Protein AF-A0A1G3ZMW8-F1 (afdb_monomer)

pLDDT: mean 79.85, std 24.65, range [22.84, 98.69]

Radius of gyration: 31.54 Å; Cα contacts (8 Å, |Δi|>4): 655; chains: 1; bounding box: 95×75×87 Å

Foldseek 3Di:
DVLDDPLVRFPDVWFDLQCVVVVVVCVVPNDDPVSVLVVLLVLQLVLLVLLLVLLCQQPVDNVLSNVLSVCSSQFQQSSPPVPLLSLLSQLLSLLCLQFFADDPDPVSNLVSLLSNLQSLLSCCRGHVLLSVLSVVLSLVSLVCRLVRVPFDNDPPDPPPPDPVPDPPVSSVVRNVSSVSSVVSSPVNNCVNVVVVLVVCVVSVNNVSNVVSNVVVVVVVVVVVVVVVVVVVVVVVVVDPPPDDDDDDDDDDDDDDDDDDDDDDDDDDDDDDDDDDDDDDDDDDPPDDDDDDPDDPPPPDDDPDDDPDDDDDPDDDDDDDDDDDDPDDDDPPPPPPDPPPDPDPPDDDPPPPPPPPPPPPPVPAPPVRLVVLLVCLLCLVPVLLVLLLVLLVVLCPPDRVSVSLSSSLSSLSSSLCSLNCVCRVPNVGLNSSSSSVSSVLSSLSSSLSVLVVVLVVDDDVSVVSSVVSNVSSVCNSVSSRVSSLCDVSSVHVVVCPQQADWDAAPVGDIGGGHPVRCVVLVQLLCLDLVQDDQAAAEAEVVGDVVSCVRNVHDHPDNHNDDWLVRADPCNLVVLLVCCVVRVGQKYKYQQDQPVPDNCRGCCRSNVNNVVSQPVQWDWDDDDDRITMTGGPVD

Structure (mmCIF, N/CA/C/O backbone):
data_AF-A0A1G3ZMW8-F1
#
_entry.id   AF-A0A1G3ZMW8-F1
#
loop_
_atom_site.group_PDB
_atom_site.id
_atom_site.type_symbol
_atom_site.label_atom_id
_atom_site.label_alt_id
_atom_site.label_comp_id
_atom_site.label_asym_id
_atom_site.label_entity_id
_atom_site.label_seq_id
_atom_site.pdbx_PDB_ins_code
_atom_site.Cartn_x
_atom_site.Cartn_y
_atom_site.Cartn_z
_atom_site.occupancy
_atom_site.B_iso_or_equiv
_atom_site.auth_seq_id
_atom_site.auth_comp_id
_atom_site.auth_asym_id
_atom_site.auth_atom_id
_atom_site.pdbx_PDB_model_num
ATOM 1 N N . MET A 1 1 ? -2.776 -13.621 -20.107 1.00 51.94 1 MET A N 1
ATOM 2 C CA . MET A 1 1 ? -1.469 -14.282 -19.906 1.00 51.94 1 MET A CA 1
ATOM 3 C C . MET A 1 1 ? -1.330 -15.379 -20.941 1.00 51.94 1 MET A C 1
ATOM 5 O O . MET A 1 1 ? -2.245 -16.188 -21.054 1.00 51.94 1 MET A O 1
ATOM 9 N N . SER A 1 2 ? -0.220 -15.410 -21.670 1.00 60.38 2 SER A N 1
ATOM 10 C CA . SER A 1 2 ? 0.070 -16.387 -22.731 1.00 60.38 2 SER A CA 1
ATOM 11 C C . SER A 1 2 ? 0.543 -17.741 -22.171 1.00 60.38 2 SER A C 1
ATOM 13 O O . SER A 1 2 ? 1.537 -18.284 -22.629 1.00 60.38 2 SER A O 1
ATOM 15 N N . GLY A 1 3 ? -0.116 -18.248 -21.121 1.00 73.88 3 GLY A N 1
ATOM 16 C CA . GLY A 1 3 ? 0.238 -19.513 -20.453 1.00 73.88 3 GLY A CA 1
ATOM 17 C C . GLY A 1 3 ? 1.207 -19.413 -19.265 1.00 73.88 3 GLY A C 1
ATOM 18 O O . GLY A 1 3 ? 1.408 -20.410 -18.586 1.00 73.88 3 GLY A O 1
ATOM 19 N N . GLN A 1 4 ? 1.743 -18.225 -18.967 1.00 77.75 4 GLN A N 1
ATOM 20 C CA . GLN A 1 4 ? 2.694 -17.998 -17.865 1.00 77.75 4 GLN A CA 1
ATOM 21 C C . GLN A 1 4 ? 2.165 -18.473 -16.508 1.00 77.75 4 GLN A C 1
ATOM 23 O O . GLN A 1 4 ? 0.994 -18.258 -16.184 1.00 77.75 4 GLN A O 1
ATOM 28 N N . VAL A 1 5 ? 3.041 -19.053 -15.699 1.00 84.44 5 VAL A N 1
ATOM 29 C CA . VAL A 1 5 ? 2.780 -19.527 -14.344 1.00 84.44 5 VAL A CA 1
ATOM 30 C C . VAL A 1 5 ? 3.186 -18.447 -13.326 1.00 84.44 5 VAL A C 1
ATOM 32 O O . VAL A 1 5 ? 4.348 -18.044 -13.290 1.00 84.44 5 VAL A O 1
ATOM 35 N N . PRO A 1 6 ? 2.254 -17.937 -12.494 1.00 84.69 6 PRO A N 1
ATOM 36 C CA . PRO A 1 6 ? 2.547 -16.936 -11.474 1.00 84.69 6 PRO A CA 1
ATOM 37 C C . PRO A 1 6 ? 3.653 -17.387 -10.525 1.00 84.69 6 PRO A C 1
ATOM 39 O O . PRO A 1 6 ? 3.744 -18.572 -10.215 1.00 84.69 6 PRO A O 1
ATOM 42 N N . ILE A 1 7 ? 4.443 -16.435 -10.018 1.00 84.19 7 ILE A N 1
ATOM 43 C CA . ILE A 1 7 ? 5.542 -16.636 -9.052 1.00 84.19 7 ILE A CA 1
ATOM 44 C C . ILE A 1 7 ? 6.759 -17.357 -9.657 1.00 84.19 7 ILE A C 1
ATOM 46 O O . ILE A 1 7 ? 7.882 -17.040 -9.281 1.00 84.19 7 ILE A O 1
ATOM 50 N N . ILE A 1 8 ? 6.552 -18.281 -10.599 1.00 84.56 8 ILE A N 1
ATOM 51 C CA . ILE A 1 8 ? 7.620 -18.994 -11.310 1.00 84.56 8 ILE A CA 1
ATOM 52 C C . ILE A 1 8 ? 8.132 -18.156 -12.483 1.00 84.56 8 ILE A C 1
ATOM 54 O O . ILE A 1 8 ? 9.308 -17.823 -12.530 1.00 84.56 8 ILE A O 1
ATOM 58 N N . ASP A 1 9 ? 7.241 -17.781 -13.405 1.00 79.62 9 ASP A N 1
ATOM 59 C CA . ASP A 1 9 ? 7.623 -17.095 -14.647 1.00 79.62 9 ASP A CA 1
ATOM 60 C C . ASP A 1 9 ? 7.625 -15.567 -14.512 1.00 79.62 9 ASP A C 1
ATOM 62 O O . ASP A 1 9 ? 7.992 -14.854 -15.450 1.00 79.62 9 ASP A O 1
ATOM 66 N N . VAL A 1 10 ? 7.106 -15.062 -13.389 1.00 74.88 10 VAL A N 1
ATOM 67 C CA . VAL A 1 10 ? 6.940 -13.634 -13.114 1.00 74.88 10 VAL A CA 1
ATOM 68 C C . VAL A 1 10 ? 7.272 -13.379 -11.650 1.00 74.88 10 VAL A C 1
ATOM 70 O O . VAL A 1 10 ? 6.580 -13.875 -10.754 1.00 74.88 10 VAL A O 1
ATOM 73 N N . ALA A 1 11 ? 8.295 -12.560 -11.412 1.00 71.31 11 ALA A N 1
ATOM 74 C CA . ALA A 1 11 ? 8.614 -12.040 -10.091 1.00 71.31 11 ALA A CA 1
ATOM 75 C C . ALA A 1 11 ? 7.571 -10.988 -9.691 1.00 71.31 11 ALA A C 1
ATOM 77 O O . ALA A 1 11 ? 7.502 -9.902 -10.264 1.00 71.31 11 ALA A O 1
ATOM 78 N N . LEU A 1 12 ? 6.715 -11.327 -8.725 1.00 69.12 12 LEU A N 1
ATOM 79 C CA . LEU A 1 12 ? 5.553 -10.500 -8.394 1.00 69.12 12 LEU A CA 1
ATOM 80 C C . LEU A 1 12 ? 5.779 -9.585 -7.193 1.00 69.12 12 LEU A C 1
ATOM 82 O O . LEU A 1 12 ? 5.076 -8.587 -7.093 1.00 69.12 12 LEU A O 1
ATOM 86 N N . ASN A 1 13 ? 6.705 -9.912 -6.279 1.00 76.50 13 ASN A N 1
ATOM 87 C CA . ASN A 1 13 ? 6.951 -9.228 -4.987 1.00 76.50 13 ASN A CA 1
ATOM 88 C C . ASN A 1 13 ? 5.705 -9.009 -4.088 1.00 76.50 13 ASN A C 1
ATOM 90 O O . ASN A 1 13 ? 5.814 -8.544 -2.956 1.00 76.50 13 ASN A O 1
ATOM 94 N N . TYR A 1 14 ? 4.531 -9.403 -4.574 1.00 86.56 14 TYR A N 1
ATOM 95 C CA . TYR A 1 14 ? 3.207 -9.363 -3.983 1.00 86.56 14 TYR A CA 1
ATOM 96 C C . TYR A 1 14 ? 2.539 -10.721 -4.199 1.00 86.56 14 TYR A C 1
ATOM 98 O O . TYR A 1 14 ? 2.999 -11.550 -4.991 1.00 86.56 14 TYR A O 1
ATOM 106 N N . ASN A 1 15 ? 1.428 -10.941 -3.504 1.00 91.69 15 ASN A N 1
ATOM 107 C CA . ASN A 1 15 ? 0.664 -12.170 -3.636 1.00 91.69 15 ASN A CA 1
ATOM 108 C C . ASN A 1 15 ? -0.409 -12.033 -4.747 1.00 91.69 15 ASN A C 1
ATOM 110 O O . ASN A 1 15 ? -0.611 -10.971 -5.341 1.00 91.69 15 ASN A O 1
ATOM 114 N N . LEU A 1 16 ? -1.051 -13.140 -5.103 1.00 92.06 16 LEU A N 1
ATOM 115 C CA . LEU A 1 16 ? -1.774 -13.343 -6.359 1.00 92.06 16 LEU A CA 1
ATOM 116 C C . LEU A 1 16 ? -2.927 -12.354 -6.595 1.00 92.06 16 LEU A C 1
ATOM 118 O O . LEU A 1 16 ? -3.114 -11.859 -7.710 1.00 92.06 16 LEU A O 1
ATOM 122 N N . LEU A 1 17 ? -3.676 -11.997 -5.547 1.00 93.38 17 LEU A N 1
ATOM 123 C CA . LEU A 1 17 ? -4.800 -11.064 -5.669 1.00 93.38 17 LEU A CA 1
ATOM 124 C C . LEU A 1 17 ? -4.378 -9.604 -5.840 1.00 93.38 17 LEU A C 1
ATOM 126 O O . LEU A 1 17 ? -5.245 -8.759 -6.053 1.00 93.38 17 LEU A O 1
ATOM 130 N N . TRP A 1 18 ? -3.083 -9.289 -5.808 1.00 90.81 18 TRP A N 1
ATOM 131 C CA . TRP A 1 18 ? -2.607 -7.968 -6.212 1.00 90.81 18 TRP A CA 1
ATOM 132 C C . TRP A 1 18 ? -2.807 -7.717 -7.719 1.00 90.81 18 TRP A C 1
ATOM 134 O O . TRP A 1 18 ? -3.181 -6.617 -8.115 1.00 90.81 18 TRP A O 1
ATOM 144 N N . PHE A 1 19 ? -2.645 -8.743 -8.564 1.00 88.25 19 PHE A N 1
ATOM 145 C CA . PHE A 1 19 ? -2.718 -8.604 -10.028 1.00 88.25 19 PHE A CA 1
ATOM 146 C C . PHE A 1 19 ? -3.820 -9.438 -10.686 1.00 88.25 19 PHE A C 1
ATOM 148 O O . PHE A 1 19 ? -4.239 -9.105 -11.794 1.00 88.25 19 PHE A O 1
ATOM 155 N N . TYR A 1 20 ? -4.336 -10.489 -10.040 1.00 92.00 20 TYR A N 1
ATOM 156 C CA . TYR A 1 20 ? -5.420 -11.309 -10.604 1.00 92.00 20 TYR A CA 1
ATOM 157 C C . TYR A 1 20 ? -6.649 -10.491 -11.036 1.00 92.00 20 TYR A C 1
ATOM 159 O O . TYR A 1 20 ? -7.136 -10.740 -12.141 1.00 92.00 20 TYR A O 1
ATOM 167 N N . PRO A 1 21 ? -7.132 -9.492 -10.264 1.00 92.88 21 PRO A N 1
ATOM 168 C CA . PRO A 1 21 ? -8.246 -8.652 -10.705 1.00 92.88 21 PRO A CA 1
ATOM 169 C C . PRO A 1 21 ? -7.942 -7.899 -12.005 1.00 92.88 21 PRO A C 1
ATOM 171 O O . PRO A 1 21 ? -8.779 -7.854 -12.903 1.00 92.88 21 PRO A O 1
ATOM 174 N N . ILE A 1 22 ? -6.723 -7.371 -12.145 1.00 91.25 22 ILE A N 1
ATOM 175 C CA . ILE A 1 22 ? -6.278 -6.642 -13.341 1.00 91.25 22 ILE A CA 1
ATOM 176 C C . ILE A 1 22 ? -6.170 -7.593 -14.537 1.00 91.25 22 ILE A C 1
ATOM 178 O O . ILE A 1 22 ? -6.655 -7.294 -15.624 1.00 91.25 22 ILE A O 1
ATOM 182 N N . VAL A 1 23 ? -5.580 -8.772 -14.340 1.00 89.62 23 VAL A N 1
ATOM 183 C CA . VAL A 1 23 ? -5.447 -9.790 -15.392 1.00 89.62 23 VAL A CA 1
ATOM 184 C C . VAL A 1 23 ? -6.813 -10.286 -15.853 1.00 89.62 23 VAL A C 1
ATOM 186 O O . VAL A 1 23 ? -7.018 -10.501 -17.047 1.00 89.62 23 VAL A O 1
ATOM 189 N N . TRP A 1 24 ? -7.757 -10.450 -14.927 1.00 91.25 24 TRP A N 1
ATOM 190 C CA . TRP A 1 24 ? -9.133 -10.805 -15.247 1.00 91.25 24 TRP A CA 1
ATOM 191 C C . TRP A 1 24 ? -9.826 -9.705 -16.058 1.00 91.25 24 TRP A C 1
ATOM 193 O O . TRP A 1 24 ? -10.414 -10.003 -17.095 1.00 91.25 24 TRP A O 1
ATOM 203 N N . LEU A 1 25 ? -9.671 -8.438 -15.663 1.00 92.62 25 LEU A N 1
ATOM 204 C CA . LEU A 1 25 ? -10.157 -7.290 -16.432 1.00 92.62 25 LEU A CA 1
ATOM 205 C C . LEU A 1 25 ? -9.573 -7.267 -17.853 1.00 92.62 25 LEU A C 1
ATOM 207 O O . LEU A 1 25 ? -10.319 -7.142 -18.822 1.00 92.62 25 LEU A O 1
ATOM 211 N N . PHE A 1 26 ? -8.264 -7.478 -18.003 1.00 90.69 26 PHE A N 1
ATOM 212 C CA . PHE A 1 26 ? -7.624 -7.539 -19.320 1.00 90.69 26 PHE A CA 1
ATOM 213 C C . PHE A 1 26 ? -8.053 -8.748 -20.147 1.00 90.69 26 PHE A C 1
ATOM 215 O O . PHE A 1 26 ? -8.078 -8.671 -21.371 1.00 90.69 26 PHE A O 1
ATOM 222 N N . LYS A 1 27 ? -8.425 -9.862 -19.513 1.00 89.25 27 LYS A N 1
ATOM 223 C CA . LYS A 1 27 ? -8.982 -11.015 -20.227 1.00 89.25 27 LYS A CA 1
ATOM 224 C C . LYS A 1 27 ? -10.366 -10.711 -20.808 1.00 89.25 27 LYS A C 1
ATOM 226 O O . LYS A 1 27 ? -10.694 -11.244 -21.861 1.00 89.25 27 LYS A O 1
ATOM 231 N N . LEU A 1 28 ? -11.163 -9.889 -20.126 1.00 93.94 28 LEU A N 1
ATOM 232 C CA . LEU A 1 28 ? -12.517 -9.536 -20.559 1.00 93.94 28 LEU A CA 1
ATOM 233 C C . LEU A 1 28 ? -12.545 -8.420 -21.605 1.00 93.94 28 LEU A C 1
ATOM 235 O O . LEU A 1 28 ? -13.333 -8.487 -22.540 1.00 93.94 28 LEU A O 1
ATOM 239 N N . PHE A 1 29 ? -11.702 -7.401 -21.441 1.00 93.44 29 PHE A N 1
ATOM 240 C CA . PHE A 1 29 ? -11.779 -6.162 -22.225 1.00 93.44 29 PHE A CA 1
ATOM 241 C C . PHE A 1 29 ? -10.536 -5.895 -23.085 1.00 93.44 29 PHE A C 1
ATOM 243 O O . PHE A 1 29 ? -10.478 -4.887 -23.784 1.00 93.44 29 PHE A O 1
ATOM 250 N N . GLY A 1 30 ? -9.536 -6.776 -23.024 1.00 87.19 30 GLY A N 1
ATOM 251 C CA . GLY A 1 30 ? -8.207 -6.526 -23.572 1.00 87.19 30 GLY A CA 1
ATOM 252 C C . GLY A 1 30 ? -7.332 -5.669 -22.642 1.00 87.19 30 GLY A C 1
ATOM 253 O O . GLY A 1 30 ? -7.828 -5.028 -21.707 1.00 87.19 30 GLY A O 1
ATOM 254 N N . PRO A 1 31 ? -6.004 -5.665 -22.856 1.00 83.62 31 PRO A N 1
ATOM 255 C CA . PRO A 1 31 ? -5.091 -4.802 -22.116 1.00 83.62 31 PRO A CA 1
ATOM 256 C C . PRO A 1 31 ? -5.386 -3.332 -22.437 1.00 83.62 31 PRO A C 1
ATOM 258 O O . PRO A 1 31 ? -5.262 -2.891 -23.575 1.00 83.62 31 PRO A O 1
ATOM 261 N N . SER A 1 32 ? -5.785 -2.565 -21.422 1.00 82.56 32 SER A N 1
ATOM 262 C CA . SER A 1 32 ? -6.103 -1.144 -21.569 1.00 82.56 32 SER A CA 1
ATOM 263 C C . SER A 1 32 ? -5.649 -0.363 -20.347 1.00 82.56 32 SER A C 1
ATOM 265 O O . SER A 1 32 ? -6.066 -0.623 -19.216 1.00 82.56 32 SER A O 1
ATOM 267 N N . TYR A 1 33 ? -4.816 0.647 -20.575 1.00 80.94 33 TYR A N 1
ATOM 268 C CA . TYR A 1 33 ? -4.352 1.523 -19.507 1.00 80.94 33 TYR A CA 1
ATOM 269 C C . TYR A 1 33 ? -5.490 2.370 -18.912 1.00 80.94 33 TYR A C 1
ATOM 271 O O . TYR A 1 33 ? -5.524 2.618 -17.706 1.00 80.94 33 TYR A O 1
ATOM 279 N N . THR A 1 34 ? -6.486 2.739 -19.723 1.00 85.69 34 THR A N 1
ATOM 280 C CA . THR A 1 34 ? -7.714 3.388 -19.241 1.00 85.69 34 THR A CA 1
ATOM 281 C C . THR A 1 34 ? -8.457 2.491 -18.255 1.00 85.69 34 THR A C 1
ATOM 283 O O . THR A 1 34 ? -8.876 2.960 -17.199 1.00 85.69 34 THR A O 1
ATOM 286 N N . LEU A 1 35 ? -8.568 1.193 -18.550 1.00 88.56 35 LEU A N 1
ATOM 287 C CA . LEU A 1 35 ? -9.212 0.233 -17.654 1.00 88.56 35 LEU A CA 1
ATOM 288 C C . LEU A 1 35 ? -8.451 0.085 -16.331 1.00 88.56 35 LEU A C 1
ATOM 290 O O . LEU A 1 35 ? -9.064 0.065 -15.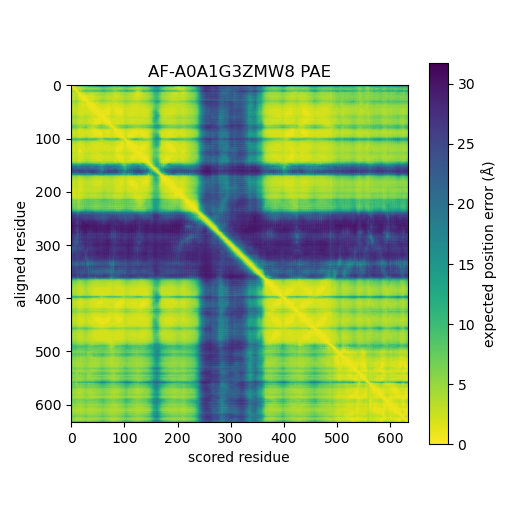265 1.00 88.56 35 LEU A O 1
ATOM 294 N N . LEU A 1 36 ? -7.117 0.059 -16.393 1.00 88.38 36 LE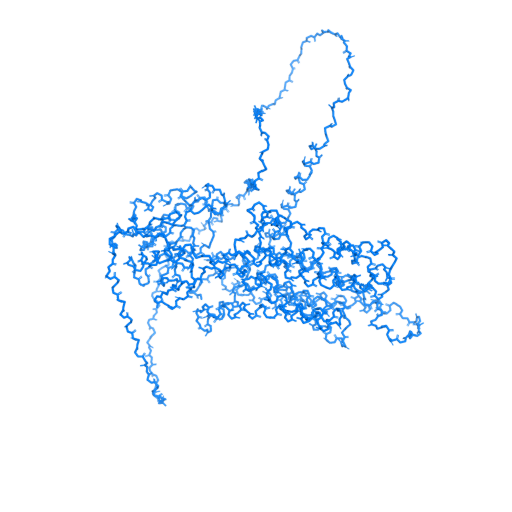U A N 1
ATOM 295 C CA . LEU A 1 36 ? -6.264 0.044 -15.206 1.00 88.38 36 LEU A CA 1
ATOM 296 C C . LEU A 1 36 ? -6.480 1.294 -14.333 1.00 88.38 36 LEU A C 1
ATOM 298 O O . LEU A 1 36 ? -6.627 1.184 -13.116 1.00 88.38 36 LEU A O 1
ATOM 302 N N . ARG A 1 37 ? -6.569 2.483 -14.948 1.00 88.44 37 ARG A N 1
ATOM 303 C CA . ARG A 1 37 ? -6.886 3.737 -14.242 1.00 88.44 37 ARG A CA 1
ATOM 304 C C . ARG A 1 37 ? -8.267 3.703 -13.597 1.00 88.44 37 ARG A C 1
ATOM 306 O O . ARG A 1 37 ? -8.390 4.063 -12.431 1.00 88.44 37 ARG A O 1
ATOM 313 N N . ILE A 1 38 ? -9.291 3.248 -14.324 1.00 92.12 38 ILE A N 1
ATOM 314 C CA . ILE A 1 38 ? -10.654 3.101 -13.789 1.00 92.12 38 ILE A CA 1
ATOM 315 C C . ILE A 1 38 ? -10.645 2.184 -12.566 1.00 92.12 38 ILE A C 1
ATOM 317 O O . ILE A 1 38 ? -11.254 2.515 -11.550 1.00 92.12 38 ILE A O 1
ATOM 321 N N . PHE A 1 39 ? -9.926 1.063 -12.634 1.00 93.31 39 PHE A N 1
ATOM 322 C CA . PHE A 1 39 ? -9.801 0.127 -11.524 1.00 93.31 39 PHE A CA 1
ATOM 323 C C . PHE A 1 39 ? -9.188 0.787 -10.279 1.00 93.31 39 PHE A C 1
ATOM 325 O O . PHE A 1 39 ? -9.801 0.761 -9.211 1.00 93.31 39 PHE A O 1
ATOM 332 N N . PHE A 1 40 ? -8.039 1.456 -10.410 1.00 92.44 40 PHE A N 1
ATOM 333 C CA . PHE A 1 40 ? -7.411 2.139 -9.275 1.00 92.44 40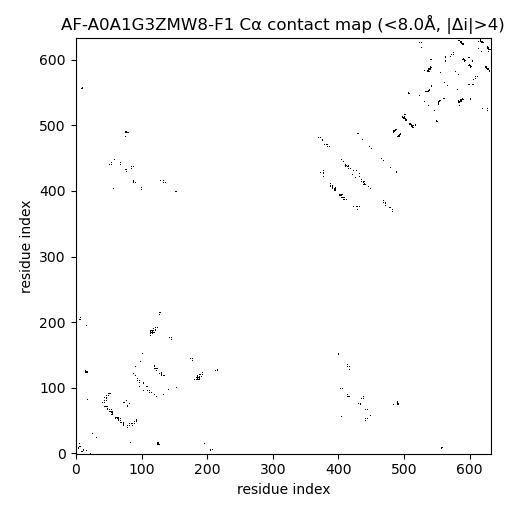 PHE A CA 1
ATOM 334 C C . PHE A 1 40 ? -8.256 3.310 -8.750 1.00 92.44 40 PHE A C 1
ATOM 336 O O . PHE A 1 40 ? -8.417 3.442 -7.538 1.00 92.44 40 PHE A O 1
ATOM 343 N N . PHE A 1 41 ? -8.876 4.123 -9.610 1.00 94.12 41 PHE A N 1
ATOM 344 C CA . PHE A 1 41 ? -9.781 5.182 -9.145 1.00 94.12 41 PHE A CA 1
ATOM 345 C C . PHE A 1 41 ? -11.006 4.623 -8.423 1.00 94.12 41 PHE A C 1
ATOM 347 O O . PHE A 1 41 ? -11.418 5.180 -7.409 1.00 94.12 41 PHE A O 1
ATOM 354 N N . THR A 1 42 ? -11.528 3.478 -8.864 1.00 95.50 42 THR A N 1
ATOM 355 C CA . THR A 1 42 ? -12.616 2.783 -8.166 1.00 95.50 42 THR A CA 1
ATOM 356 C C . THR A 1 42 ? -12.185 2.366 -6.760 1.00 95.50 42 THR A C 1
ATOM 358 O O . THR A 1 42 ? -12.913 2.622 -5.800 1.00 95.50 42 THR A O 1
ATOM 361 N N . LEU A 1 43 ? -10.985 1.797 -6.595 1.00 95.88 43 LEU A N 1
ATOM 362 C CA . LEU A 1 43 ? -10.446 1.465 -5.269 1.00 95.88 43 LEU A CA 1
ATOM 363 C C . LEU A 1 43 ? -10.274 2.709 -4.387 1.00 95.88 43 LEU A C 1
ATOM 365 O O . LEU A 1 43 ? -10.625 2.677 -3.204 1.00 95.88 43 LEU A O 1
ATOM 369 N N . ALA A 1 44 ? -9.792 3.820 -4.951 1.00 96.06 44 ALA A N 1
ATOM 370 C CA . ALA A 1 44 ? -9.670 5.085 -4.232 1.00 96.06 44 ALA A CA 1
ATOM 371 C C . ALA A 1 44 ? -11.036 5.606 -3.747 1.00 96.06 44 ALA A C 1
ATOM 373 O O . ALA A 1 44 ? -11.178 5.958 -2.572 1.00 96.06 44 ALA A O 1
ATOM 374 N N . THR A 1 45 ? -12.055 5.583 -4.613 1.00 97.00 45 THR A N 1
ATOM 375 C CA . THR A 1 45 ? -13.431 5.977 -4.281 1.00 97.00 45 THR A CA 1
ATOM 376 C C . THR A 1 45 ? -14.038 5.072 -3.213 1.00 97.00 45 THR A C 1
ATOM 378 O O . THR A 1 45 ? -14.591 5.574 -2.235 1.00 97.00 45 THR A O 1
ATOM 381 N N . ILE A 1 46 ? -13.895 3.748 -3.334 1.00 97.94 46 ILE A N 1
ATOM 382 C CA . ILE A 1 46 ? -14.393 2.810 -2.319 1.00 97.94 46 ILE A CA 1
ATOM 383 C C . ILE A 1 46 ? -13.703 3.071 -0.978 1.00 97.94 46 ILE A C 1
ATOM 385 O O . ILE A 1 46 ? -14.376 3.135 0.048 1.00 97.94 46 ILE A O 1
ATOM 389 N N . THR A 1 47 ? -12.385 3.284 -0.971 1.00 98.25 47 THR A N 1
ATOM 390 C CA . THR A 1 47 ? -11.642 3.621 0.253 1.00 98.25 47 THR A CA 1
ATOM 391 C C . THR A 1 47 ? -12.200 4.887 0.899 1.00 98.25 47 THR A C 1
ATOM 393 O O . THR A 1 47 ? -12.493 4.876 2.088 1.00 98.25 47 THR A O 1
ATOM 396 N N . SER A 1 48 ? -12.444 5.945 0.121 1.00 98.12 48 SER A N 1
ATOM 397 C CA . SER A 1 48 ? -13.075 7.183 0.599 1.00 98.12 48 SER A CA 1
ATOM 398 C C . SER A 1 48 ? -14.465 6.943 1.215 1.00 98.12 48 SER A C 1
ATOM 400 O O . SER A 1 48 ? -14.756 7.436 2.310 1.00 98.12 48 SER A O 1
ATOM 402 N N . MET A 1 49 ? -15.306 6.122 0.578 1.00 98.50 49 MET A N 1
ATOM 403 C CA . MET A 1 49 ? -16.628 5.755 1.106 1.00 98.50 49 MET A CA 1
ATOM 404 C C . MET A 1 49 ? -16.539 4.941 2.405 1.00 98.50 49 MET A C 1
ATOM 406 O O . MET A 1 49 ? -17.347 5.125 3.320 1.00 98.50 49 MET A O 1
ATOM 410 N N . LEU A 1 50 ? -15.556 4.045 2.510 1.00 98.50 50 LEU A N 1
ATOM 411 C CA . LEU A 1 50 ? -15.288 3.289 3.731 1.00 98.50 50 LEU A CA 1
ATOM 412 C C . LEU A 1 50 ? -14.808 4.218 4.852 1.00 98.50 50 LEU A C 1
ATOM 414 O O . LEU A 1 50 ? -15.343 4.141 5.956 1.00 98.50 50 LEU A O 1
ATOM 418 N N . SER A 1 51 ? -13.906 5.157 4.558 1.00 98.50 51 SER A N 1
ATOM 419 C CA . SER A 1 51 ? -13.446 6.191 5.493 1.00 98.50 51 SER A CA 1
ATOM 420 C C . SER A 1 51 ? -14.603 7.033 6.028 1.00 98.50 51 SER A C 1
ATOM 422 O O . SER A 1 51 ? -14.745 7.184 7.244 1.00 98.50 51 SER A O 1
ATOM 424 N N . PHE A 1 52 ? -15.492 7.499 5.141 1.00 98.38 52 PHE A N 1
ATOM 425 C CA . PHE A 1 52 ? -16.747 8.146 5.530 1.00 98.38 52 PHE A CA 1
ATOM 426 C C . PHE A 1 52 ? -17.553 7.250 6.478 1.00 98.38 52 PHE A C 1
ATOM 428 O O . PHE A 1 52 ? -17.956 7.682 7.559 1.00 98.38 52 PHE A O 1
ATOM 435 N N . SER A 1 53 ? -17.767 5.980 6.107 1.00 98.00 53 SER A N 1
ATOM 436 C CA . SER A 1 53 ? -18.549 5.042 6.917 1.00 98.00 53 SER A CA 1
ATOM 437 C C . SER A 1 53 ? -17.929 4.799 8.291 1.00 98.00 53 SER A C 1
ATOM 439 O O . SER A 1 53 ? -18.692 4.619 9.241 1.00 98.00 53 SER A O 1
ATOM 441 N N . ILE A 1 54 ? -16.601 4.740 8.404 1.00 98.00 54 ILE A N 1
ATOM 442 C CA . ILE A 1 54 ? -15.900 4.555 9.676 1.00 98.00 54 ILE A CA 1
ATOM 443 C C . ILE A 1 54 ? -16.163 5.770 10.566 1.00 98.00 54 ILE A C 1
ATOM 445 O O . ILE A 1 54 ? -16.720 5.607 11.651 1.00 98.00 54 ILE A O 1
ATOM 449 N N . VAL A 1 55 ? -15.842 6.980 10.094 1.00 98.06 55 VAL A N 1
ATOM 450 C CA . VAL A 1 55 ? -15.983 8.212 10.888 1.00 98.06 55 VAL A CA 1
ATOM 451 C C . VAL A 1 55 ? -17.435 8.477 11.263 1.00 98.06 55 VAL A C 1
ATOM 453 O O . VAL A 1 55 ? -17.725 8.815 12.411 1.00 98.06 55 VAL A O 1
ATOM 456 N N . TRP A 1 56 ? -18.372 8.277 10.335 1.00 97.38 56 TRP A N 1
ATOM 457 C CA . TRP A 1 56 ? -19.799 8.425 10.614 1.00 97.38 56 TRP A CA 1
ATOM 458 C C . TRP A 1 56 ? -20.262 7.461 11.707 1.00 97.38 56 TRP A C 1
ATOM 460 O O . TRP A 1 56 ? -20.966 7.851 12.637 1.00 97.38 56 TRP A O 1
ATOM 470 N N . MET A 1 57 ? -19.851 6.196 11.622 1.00 95.06 57 MET A N 1
ATOM 471 C CA . MET A 1 57 ? -20.248 5.167 12.577 1.00 95.06 57 MET A CA 1
ATOM 472 C C . MET A 1 57 ? -19.668 5.403 13.976 1.00 95.06 57 MET A C 1
ATOM 474 O O . MET A 1 57 ? -20.343 5.091 14.959 1.00 95.06 57 MET A O 1
ATOM 478 N N . THR A 1 58 ? -18.443 5.923 14.073 1.00 95.06 58 THR A N 1
ATOM 479 C CA . THR A 1 58 ? -17.733 6.109 15.347 1.00 95.06 58 THR A CA 1
ATOM 480 C C . THR A 1 58 ? -18.058 7.439 16.022 1.00 95.06 58 THR A C 1
ATOM 482 O O . THR A 1 58 ? -18.191 7.470 17.242 1.00 95.06 58 THR A O 1
ATOM 485 N N . THR A 1 59 ? -18.229 8.519 15.253 1.00 95.69 59 THR A N 1
ATOM 486 C CA . THR A 1 59 ? -18.430 9.879 15.790 1.00 95.69 59 THR A CA 1
ATOM 487 C C . THR A 1 59 ? -19.869 10.378 15.699 1.00 95.69 59 THR A C 1
ATOM 489 O O . THR A 1 59 ? -20.236 11.290 16.432 1.00 95.69 59 THR A O 1
ATOM 492 N N . ARG A 1 60 ? -20.692 9.813 14.800 1.00 95.19 60 ARG A N 1
ATOM 493 C CA . ARG A 1 60 ? -22.047 10.305 14.468 1.00 95.19 60 ARG A CA 1
ATOM 494 C C . ARG A 1 60 ? -22.087 11.757 13.968 1.00 95.19 60 ARG A C 1
ATOM 496 O O . ARG A 1 60 ? -23.132 12.397 14.029 1.00 95.19 60 ARG A O 1
ATOM 503 N N . ARG A 1 61 ? -20.973 12.276 13.437 1.00 96.56 61 ARG A N 1
ATOM 504 C CA . ARG A 1 61 ? -20.870 13.635 12.877 1.00 96.56 61 ARG A CA 1
ATOM 505 C C . ARG A 1 61 ? -20.818 13.592 11.348 1.00 96.56 61 ARG A C 1
ATOM 507 O O . ARG A 1 61 ? -19.793 13.229 10.776 1.00 96.56 61 ARG A O 1
ATOM 514 N N . THR A 1 62 ? -21.907 13.979 10.678 1.00 97.50 62 THR A N 1
ATOM 515 C CA . THR A 1 62 ? -22.062 13.821 9.215 1.00 97.50 62 THR A CA 1
ATOM 516 C C . THR A 1 62 ? -21.030 14.634 8.448 1.00 97.50 62 THR A C 1
ATOM 518 O O . THR A 1 62 ? -20.372 14.112 7.555 1.00 97.50 62 THR A O 1
ATOM 521 N N . TRP A 1 63 ? -20.851 15.900 8.831 1.00 97.81 63 TRP A N 1
ATOM 522 C CA . TRP A 1 63 ? -19.919 16.811 8.169 1.00 97.81 63 TRP A CA 1
ATOM 523 C C . TRP A 1 63 ? -18.465 16.376 8.318 1.00 97.81 63 TRP A C 1
ATOM 525 O O . TRP A 1 63 ? -17.717 16.417 7.349 1.00 97.81 63 TRP A O 1
ATOM 535 N N . LEU A 1 64 ? -18.082 15.888 9.501 1.00 97.38 64 LEU A N 1
ATOM 536 C CA . LEU A 1 64 ? -16.745 15.341 9.723 1.00 97.38 64 LEU A CA 1
ATOM 537 C C . LEU A 1 64 ? -16.512 14.088 8.871 1.00 97.38 64 LEU A C 1
ATOM 539 O O . LEU A 1 64 ? -15.447 13.937 8.277 1.00 97.38 64 LEU A O 1
ATOM 543 N N . ALA A 1 65 ? -17.505 13.201 8.787 1.00 98.00 65 ALA A N 1
ATOM 544 C CA . ALA A 1 65 ? -17.419 12.011 7.951 1.00 98.00 65 ALA A CA 1
ATOM 545 C C . ALA A 1 65 ? -17.293 12.371 6.464 1.00 98.00 65 ALA A C 1
ATOM 547 O O . ALA A 1 65 ? -16.431 11.819 5.780 1.00 98.00 65 ALA A O 1
ATOM 548 N N . LEU A 1 66 ? -18.101 13.325 5.981 1.00 98.25 66 LEU A N 1
ATOM 549 C CA . LEU A 1 66 ? -18.046 13.835 4.607 1.00 98.25 66 LEU A CA 1
ATOM 550 C C . LEU A 1 66 ? -16.677 14.440 4.298 1.00 98.25 66 LEU A C 1
ATOM 552 O O . LEU A 1 66 ? -16.052 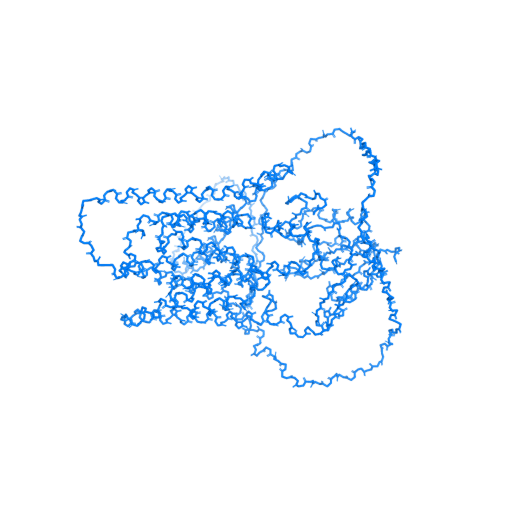14.063 3.308 1.00 98.25 66 LEU A O 1
ATOM 556 N N . LEU A 1 67 ? -16.189 15.313 5.183 1.00 97.31 67 LEU A N 1
ATOM 557 C CA . LEU A 1 67 ? -14.865 15.911 5.072 1.00 97.31 67 LEU A CA 1
ATOM 558 C C . LEU A 1 67 ? -13.777 14.835 5.040 1.00 97.31 67 LEU A C 1
ATOM 560 O O . LEU A 1 67 ? -12.899 14.900 4.192 1.00 97.31 67 LEU A O 1
ATOM 564 N N . THR A 1 68 ? -13.858 13.814 5.897 1.00 97.69 68 THR A N 1
ATOM 565 C CA . THR A 1 68 ? -12.881 12.713 5.908 1.00 97.69 68 THR A CA 1
ATOM 566 C C . THR A 1 68 ? -12.892 11.932 4.597 1.00 97.69 68 THR A C 1
ATOM 568 O O . THR A 1 68 ? -11.830 11.622 4.064 1.00 97.69 68 THR A O 1
ATOM 571 N N . GLY A 1 69 ? -14.075 11.634 4.051 1.00 97.62 69 GLY A N 1
ATOM 572 C CA . GLY A 1 69 ? -14.202 10.977 2.750 1.00 97.62 69 GLY A CA 1
ATOM 573 C C . GLY A 1 69 ? -13.525 11.786 1.642 1.00 97.62 69 GLY A C 1
ATOM 574 O O . GLY A 1 69 ? -12.703 11.244 0.901 1.00 97.62 69 GLY A O 1
ATOM 575 N N . ILE A 1 70 ? -13.809 13.089 1.567 1.00 96.94 70 ILE A N 1
ATOM 576 C CA . ILE A 1 70 ? -13.199 13.996 0.583 1.00 96.94 70 ILE A CA 1
ATOM 577 C C . ILE A 1 70 ? -11.684 14.071 0.784 1.00 96.94 70 ILE A C 1
ATOM 579 O O . ILE A 1 70 ? -10.945 13.879 -0.177 1.00 96.94 70 ILE A O 1
ATOM 583 N N . LEU A 1 71 ? -11.227 14.294 2.020 1.00 95.19 71 LEU A N 1
ATOM 584 C CA . LEU A 1 71 ? -9.807 14.398 2.356 1.00 95.19 71 LEU A CA 1
ATOM 585 C C . LEU A 1 71 ? -9.045 13.142 1.950 1.00 95.19 71 LEU A C 1
ATOM 587 O O . LEU A 1 71 ? -8.022 13.272 1.296 1.00 95.19 71 LEU A O 1
ATOM 591 N N . VAL A 1 72 ? -9.557 11.948 2.270 1.00 96.25 72 VAL A N 1
ATOM 592 C CA . VAL A 1 72 ? -8.931 10.678 1.873 1.00 96.25 72 VAL A CA 1
ATOM 593 C C . VAL A 1 72 ? -8.891 10.526 0.354 1.00 96.25 72 VAL A C 1
ATOM 595 O O . VAL A 1 72 ? -7.887 10.059 -0.169 1.00 96.25 72 VAL A O 1
ATOM 598 N N . LEU A 1 73 ? -9.937 10.937 -0.370 1.00 95.38 73 LEU A N 1
ATOM 599 C CA . LEU A 1 73 ? -9.974 10.833 -1.832 1.00 95.38 73 LEU A CA 1
ATOM 600 C C . LEU A 1 73 ? -8.906 11.704 -2.512 1.00 95.38 73 LEU A C 1
ATOM 602 O O . LEU A 1 73 ? -8.304 11.273 -3.492 1.00 95.38 73 LEU A O 1
ATOM 606 N N . ILE A 1 74 ? -8.683 12.917 -1.998 1.00 92.81 74 ILE A N 1
ATOM 607 C CA . ILE A 1 74 ? -7.701 13.873 -2.541 1.00 92.81 74 ILE A CA 1
ATOM 608 C C . ILE A 1 74 ? -6.314 13.740 -1.902 1.00 92.81 74 ILE A C 1
ATOM 610 O O . ILE A 1 74 ? -5.400 14.486 -2.255 1.00 92.81 74 ILE A O 1
ATOM 614 N N . LEU A 1 75 ? -6.162 12.829 -0.938 1.00 91.81 75 LEU A N 1
ATOM 615 C CA . LEU A 1 75 ? -4.937 12.638 -0.179 1.00 91.81 75 LEU A CA 1
ATOM 616 C C . LEU A 1 75 ? -3.810 12.232 -1.145 1.00 91.81 75 LEU A C 1
ATOM 618 O O . LEU A 1 75 ? -3.982 11.266 -1.897 1.00 91.81 75 LEU A O 1
ATOM 622 N N . PRO A 1 76 ? -2.663 12.941 -1.156 1.00 88.56 76 PRO A N 1
ATOM 623 C CA . PRO A 1 76 ? -1.543 12.580 -2.022 1.00 88.56 76 PRO A CA 1
ATOM 624 C C . PRO A 1 76 ? -1.161 11.111 -1.822 1.00 88.56 76 PRO A C 1
ATOM 626 O O . PRO A 1 76 ? -1.101 10.650 -0.696 1.00 88.56 76 PRO A O 1
ATOM 629 N N . GLY A 1 77 ? -0.945 10.349 -2.885 1.00 84.06 77 GLY A N 1
ATOM 630 C CA . GLY A 1 77 ? -0.694 8.904 -2.814 1.00 84.06 77 GLY A CA 1
ATOM 631 C C . GLY A 1 77 ? -1.934 8.060 -3.068 1.00 84.06 77 GLY A C 1
ATOM 632 O O . GLY A 1 77 ? -1.843 7.060 -3.776 1.00 84.06 77 GLY A O 1
ATOM 633 N N . GLN A 1 78 ? -3.123 8.491 -2.632 1.00 89.88 78 GLN A N 1
ATOM 634 C CA . GLN A 1 78 ? -4.338 7.681 -2.776 1.00 89.88 78 GLN A CA 1
ATOM 635 C C . GLN A 1 78 ? -4.752 7.468 -4.242 1.00 89.88 78 GLN A C 1
ATOM 637 O O . GLN A 1 78 ? -5.319 6.436 -4.596 1.00 89.88 78 GLN A O 1
ATOM 642 N N . LEU A 1 79 ? -4.448 8.407 -5.137 1.00 82.88 79 LEU A N 1
ATOM 643 C CA . LEU A 1 79 ? -4.794 8.267 -6.557 1.00 82.88 79 LEU A CA 1
ATOM 644 C C . LEU A 1 79 ? -3.907 7.258 -7.303 1.00 82.88 79 LEU A C 1
ATOM 646 O O . LEU A 1 79 ? -4.358 6.673 -8.285 1.00 82.88 79 LEU A O 1
ATOM 650 N N . PHE A 1 80 ? -2.680 7.030 -6.831 1.00 77.19 80 PHE A N 1
ATOM 651 C CA . PHE A 1 80 ? -1.673 6.235 -7.544 1.00 77.19 80 PHE A CA 1
ATOM 652 C C . PHE A 1 80 ? -1.288 4.946 -6.805 1.00 77.19 80 PHE A C 1
ATOM 654 O O . PHE A 1 80 ? -0.834 3.993 -7.431 1.00 77.19 80 PHE A O 1
ATOM 661 N N . ARG A 1 81 ? -1.492 4.898 -5.483 1.00 84.62 81 ARG A N 1
ATOM 662 C CA . ARG A 1 81 ? -1.110 3.801 -4.579 1.00 84.62 81 ARG A CA 1
ATOM 663 C C . ARG A 1 81 ? -2.194 3.511 -3.540 1.00 84.62 81 ARG A C 1
ATOM 665 O O . ARG A 1 81 ? -1.961 3.441 -2.340 1.00 84.62 81 ARG A O 1
ATOM 672 N N . ASN A 1 82 ? -3.417 3.306 -4.015 1.00 91.56 82 ASN A N 1
ATOM 673 C CA . ASN A 1 82 ? -4.565 3.003 -3.152 1.00 91.56 82 ASN A CA 1
ATOM 674 C C . ASN A 1 82 ? -4.651 1.549 -2.686 1.00 91.56 82 ASN A C 1
ATOM 676 O O . ASN A 1 82 ? -5.427 1.286 -1.776 1.00 91.56 82 ASN A O 1
ATOM 680 N N . TYR A 1 83 ? -3.928 0.599 -3.284 1.00 92.06 83 TYR A N 1
ATOM 681 C CA . TYR A 1 83 ? -4.194 -0.823 -3.034 1.00 92.06 83 TYR A CA 1
ATOM 682 C C . TYR A 1 83 ? -3.969 -1.213 -1.565 1.00 92.06 83 TYR A C 1
ATOM 684 O O . TYR A 1 83 ? -4.841 -1.814 -0.941 1.00 92.06 83 TYR A O 1
ATOM 692 N N . MET A 1 84 ? -2.832 -0.817 -0.984 1.00 95.00 84 MET A N 1
ATOM 693 C CA . MET A 1 84 ? -2.498 -1.139 0.409 1.00 95.00 84 MET A CA 1
ATOM 694 C C . MET A 1 84 ? -3.390 -0.385 1.396 1.00 95.00 84 MET A C 1
ATOM 696 O O . MET A 1 84 ? -3.976 -0.991 2.295 1.00 95.00 84 MET A O 1
ATOM 700 N N . ALA A 1 85 ? -3.577 0.916 1.167 1.00 95.88 85 ALA A N 1
ATOM 701 C CA . ALA A 1 85 ? -4.493 1.742 1.944 1.00 95.88 85 ALA A CA 1
ATOM 702 C C . ALA A 1 85 ? -5.926 1.177 1.936 1.00 95.88 85 ALA A C 1
ATOM 704 O O . ALA A 1 85 ? -6.552 1.062 2.989 1.00 95.88 85 ALA A O 1
ATOM 705 N N . PHE A 1 86 ? -6.427 0.756 0.771 1.00 97.81 86 PHE A N 1
ATOM 706 C CA . PHE A 1 86 ? -7.739 0.131 0.617 1.00 97.81 86 PHE A CA 1
ATOM 707 C C . PHE A 1 86 ? -7.873 -1.124 1.480 1.00 97.81 86 PHE A C 1
ATOM 709 O O . PHE A 1 86 ? -8.846 -1.244 2.223 1.00 97.81 86 PHE A O 1
ATOM 716 N N . ILE A 1 87 ? -6.900 -2.040 1.429 1.00 97.94 87 ILE A N 1
ATOM 717 C CA . ILE A 1 87 ? -6.929 -3.281 2.216 1.00 97.94 87 ILE A CA 1
ATOM 718 C C . ILE A 1 87 ? -6.968 -2.991 3.718 1.00 97.94 87 ILE A C 1
ATOM 720 O O . ILE A 1 87 ? -7.749 -3.619 4.444 1.00 97.94 87 ILE A O 1
ATOM 724 N N . VAL A 1 88 ? -6.177 -2.025 4.189 1.00 98.31 88 VAL A N 1
ATOM 725 C CA . VAL A 1 88 ? -6.162 -1.640 5.605 1.00 98.31 88 VAL A CA 1
ATOM 726 C C . VAL A 1 88 ? -7.480 -0.993 6.018 1.00 98.31 88 VAL A C 1
ATOM 728 O O . VAL A 1 88 ? -8.064 -1.396 7.022 1.00 98.31 88 VAL A O 1
ATOM 731 N N . VAL A 1 89 ? -8.004 -0.045 5.239 1.00 98.56 89 VAL A N 1
ATOM 732 C CA . VAL A 1 89 ? -9.274 0.641 5.539 1.00 98.56 89 VAL A CA 1
ATOM 733 C C . VAL A 1 89 ? -10.472 -0.313 5.446 1.00 98.56 89 VAL A C 1
ATOM 735 O O . VAL A 1 89 ? -11.408 -0.219 6.248 1.00 98.56 89 VAL A O 1
ATOM 738 N N . LEU A 1 90 ? -10.444 -1.280 4.524 1.00 98.62 90 LEU A N 1
ATOM 739 C CA . LEU A 1 90 ? -11.438 -2.349 4.435 1.00 98.62 90 LEU A CA 1
ATOM 740 C C . LEU A 1 90 ? -11.443 -3.195 5.711 1.00 98.62 90 LEU A C 1
ATOM 742 O O . LEU A 1 90 ? -12.506 -3.366 6.310 1.00 98.62 90 LEU A O 1
ATOM 746 N N . ASN A 1 91 ? -10.275 -3.666 6.158 1.00 98.69 91 ASN A N 1
ATOM 747 C CA . ASN A 1 91 ? -10.160 -4.447 7.391 1.00 98.69 91 ASN A CA 1
ATOM 748 C C . ASN A 1 91 ? -10.510 -3.621 8.633 1.00 98.69 91 ASN A C 1
ATOM 750 O O . ASN A 1 91 ? -11.256 -4.088 9.487 1.00 98.69 91 ASN A O 1
ATOM 754 N N . MET A 1 92 ? -10.086 -2.358 8.706 1.00 98.62 92 MET A N 1
ATOM 755 C CA . MET A 1 92 ? -10.509 -1.430 9.758 1.00 98.62 92 MET A CA 1
ATOM 756 C C . MET A 1 92 ? -12.042 -1.330 9.815 1.00 98.62 92 MET A C 1
ATOM 758 O O . MET A 1 92 ? -12.641 -1.456 10.884 1.00 98.62 92 MET A O 1
ATOM 762 N N . THR A 1 93 ? -12.703 -1.186 8.662 1.00 98.44 93 THR A N 1
ATOM 763 C CA . THR A 1 93 ? -14.168 -1.107 8.582 1.00 98.44 93 THR A CA 1
ATOM 764 C C . THR A 1 93 ? -14.841 -2.390 9.065 1.00 98.44 93 THR A C 1
ATOM 766 O O . THR A 1 93 ? -15.780 -2.326 9.868 1.00 98.44 93 THR A O 1
ATOM 769 N N . THR A 1 94 ? -14.410 -3.552 8.566 1.00 98.38 94 THR A N 1
ATOM 770 C CA . THR A 1 94 ? -15.022 -4.843 8.904 1.00 98.38 94 THR A CA 1
ATOM 771 C C . THR A 1 94 ? -14.754 -5.218 10.358 1.00 98.38 94 THR A C 1
ATOM 773 O O . THR A 1 94 ? -15.682 -5.663 11.029 1.00 98.38 94 THR A O 1
ATOM 776 N N . PHE A 1 95 ? -13.558 -4.953 10.891 1.00 98.00 95 PHE A N 1
ATOM 777 C CA . PHE A 1 95 ? -13.196 -5.240 12.282 1.00 98.00 95 PHE A CA 1
ATOM 778 C C . PHE A 1 95 ? -14.016 -4.393 13.247 1.00 98.00 95 PHE A C 1
ATOM 780 O O . PHE A 1 95 ? -14.616 -4.932 14.180 1.00 98.00 95 PHE A O 1
ATOM 787 N N . LEU A 1 96 ? -14.132 -3.086 12.983 1.00 96.25 96 LEU A N 1
ATOM 788 C CA . LEU A 1 96 ? -14.998 -2.213 13.769 1.00 96.25 96 LEU A CA 1
ATOM 789 C C . LEU A 1 96 ? -16.440 -2.731 13.730 1.00 96.25 96 LEU A C 1
ATOM 791 O O . LEU A 1 96 ? -17.011 -3.002 14.785 1.00 96.25 96 LEU A O 1
ATOM 795 N N . LYS A 1 97 ? -17.027 -2.947 12.544 1.00 95.38 97 LYS A N 1
ATOM 796 C CA . LYS A 1 97 ? -18.426 -3.405 12.407 1.00 95.38 97 LYS A CA 1
ATOM 797 C C . LYS A 1 97 ? -18.676 -4.795 12.999 1.00 95.38 97 LYS A C 1
ATOM 799 O O . LYS A 1 97 ? -19.770 -5.049 13.509 1.00 95.38 97 LYS A O 1
ATOM 804 N N . ALA A 1 98 ? -17.686 -5.681 12.979 1.00 95.00 98 ALA A N 1
ATOM 805 C CA . ALA A 1 98 ? -17.783 -7.009 13.568 1.00 95.00 98 ALA A CA 1
ATOM 806 C C . ALA A 1 98 ? -17.683 -6.964 15.098 1.00 95.00 98 ALA A C 1
ATOM 808 O O . ALA A 1 98 ? -18.490 -7.601 15.769 1.00 95.00 98 ALA A O 1
ATOM 809 N N . ALA A 1 99 ? -16.757 -6.190 15.666 1.00 92.12 99 ALA A N 1
ATOM 810 C CA . ALA A 1 99 ? -16.403 -6.322 17.078 1.00 92.12 99 ALA A CA 1
ATOM 811 C C . ALA A 1 99 ? -16.978 -5.234 17.997 1.00 92.12 99 ALA A C 1
ATOM 813 O O . ALA A 1 99 ? -17.299 -5.544 19.144 1.00 92.12 99 ALA A O 1
ATOM 814 N N . ILE A 1 100 ? -17.111 -3.982 17.536 1.00 88.56 100 ILE A N 1
ATOM 815 C CA . ILE A 1 100 ? -17.226 -2.836 18.456 1.00 88.56 100 ILE A CA 1
ATOM 816 C C . ILE A 1 100 ? -18.618 -2.176 18.471 1.00 88.56 100 ILE A C 1
ATOM 818 O O . ILE A 1 100 ? -19.327 -2.364 19.462 1.00 88.56 100 ILE A O 1
ATOM 822 N N . PRO A 1 101 ? -19.090 -1.422 17.453 1.00 80.69 101 PRO A N 1
ATOM 823 C CA . PRO A 1 101 ? -20.381 -0.746 17.548 1.00 80.69 101 PRO A CA 1
ATOM 824 C C . PRO A 1 101 ? -21.540 -1.740 17.633 1.00 80.69 101 PRO A C 1
ATOM 826 O O . PRO A 1 101 ? -21.443 -2.842 17.081 1.00 80.69 101 PRO A O 1
ATOM 829 N N . PRO A 1 102 ? -22.656 -1.378 18.288 1.00 77.69 102 PRO A N 1
ATOM 830 C CA . PRO A 1 102 ? -23.841 -2.222 18.331 1.00 77.69 102 PRO A CA 1
ATOM 831 C C . PRO A 1 102 ? -24.386 -2.475 16.919 1.00 77.69 102 PRO A C 1
ATOM 833 O O . PRO A 1 102 ? -24.537 -1.555 16.115 1.00 77.69 102 PRO A O 1
ATOM 836 N N . CYS A 1 103 ? -24.695 -3.738 16.622 1.00 81.50 103 CYS A N 1
ATOM 837 C CA . CYS A 1 103 ? -25.423 -4.129 15.418 1.00 81.50 103 CYS A CA 1
ATOM 838 C C . CYS A 1 103 ? -26.914 -4.252 15.743 1.00 81.50 103 CYS A C 1
ATOM 840 O O . CYS A 1 103 ? -27.270 -4.797 16.782 1.00 81.50 103 CYS A O 1
ATOM 842 N N . GLN A 1 104 ? -27.774 -3.791 14.830 1.00 80.31 104 GLN A N 1
ATOM 843 C CA . GLN A 1 104 ? -29.235 -3.866 14.985 1.00 80.31 104 GLN A CA 1
ATOM 844 C C . GLN A 1 104 ? -29.744 -5.307 15.133 1.00 80.31 104 GLN A C 1
ATOM 846 O O . GLN A 1 104 ? -30.713 -5.546 15.842 1.00 80.31 104 GLN A O 1
ATOM 851 N N . THR A 1 105 ? -29.100 -6.266 14.460 1.00 87.62 105 THR A N 1
ATOM 852 C CA . THR A 1 105 ? -29.500 -7.677 14.475 1.00 87.62 105 THR A CA 1
ATOM 853 C C . THR A 1 105 ? -28.288 -8.597 14.595 1.00 87.62 105 THR A C 1
ATOM 855 O O . THR A 1 105 ? -27.198 -8.288 14.104 1.00 87.62 105 THR A O 1
ATOM 858 N N . GLU A 1 106 ? -28.491 -9.763 15.212 1.00 88.25 106 GLU A N 1
ATOM 859 C CA . GLU A 1 106 ? -27.456 -10.797 15.348 1.00 88.25 106 GLU A CA 1
ATOM 860 C C . GLU A 1 106 ? -27.006 -11.323 13.977 1.00 88.25 106 GLU A C 1
ATOM 862 O O . GLU A 1 106 ? -25.814 -11.460 13.724 1.00 88.25 106 GLU A O 1
ATOM 867 N N . LYS A 1 107 ? -27.944 -11.526 13.040 1.00 93.62 107 LYS A N 1
ATOM 868 C CA . LYS A 1 107 ? -27.629 -11.949 11.663 1.00 93.62 107 LYS A CA 1
ATOM 869 C C . LYS A 1 107 ? -26.656 -10.982 10.986 1.00 93.62 107 LYS A C 1
ATOM 871 O O . LYS A 1 107 ? -25.683 -11.406 10.370 1.00 93.62 107 LYS A O 1
ATOM 876 N N . ARG A 1 108 ? -26.878 -9.673 11.152 1.00 93.31 108 ARG A N 1
ATOM 877 C CA . ARG A 1 108 ? -25.988 -8.641 10.608 1.00 93.31 108 ARG A CA 1
ATOM 878 C C . ARG A 1 108 ? -24.612 -8.670 11.274 1.00 93.31 108 ARG A C 1
ATOM 880 O O . ARG A 1 108 ? -23.617 -8.455 10.593 1.00 93.31 108 ARG A O 1
ATOM 887 N N . ARG A 1 109 ? -24.540 -8.963 12.576 1.00 92.38 109 ARG A N 1
ATOM 888 C CA . ARG A 1 109 ? -23.268 -9.154 13.288 1.00 92.38 109 ARG A CA 1
ATOM 889 C C . ARG A 1 109 ? -22.482 -10.340 12.717 1.00 92.38 109 ARG A C 1
ATOM 891 O O . ARG A 1 109 ? -21.307 -10.170 12.417 1.00 92.38 109 ARG A O 1
ATOM 898 N N . LEU A 1 110 ? -23.127 -11.492 12.517 1.00 95.69 110 LEU A N 1
ATOM 899 C CA . LEU A 1 110 ? -22.498 -12.682 11.924 1.00 95.69 110 LEU A CA 1
ATOM 900 C C . LEU A 1 110 ? -22.012 -12.422 10.489 1.00 95.69 110 LEU A C 1
ATOM 902 O O . LEU A 1 110 ? -20.923 -12.856 10.115 1.00 95.69 110 LEU A O 1
ATOM 906 N N . LEU 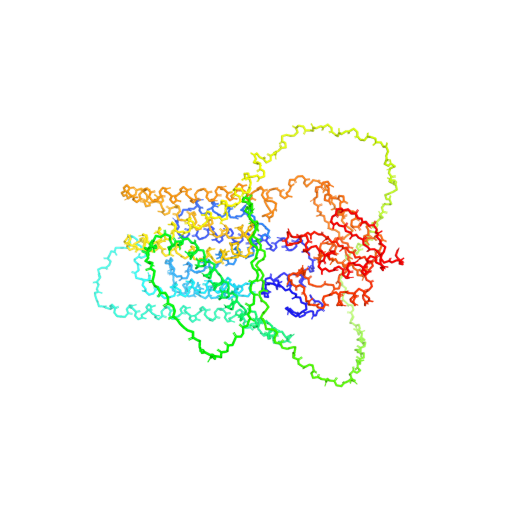A 1 111 ? -22.772 -11.647 9.706 1.00 96.81 111 LEU A N 1
ATOM 907 C CA . LEU A 1 111 ? -22.345 -11.216 8.375 1.00 96.81 111 LEU A CA 1
ATOM 908 C C . LEU A 1 111 ? -21.065 -10.371 8.440 1.00 96.81 111 LEU A C 1
ATOM 910 O O . LEU A 1 111 ? -20.143 -10.613 7.670 1.00 96.81 111 LEU A O 1
ATOM 914 N N . TRP A 1 112 ? -20.966 -9.425 9.380 1.00 97.06 112 TRP A N 1
ATOM 915 C CA . TRP A 1 112 ? -19.745 -8.630 9.556 1.00 97.06 112 TRP A CA 1
ATOM 916 C C . TRP A 1 112 ? -18.561 -9.448 10.074 1.00 97.06 112 TRP A C 1
ATOM 918 O O . TRP A 1 112 ? -17.441 -9.206 9.642 1.00 97.06 112 TRP A O 1
ATOM 928 N N . MET A 1 113 ? -18.792 -10.432 10.948 1.00 97.25 113 MET A N 1
ATOM 929 C CA . MET A 1 113 ? -17.754 -11.376 11.385 1.00 97.25 113 MET A CA 1
ATOM 930 C C . MET A 1 113 ? -17.204 -12.186 10.204 1.00 97.25 113 MET A C 1
ATOM 932 O O . MET A 1 113 ? -15.993 -12.317 10.051 1.00 97.25 113 MET A O 1
ATOM 936 N N . THR A 1 114 ? -18.091 -12.652 9.323 1.00 97.94 114 THR A N 1
ATOM 937 C CA . THR A 1 114 ? -17.711 -13.336 8.077 1.00 97.94 114 THR A CA 1
ATOM 938 C C . THR A 1 114 ? -16.964 -12.388 7.137 1.00 97.94 114 THR A C 1
ATOM 940 O O . THR A 1 114 ? -15.914 -12.739 6.606 1.00 97.94 114 THR A O 1
ATOM 943 N N . ALA A 1 115 ? -17.451 -11.152 6.978 1.00 98.31 115 ALA A N 1
ATOM 944 C CA . ALA A 1 115 ? -16.800 -10.126 6.167 1.00 98.31 115 ALA A CA 1
ATOM 945 C C . ALA A 1 115 ? -15.402 -9.757 6.691 1.00 98.31 115 ALA A C 1
ATOM 947 O O . ALA A 1 115 ? -14.526 -9.479 5.882 1.00 98.31 115 ALA A O 1
ATOM 948 N N . ALA A 1 116 ? -15.175 -9.789 8.009 1.00 98.44 116 ALA A N 1
ATOM 949 C CA . ALA A 1 116 ? -13.852 -9.609 8.608 1.00 98.44 116 ALA A CA 1
ATOM 950 C C . ALA A 1 116 ? -12.899 -10.768 8.264 1.00 98.44 116 ALA A C 1
ATOM 952 O O . ALA A 1 116 ? -11.738 -10.528 7.947 1.00 98.44 116 ALA A O 1
ATOM 953 N N . GLY A 1 117 ? -13.392 -12.013 8.252 1.00 98.50 117 GLY A N 1
ATOM 954 C CA . GLY A 1 117 ? -12.632 -13.167 7.757 1.00 98.50 117 GLY A CA 1
ATOM 955 C C . GLY A 1 117 ? -12.264 -13.048 6.280 1.00 98.50 117 GLY A C 1
ATOM 956 O O . GLY A 1 117 ? -11.114 -13.254 5.905 1.00 98.50 117 GLY A O 1
ATOM 957 N N . LEU A 1 118 ? -13.227 -12.654 5.442 1.00 98.56 118 LEU A N 1
ATOM 958 C CA . LEU A 1 118 ? -13.002 -12.425 4.013 1.00 98.56 118 LEU A CA 1
ATOM 959 C C . LEU A 1 118 ? -12.023 -11.265 3.772 1.00 98.56 118 LEU A C 1
ATOM 961 O O . LEU A 1 118 ? -11.096 -11.403 2.982 1.00 98.56 118 LEU A O 1
ATOM 965 N N . SER A 1 119 ? -12.163 -10.130 4.464 1.00 98.56 119 SER A N 1
ATOM 966 C CA . SER A 1 119 ? -11.233 -9.004 4.297 1.00 98.56 119 SER A CA 1
ATOM 967 C C . SER A 1 119 ? -9.814 -9.350 4.749 1.00 98.56 119 SER A C 1
ATOM 969 O O . SER A 1 119 ? -8.851 -8.891 4.132 1.00 98.56 119 SER A O 1
ATOM 971 N N . LEU A 1 120 ? -9.675 -10.186 5.782 1.00 98.50 120 LEU A N 1
ATOM 972 C CA . LEU A 1 120 ? -8.381 -10.685 6.239 1.00 98.50 120 LEU A CA 1
ATOM 973 C C . LEU A 1 120 ? -7.777 -11.677 5.237 1.00 98.50 120 LEU A C 1
ATOM 975 O O . LEU A 1 120 ? -6.591 -11.599 4.924 1.00 98.50 120 LEU A O 1
ATOM 979 N N . GLY A 1 121 ? -8.597 -12.576 4.684 1.00 98.06 121 GLY A N 1
ATOM 980 C CA . GLY A 1 121 ? -8.178 -13.498 3.631 1.00 98.06 121 GLY A CA 1
ATOM 981 C C . GLY A 1 121 ? -7.691 -12.760 2.384 1.00 98.06 121 GLY A C 1
ATOM 982 O O . GLY A 1 121 ? -6.645 -13.094 1.832 1.00 98.06 121 GLY A O 1
ATOM 983 N N . LEU A 1 122 ? -8.403 -11.699 1.995 1.00 97.81 122 LEU A N 1
ATOM 984 C CA . LEU A 1 122 ? -7.984 -10.804 0.923 1.00 97.81 122 LEU A CA 1
ATOM 985 C C . LEU A 1 122 ? -6.648 -10.128 1.253 1.00 97.81 122 LEU A C 1
ATOM 987 O O . LEU A 1 122 ? -5.786 -10.069 0.382 1.00 97.81 122 LEU A O 1
ATOM 991 N N . ALA A 1 123 ? -6.449 -9.667 2.493 1.00 97.62 123 ALA A N 1
ATOM 992 C CA . ALA A 1 123 ? -5.186 -9.059 2.903 1.00 97.62 123 ALA A CA 1
ATOM 993 C C . ALA A 1 123 ? -4.007 -10.015 2.687 1.00 97.62 123 ALA A C 1
ATOM 995 O O . ALA A 1 123 ? -3.078 -9.642 1.983 1.00 97.62 123 ALA A O 1
ATOM 996 N N . PHE A 1 124 ? -4.079 -11.262 3.165 1.00 97.12 124 PHE A N 1
ATOM 997 C CA . PHE A 1 124 ? -3.023 -12.265 2.945 1.00 97.12 124 PHE A CA 1
ATOM 998 C C . PHE A 1 124 ? -2.727 -12.537 1.465 1.00 97.12 124 PHE A C 1
ATOM 1000 O O . PHE A 1 124 ? -1.565 -12.680 1.081 1.00 97.12 124 PHE A O 1
ATOM 1007 N N . LEU A 1 125 ? -3.769 -12.595 0.633 1.00 96.56 125 LEU A N 1
ATOM 1008 C CA . LEU A 1 125 ? -3.648 -12.858 -0.803 1.00 96.56 125 LEU A CA 1
ATOM 1009 C C . LEU A 1 125 ? -3.155 -11.657 -1.615 1.00 96.56 125 LEU A C 1
ATOM 1011 O O . LEU A 1 125 ? -2.815 -11.818 -2.786 1.00 96.56 125 LEU A O 1
ATOM 1015 N N . VAL A 1 126 ? -3.107 -10.469 -1.017 1.00 95.19 126 VAL A N 1
ATOM 1016 C CA . VAL A 1 126 ? -2.501 -9.269 -1.605 1.00 95.19 126 VAL A CA 1
ATOM 1017 C C . VAL A 1 126 ? -1.091 -9.073 -1.051 1.00 95.19 126 VAL A C 1
ATOM 1019 O O . VAL A 1 126 ? -0.135 -8.944 -1.815 1.00 95.19 126 VAL A O 1
ATOM 1022 N N . ARG A 1 127 ? -0.960 -9.085 0.279 1.00 94.12 127 ARG A N 1
ATOM 1023 C CA . ARG A 1 127 ? 0.281 -8.870 1.022 1.00 94.12 127 ARG A CA 1
ATOM 1024 C C . ARG A 1 127 ? 0.258 -9.631 2.356 1.00 94.12 127 ARG A C 1
ATOM 1026 O O . ARG A 1 127 ? -0.553 -9.361 3.244 1.00 94.12 127 ARG A O 1
ATOM 1033 N N . ILE A 1 128 ? 1.149 -10.610 2.487 1.00 94.06 128 ILE A N 1
ATOM 1034 C CA . ILE A 1 128 ? 1.146 -11.571 3.603 1.00 94.06 128 ILE A CA 1
ATOM 1035 C C . ILE A 1 128 ? 1.434 -10.895 4.951 1.00 94.06 128 ILE A C 1
ATOM 1037 O O . ILE A 1 128 ? 0.812 -11.239 5.953 1.00 94.06 128 ILE A O 1
ATOM 1041 N N . ASP A 1 129 ? 2.322 -9.908 4.974 1.00 91.88 129 ASP A N 1
ATOM 1042 C CA . ASP A 1 129 ? 2.639 -9.079 6.141 1.00 91.88 129 ASP A CA 1
ATOM 1043 C C . ASP A 1 129 ? 1.440 -8.317 6.683 1.00 91.88 129 ASP A C 1
ATOM 1045 O O . ASP A 1 129 ? 1.168 -8.377 7.882 1.00 91.88 129 ASP A O 1
ATOM 1049 N N . LEU A 1 130 ? 0.672 -7.663 5.808 1.00 95.06 130 LEU A N 1
ATOM 1050 C CA . LEU A 1 130 ? -0.562 -6.997 6.222 1.00 95.06 130 LEU A CA 1
ATOM 1051 C C . LEU A 1 130 ? -1.544 -8.005 6.803 1.00 95.06 130 LEU A C 1
ATOM 1053 O O . LEU A 1 130 ? -2.099 -7.763 7.872 1.00 95.06 130 LEU A O 1
ATOM 1057 N N . GLY A 1 131 ? -1.719 -9.155 6.145 1.00 96.44 131 GLY A N 1
ATOM 1058 C CA . GLY A 1 131 ? -2.535 -10.246 6.674 1.00 96.44 131 GLY A CA 1
ATOM 1059 C C . GLY A 1 131 ? -2.087 -10.687 8.072 1.00 96.44 131 GLY A C 1
ATOM 1060 O O . GLY A 1 131 ? -2.916 -10.838 8.971 1.00 96.44 131 GLY A O 1
ATOM 1061 N N . PHE A 1 132 ? -0.780 -10.825 8.300 1.00 95.19 132 PHE A N 1
ATOM 1062 C CA . PHE A 1 132 ? -0.224 -11.219 9.592 1.00 95.19 132 PHE A CA 1
ATOM 1063 C C . PHE A 1 132 ? -0.505 -10.181 10.687 1.00 95.19 132 PHE A C 1
ATOM 1065 O O . PHE A 1 132 ? -1.096 -10.518 11.716 1.00 95.19 132 PHE A O 1
ATOM 1072 N N . PHE A 1 133 ? -0.165 -8.908 10.463 1.00 95.62 133 PHE A N 1
ATOM 1073 C CA . PHE A 1 133 ? -0.407 -7.859 11.457 1.00 95.62 133 PHE A CA 1
ATOM 1074 C C . PHE A 1 133 ? -1.904 -7.656 11.724 1.00 95.62 133 PHE A C 1
ATOM 1076 O O . PHE A 1 133 ? -2.318 -7.554 12.880 1.00 95.62 133 PHE A O 1
ATOM 1083 N N . LEU A 1 134 ? -2.745 -7.684 10.685 1.00 98.06 134 LEU A N 1
ATOM 1084 C CA . LEU A 1 134 ? -4.200 -7.593 10.834 1.00 98.06 134 LEU A CA 1
ATOM 1085 C C . LEU A 1 134 ? -4.784 -8.794 11.597 1.00 98.06 134 LEU A C 1
ATOM 1087 O O . LEU A 1 134 ? -5.743 -8.618 12.350 1.00 98.06 134 LEU A O 1
ATOM 1091 N N . SER A 1 135 ? -4.192 -9.987 11.470 1.00 98.00 135 SER A N 1
ATOM 1092 C CA . SER A 1 135 ? -4.596 -11.171 12.243 1.00 98.00 135 SER A CA 1
ATOM 1093 C C . SER A 1 135 ? -4.389 -10.968 13.741 1.00 98.00 135 SER A C 1
ATOM 1095 O O . SER A 1 135 ? -5.259 -11.343 14.524 1.00 98.00 135 SER A O 1
ATOM 1097 N N . ILE A 1 136 ? -3.285 -10.330 14.148 1.00 97.06 136 ILE A N 1
ATOM 1098 C CA . ILE A 1 136 ? -3.010 -10.013 15.560 1.00 97.06 136 ILE A CA 1
ATOM 1099 C C . ILE A 1 136 ? -4.087 -9.072 16.110 1.00 97.06 136 ILE A C 1
ATOM 1101 O O . ILE A 1 136 ? -4.645 -9.327 17.179 1.00 97.06 136 ILE A O 1
ATOM 1105 N N . ILE A 1 137 ? -4.429 -8.017 15.362 1.00 98.00 137 ILE A N 1
ATOM 1106 C CA . ILE A 1 137 ? -5.466 -7.058 15.771 1.00 98.00 137 ILE A CA 1
ATOM 1107 C C . ILE A 1 137 ? -6.833 -7.745 15.885 1.00 98.00 137 ILE A C 1
ATOM 1109 O O . ILE A 1 137 ? -7.532 -7.580 16.887 1.00 98.00 137 ILE A O 1
ATOM 1113 N N . LEU A 1 138 ? -7.209 -8.553 14.890 1.00 97.94 138 LEU A N 1
ATOM 1114 C CA . LEU A 1 138 ? -8.483 -9.269 14.891 1.00 97.94 138 LEU A CA 1
ATOM 1115 C C . LEU A 1 138 ? -8.564 -10.304 16.016 1.00 97.94 138 LEU A C 1
ATOM 1117 O O . LEU A 1 138 ? -9.593 -10.401 16.683 1.00 97.94 138 LEU A O 1
ATOM 1121 N N . LEU A 1 139 ? -7.483 -11.046 16.266 1.00 97.88 139 LEU A N 1
ATOM 1122 C CA . LEU A 1 139 ? -7.412 -12.006 17.362 1.00 97.88 139 LEU A CA 1
ATOM 1123 C C . LEU A 1 139 ? -7.553 -11.299 18.714 1.00 97.88 139 LEU A C 1
ATOM 1125 O O . LEU A 1 139 ? -8.348 -11.735 19.546 1.00 97.88 139 LEU A O 1
ATOM 1129 N N . GLY A 1 140 ? -6.873 -10.166 18.907 1.00 96.88 140 GLY A N 1
ATOM 1130 C CA . GLY A 1 140 ? -7.048 -9.322 20.090 1.00 96.88 140 GLY A CA 1
ATOM 1131 C C . GLY A 1 140 ? -8.507 -8.899 20.291 1.00 96.88 140 GLY A C 1
ATOM 1132 O O . GLY A 1 140 ? -9.043 -9.013 21.394 1.00 96.88 140 GLY A O 1
ATOM 1133 N N . LEU A 1 141 ? -9.197 -8.501 19.218 1.00 95.75 141 LEU A N 1
ATOM 1134 C CA . LEU A 1 141 ? -10.623 -8.168 19.268 1.00 95.75 141 LEU A CA 1
ATOM 1135 C C . LEU A 1 141 ? -11.511 -9.365 19.616 1.00 95.75 141 LEU A C 1
ATOM 1137 O O . LEU A 1 141 ? -12.432 -9.213 20.417 1.00 95.75 141 LEU A O 1
ATOM 1141 N N . ILE A 1 142 ? -11.241 -10.545 19.054 1.00 95.94 142 ILE A N 1
ATOM 1142 C CA . ILE A 1 142 ? -11.967 -11.786 19.365 1.00 95.94 142 ILE A CA 1
ATOM 1143 C C . ILE A 1 142 ? -11.811 -12.135 20.850 1.00 95.94 142 ILE A C 1
ATOM 1145 O O . ILE A 1 142 ? -12.806 -12.452 21.508 1.00 95.94 142 ILE A O 1
ATOM 1149 N N . LEU A 1 143 ? -10.594 -12.025 21.391 1.00 95.69 143 LEU A N 1
ATOM 1150 C CA . LEU A 1 143 ? -10.288 -12.315 22.795 1.00 95.69 143 LEU A CA 1
ATOM 1151 C C . LEU A 1 143 ? -10.935 -11.307 23.754 1.00 95.69 143 LEU A C 1
ATOM 1153 O O . LEU A 1 143 ? -11.440 -11.692 24.806 1.00 95.69 143 LEU A O 1
ATOM 1157 N N . ILE A 1 144 ? -10.975 -10.025 23.381 1.00 93.25 144 ILE A N 1
ATOM 1158 C CA . ILE A 1 144 ? -11.584 -8.960 24.192 1.00 93.25 144 ILE A CA 1
ATOM 1159 C C . ILE A 1 144 ? -13.118 -8.938 24.046 1.00 93.25 144 ILE A C 1
ATOM 1161 O O . ILE A 1 144 ? -13.815 -8.433 24.931 1.00 93.25 144 ILE A O 1
ATOM 1165 N N . TYR A 1 145 ? -13.680 -9.527 22.983 1.00 89.19 145 TYR A N 1
ATOM 1166 C CA . TYR A 1 145 ? -15.117 -9.515 22.679 1.00 89.19 145 TYR A CA 1
ATOM 1167 C C . TYR A 1 145 ? -16.030 -9.878 23.868 1.00 89.19 145 TYR A C 1
ATOM 1169 O O . TYR A 1 145 ? -17.017 -9.169 24.089 1.00 89.19 145 TYR A O 1
ATOM 1177 N N . PRO A 1 146 ? -15.742 -10.911 24.692 1.00 87.62 146 PRO A N 1
ATOM 1178 C CA . PRO A 1 146 ? -16.595 -11.256 25.828 1.00 87.62 146 PRO A CA 1
ATOM 1179 C C . PRO A 1 146 ? -16.650 -10.179 26.917 1.00 87.62 146 PRO A C 1
ATOM 1181 O O . PRO A 1 146 ? -17.679 -10.028 27.586 1.00 87.62 146 PRO A O 1
ATOM 1184 N N . ALA A 1 147 ? -15.566 -9.419 27.081 1.00 84.69 147 ALA A N 1
ATOM 1185 C CA . ALA A 1 147 ? -15.510 -8.273 27.979 1.00 84.69 147 ALA A CA 1
ATOM 1186 C C . ALA A 1 147 ? -16.155 -7.036 27.335 1.00 84.69 147 ALA A C 1
ATOM 1188 O O . ALA A 1 147 ? -16.926 -6.337 27.990 1.00 84.69 147 ALA A O 1
ATOM 1189 N N . ALA A 1 148 ? -15.919 -6.805 26.039 1.00 76.25 148 ALA A N 1
ATOM 1190 C CA . ALA A 1 148 ? -16.452 -5.655 25.310 1.00 76.25 148 ALA A CA 1
ATOM 1191 C C . ALA A 1 148 ? -17.978 -5.691 25.135 1.00 76.25 148 ALA A C 1
ATOM 1193 O O . ALA A 1 148 ? -18.657 -4.680 25.306 1.00 76.25 148 ALA A O 1
ATOM 1194 N N . ALA A 1 149 ? -18.551 -6.871 24.886 1.00 68.06 149 ALA A N 1
ATOM 1195 C CA . ALA A 1 149 ? -19.999 -7.070 24.787 1.00 68.06 149 ALA A CA 1
ATOM 1196 C C . ALA A 1 149 ? -20.741 -6.866 26.126 1.00 68.06 149 ALA A C 1
ATOM 1198 O O . ALA A 1 149 ? -21.964 -7.009 26.190 1.00 68.06 149 ALA A O 1
ATOM 1199 N N . ALA A 1 150 ? -20.018 -6.577 27.213 1.00 60.12 150 ALA A N 1
ATOM 1200 C CA . ALA A 1 150 ? -20.592 -6.197 28.496 1.00 60.12 150 ALA A CA 1
ATOM 1201 C C . ALA A 1 150 ? -20.980 -4.718 28.584 1.00 60.12 150 ALA A C 1
ATOM 1203 O O . ALA A 1 150 ? -21.685 -4.352 29.525 1.00 60.12 150 ALA A O 1
ATOM 1204 N N . PHE A 1 151 ? -20.510 -3.872 27.662 1.00 66.31 151 PHE A N 1
ATOM 1205 C CA . PHE A 1 151 ? -20.732 -2.435 27.764 1.00 66.31 151 PHE A CA 1
ATOM 1206 C C . PHE A 1 151 ? -22.168 -2.054 27.373 1.00 66.31 151 PHE A C 1
ATOM 1208 O O . PHE A 1 151 ? -22.681 -2.552 26.368 1.00 66.31 151 PHE A O 1
ATOM 1215 N N . PRO A 1 152 ? -22.837 -1.185 28.156 1.00 58.62 152 PRO A N 1
ATOM 1216 C CA . PRO A 1 152 ? -24.167 -0.693 27.822 1.00 58.62 152 PRO A CA 1
ATOM 1217 C C . PRO A 1 152 ? -24.108 0.101 26.512 1.00 58.62 152 PRO A C 1
ATOM 1219 O O . PRO A 1 152 ? -23.353 1.061 26.385 1.00 58.62 152 PRO A O 1
ATOM 1222 N N . THR A 1 153 ? -24.893 -0.325 25.524 1.00 57.53 153 THR A N 1
ATOM 1223 C CA . THR A 1 153 ? -24.839 0.170 24.138 1.00 57.53 153 THR A CA 1
ATOM 1224 C C . THR A 1 153 ? -25.685 1.417 23.885 1.00 57.53 153 THR A C 1
ATOM 1226 O O . THR A 1 153 ? -25.651 1.952 22.778 1.00 57.53 153 THR A O 1
ATOM 1229 N N . SER A 1 154 ? -26.434 1.897 24.881 1.00 51.50 154 SER A N 1
ATOM 1230 C CA . SER A 1 154 ? -27.246 3.106 24.764 1.00 51.50 154 SER A CA 1
ATOM 1231 C C . SER A 1 154 ? -27.226 3.913 26.067 1.00 51.50 154 SER A C 1
ATOM 1233 O O . SER A 1 154 ? -27.533 3.351 27.119 1.00 51.50 154 SER A O 1
ATOM 1235 N N . PRO A 1 155 ? -26.915 5.223 26.014 1.00 50.06 155 PRO A N 1
ATOM 1236 C CA . PRO A 1 155 ? -27.069 6.134 27.149 1.00 50.06 155 PRO A CA 1
ATOM 1237 C C . PRO A 1 155 ? -28.542 6.425 27.491 1.00 50.06 155 PRO A C 1
ATOM 1239 O O . PRO A 1 155 ? -28.820 6.954 28.559 1.00 50.06 155 PRO A O 1
ATOM 1242 N N . LEU A 1 156 ? -29.477 6.081 26.596 1.00 47.50 156 LEU A N 1
ATOM 1243 C CA . LEU A 1 156 ? -30.913 6.368 26.710 1.00 47.50 156 LEU A CA 1
ATOM 1244 C C . LEU A 1 156 ? -31.759 5.146 27.081 1.00 47.50 156 LEU A C 1
ATOM 1246 O O . LEU A 1 156 ? -32.968 5.269 27.262 1.00 47.50 156 LEU A O 1
ATOM 1250 N N . SER A 1 157 ? -31.163 3.957 27.176 1.00 45.62 157 SER A N 1
ATOM 1251 C CA . SER A 1 157 ? -31.898 2.798 27.676 1.00 45.62 157 SER A CA 1
ATOM 1252 C C . SER A 1 157 ? -31.976 2.907 29.199 1.00 45.62 157 SER A C 1
ATOM 1254 O O . SER A 1 157 ? -30.919 2.975 29.832 1.00 45.62 157 SER A O 1
ATOM 1256 N N . PRO A 1 158 ? -33.183 2.945 29.799 1.00 48.19 158 PRO A N 1
ATOM 1257 C CA . PRO A 1 158 ? -33.315 3.007 31.246 1.00 48.19 158 PRO A CA 1
ATOM 1258 C C . PRO A 1 158 ? -32.542 1.837 31.863 1.00 48.19 158 PRO A C 1
ATOM 1260 O O . PRO A 1 158 ? -32.490 0.764 31.248 1.00 48.19 158 PRO A O 1
ATOM 1263 N N . PRO A 1 159 ? -31.920 2.021 33.041 1.00 48.53 159 PRO A N 1
ATOM 1264 C CA . PRO A 1 159 ? -31.252 0.947 33.754 1.00 48.53 159 PRO A CA 1
ATOM 1265 C C . PRO A 1 159 ? -32.313 -0.088 34.123 1.00 48.53 159 PRO A C 1
ATOM 1267 O O . PRO A 1 159 ? -32.941 -0.012 35.173 1.00 48.53 159 PRO A O 1
ATOM 1270 N N . THR A 1 160 ? -32.567 -1.039 33.224 1.00 47.03 160 THR A N 1
ATOM 1271 C CA . THR A 1 160 ? -33.443 -2.167 33.500 1.00 47.03 160 THR A CA 1
ATOM 1272 C C . THR A 1 160 ? -32.823 -2.894 34.671 1.00 47.03 160 THR A C 1
ATOM 1274 O O . THR A 1 160 ? -31.709 -3.416 34.576 1.00 47.03 160 THR A O 1
ATOM 1277 N N . THR A 1 161 ? -33.542 -2.828 35.782 1.00 46.03 161 THR A N 1
ATOM 1278 C CA . THR A 1 161 ? -33.211 -3.354 37.092 1.00 46.03 161 THR A CA 1
ATOM 1279 C C . THR A 1 161 ? -32.540 -4.709 36.937 1.00 46.03 161 THR A C 1
ATOM 1281 O O . THR A 1 161 ? -33.100 -5.646 36.366 1.00 46.03 161 THR A O 1
ATOM 1284 N N . ILE A 1 162 ? -31.293 -4.775 37.394 1.00 47.06 162 ILE A N 1
ATOM 1285 C CA . ILE A 1 162 ? -30.427 -5.946 37.337 1.00 47.06 162 ILE A CA 1
ATOM 1286 C C . ILE A 1 162 ? -31.109 -7.070 38.125 1.00 47.06 162 ILE A C 1
ATOM 1288 O O . ILE A 1 162 ? -30.947 -7.184 39.336 1.00 47.06 162 ILE A O 1
ATOM 1292 N N . ARG A 1 163 ? -31.878 -7.926 37.445 1.00 43.69 163 ARG A N 1
ATOM 1293 C CA . ARG A 1 163 ? -32.235 -9.239 37.982 1.00 43.69 163 ARG A CA 1
ATOM 1294 C C . ARG A 1 163 ? -30.966 -10.086 37.893 1.00 43.69 163 ARG A C 1
ATOM 1296 O O . ARG A 1 163 ? -30.538 -10.484 36.814 1.00 43.69 163 ARG A O 1
ATOM 1303 N N . SER A 1 164 ? -30.343 -10.307 39.046 1.00 47.91 164 SER A N 1
ATOM 1304 C CA . SER A 1 164 ? -29.091 -11.045 39.278 1.00 47.91 164 SER A CA 1
ATOM 1305 C C . SER A 1 164 ? -29.123 -12.528 38.869 1.00 47.91 164 SER A C 1
ATOM 1307 O O . SER A 1 164 ? -28.108 -13.221 38.952 1.00 47.91 164 SER A O 1
ATOM 1309 N N . VAL A 1 165 ? -30.255 -13.025 38.372 1.00 38.19 165 VAL A N 1
ATOM 1310 C CA . VAL A 1 165 ? -30.452 -14.419 37.974 1.00 38.19 165 VAL A CA 1
ATOM 1311 C C . VAL A 1 165 ? -29.975 -14.605 36.531 1.00 38.19 165 VAL A C 1
ATOM 1313 O O . VAL A 1 165 ? -30.738 -14.466 35.581 1.00 38.19 165 VAL A O 1
ATOM 1316 N N . GLY A 1 166 ? -28.677 -14.881 36.355 1.00 52.31 166 GLY A N 1
ATOM 1317 C CA . GLY A 1 166 ? -28.147 -15.356 35.067 1.00 52.31 166 GLY A CA 1
ATOM 1318 C C . GLY A 1 166 ? -26.724 -14.947 34.676 1.00 52.31 166 GLY A C 1
ATOM 1319 O O . GLY A 1 166 ? -26.360 -15.143 33.516 1.00 52.31 166 GLY A O 1
ATOM 1320 N N . ARG A 1 167 ? -25.893 -14.411 35.583 1.00 55.84 167 ARG A N 1
ATOM 1321 C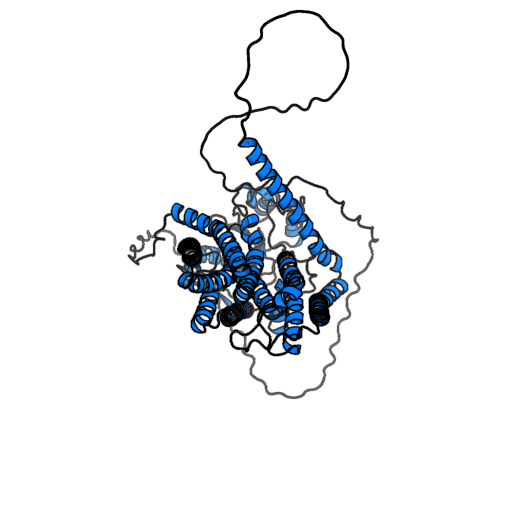 CA . ARG A 1 167 ? -24.523 -13.923 35.277 1.00 55.84 167 ARG A CA 1
ATOM 1322 C C . ARG A 1 167 ? -23.606 -14.966 34.604 1.00 55.84 167 ARG A C 1
ATOM 1324 O O . ARG A 1 167 ? -22.772 -14.612 33.778 1.00 55.84 167 ARG A O 1
ATOM 1331 N N . ILE A 1 168 ? -23.786 -16.253 34.909 1.00 61.25 168 ILE A N 1
ATOM 1332 C CA . ILE A 1 168 ? -23.019 -17.357 34.298 1.00 61.25 168 ILE A CA 1
ATOM 1333 C C . ILE A 1 168 ? -23.517 -17.657 32.873 1.00 61.25 168 ILE A C 1
ATOM 1335 O O . ILE A 1 168 ? -22.724 -17.854 31.950 1.00 61.25 168 ILE A O 1
ATOM 1339 N N . THR A 1 169 ? -24.837 -17.619 32.656 1.00 61.75 169 THR A N 1
ATOM 1340 C CA . THR A 1 169 ? -25.433 -17.871 31.332 1.00 61.75 169 THR A CA 1
ATOM 1341 C C . THR A 1 169 ? -25.064 -16.791 30.312 1.00 61.75 169 THR A C 1
ATOM 1343 O O . THR A 1 169 ? -24.964 -17.076 29.118 1.00 61.75 169 THR A O 1
ATOM 1346 N N . THR A 1 170 ? -24.796 -15.561 30.764 1.00 79.75 170 THR A N 1
ATOM 1347 C CA . THR A 1 170 ? -24.388 -14.451 29.895 1.00 79.75 170 THR A CA 1
ATOM 1348 C C . THR A 1 170 ? -22.916 -14.528 29.496 1.00 79.75 170 THR A C 1
ATOM 1350 O O . THR A 1 170 ? -22.616 -14.289 28.327 1.00 79.75 170 THR A O 1
ATOM 1353 N N . LEU A 1 171 ? -22.004 -14.941 30.388 1.00 84.31 171 LEU A N 1
ATOM 1354 C CA . LEU A 1 171 ? -20.593 -15.149 30.031 1.00 84.31 171 LEU A CA 1
ATOM 1355 C C . LEU A 1 171 ? -20.427 -16.295 29.023 1.00 84.31 171 LEU A C 1
ATOM 1357 O O . LEU A 1 171 ? -19.771 -16.111 27.999 1.00 84.31 171 LEU A O 1
ATOM 1361 N N . ARG A 1 172 ? -21.088 -17.440 29.250 1.00 88.12 172 ARG A N 1
ATOM 1362 C CA . ARG A 1 172 ? -21.048 -18.587 28.323 1.00 88.12 172 ARG A CA 1
ATOM 1363 C C . ARG A 1 172 ? -21.524 -18.203 26.920 1.00 88.12 172 ARG A C 1
ATOM 1365 O O . ARG A 1 172 ? -20.873 -18.550 25.940 1.00 88.12 172 ARG A O 1
ATOM 1372 N N . LYS A 1 173 ? -22.616 -17.431 26.812 1.00 87.75 173 LYS A N 1
ATOM 1373 C CA . LYS A 1 173 ? -23.110 -16.913 25.523 1.00 87.75 173 LYS A CA 1
ATOM 1374 C C . LYS A 1 173 ? -22.088 -16.006 24.834 1.00 87.75 173 LYS A C 1
ATOM 1376 O O . LYS A 1 173 ? -21.928 -16.087 23.623 1.00 87.75 173 LYS A O 1
ATOM 1381 N N . ARG A 1 174 ? -21.385 -15.152 25.581 1.00 88.69 174 ARG A N 1
ATOM 1382 C CA . ARG A 1 174 ? -20.364 -14.251 25.023 1.00 88.69 174 ARG A CA 1
ATOM 1383 C C . ARG A 1 174 ? -19.112 -14.991 24.552 1.00 88.69 174 ARG A C 1
ATOM 1385 O O . ARG A 1 174 ? -18.610 -14.680 23.476 1.00 88.69 174 ARG A O 1
ATOM 1392 N N . LEU A 1 175 ? -18.653 -15.987 25.310 1.00 92.94 175 LEU A N 1
ATOM 1393 C CA . LEU A 1 175 ? -17.560 -16.872 24.894 1.00 92.94 175 LEU A CA 1
ATOM 1394 C C . LEU A 1 175 ? -17.936 -17.661 23.638 1.00 92.94 175 LEU A C 1
ATOM 1396 O O . LEU A 1 175 ? -17.157 -17.707 22.694 1.00 92.94 175 LEU A O 1
ATOM 1400 N N . LEU A 1 176 ? -19.164 -18.189 23.574 1.00 93.62 176 LEU A N 1
ATOM 1401 C CA . LEU A 1 176 ? -19.661 -18.874 22.381 1.00 93.62 176 LEU A CA 1
ATOM 1402 C C . LEU A 1 176 ? -19.678 -17.952 21.153 1.00 93.62 176 LEU A C 1
ATOM 1404 O O . LEU A 1 176 ? -19.337 -18.392 20.059 1.00 93.62 176 LEU A O 1
ATOM 1408 N N . LYS A 1 177 ? -20.017 -16.666 21.317 1.00 92.12 177 LYS A N 1
ATOM 1409 C CA . LYS A 1 177 ? -19.936 -15.680 20.225 1.00 92.12 177 LYS A CA 1
ATOM 1410 C C . LYS A 1 177 ? -18.501 -15.386 19.795 1.00 92.12 177 LYS A C 1
ATOM 1412 O O . LYS A 1 177 ? -18.264 -15.272 18.601 1.00 92.12 177 LYS A O 1
ATOM 1417 N N . SER A 1 178 ? -17.559 -15.281 20.732 1.00 94.88 178 SER A N 1
ATOM 1418 C CA . SER A 1 178 ? -16.131 -15.129 20.413 1.00 94.88 178 SER A CA 1
ATOM 1419 C C . SER A 1 178 ? -15.607 -16.346 19.636 1.00 94.88 178 SER A C 1
ATOM 1421 O O . SER A 1 178 ? -14.997 -16.185 18.582 1.00 94.88 178 SER A O 1
ATOM 1423 N N . LEU A 1 179 ? -15.967 -17.564 20.058 1.00 96.94 179 LEU A N 1
ATOM 1424 C CA . LEU A 1 179 ? -15.653 -18.791 19.321 1.00 96.94 179 LEU A CA 1
ATOM 1425 C C . LEU A 1 179 ? -16.309 -18.814 17.932 1.00 96.94 179 LEU A C 1
ATOM 1427 O O . LEU A 1 179 ? -15.655 -19.143 16.948 1.00 96.94 179 LEU A O 1
ATOM 1431 N N . THR A 1 180 ? -17.581 -18.418 17.833 1.00 96.31 180 THR A N 1
ATOM 1432 C CA . THR A 1 180 ? -18.288 -18.303 16.544 1.00 96.31 180 THR A CA 1
ATOM 1433 C C . THR A 1 180 ? -17.584 -17.305 15.629 1.00 96.31 180 THR A C 1
ATOM 1435 O O . THR A 1 180 ? -17.413 -17.574 14.445 1.00 96.31 180 THR A O 1
ATOM 1438 N N . PHE A 1 181 ? -17.133 -16.173 16.174 1.00 96.94 181 PHE A N 1
ATOM 1439 C CA . PHE A 1 181 ? -16.371 -15.179 15.429 1.00 96.94 181 PHE A CA 1
ATOM 1440 C C . PHE A 1 181 ? -15.068 -15.789 14.895 1.00 96.94 181 PHE A C 1
ATOM 1442 O O . PHE A 1 181 ? -14.815 -15.700 13.698 1.00 96.94 181 PHE A O 1
ATOM 1449 N N . LEU A 1 182 ? -14.296 -16.486 15.734 1.00 97.94 182 LEU A N 1
ATOM 1450 C CA . LEU A 1 182 ? -13.074 -17.170 15.304 1.00 97.94 182 LEU A CA 1
ATOM 1451 C C . LEU A 1 182 ? -13.337 -18.168 14.165 1.00 97.94 182 LEU A C 1
ATOM 1453 O O . LEU A 1 182 ? -12.646 -18.132 13.150 1.00 97.94 182 LEU A O 1
ATOM 1457 N N . VAL A 1 183 ? -14.366 -19.011 14.298 1.00 98.19 183 VAL A N 1
ATOM 1458 C CA . VAL A 1 183 ? -14.742 -19.991 13.265 1.00 98.19 183 VAL A CA 1
ATOM 1459 C C . VAL A 1 183 ? -15.117 -19.300 11.953 1.00 98.19 183 VAL A C 1
ATOM 1461 O O . VAL A 1 183 ? -14.639 -19.705 10.896 1.00 98.19 183 VAL A O 1
ATOM 1464 N N . LEU A 1 184 ? -15.926 -18.237 12.001 1.00 98.25 184 LEU A N 1
ATOM 1465 C CA . LEU A 1 184 ? -16.319 -17.482 10.806 1.00 98.25 184 LEU A CA 1
ATOM 1466 C C . LEU A 1 184 ? -15.138 -16.759 10.153 1.00 98.25 184 LEU A C 1
ATOM 1468 O O . LEU A 1 184 ? -15.093 -16.653 8.929 1.00 98.25 184 LEU A O 1
ATOM 1472 N N . VAL A 1 185 ? -14.178 -16.283 10.947 1.00 98.00 185 VAL A N 1
ATOM 1473 C CA . VAL A 1 185 ? -12.951 -15.669 10.431 1.00 98.00 185 VAL A CA 1
ATOM 1474 C C . VAL A 1 185 ? -12.116 -16.697 9.682 1.00 98.00 185 VAL A C 1
ATOM 1476 O O . VAL A 1 185 ? -11.773 -16.460 8.527 1.00 98.00 185 VAL A O 1
ATOM 1479 N N . VAL A 1 186 ? -11.853 -17.855 10.296 1.00 98.19 186 VAL A N 1
ATOM 1480 C CA . VAL A 1 186 ? -11.112 -18.951 9.655 1.00 98.19 186 VAL A CA 1
ATOM 1481 C C . VAL A 1 186 ? -11.828 -19.409 8.384 1.00 98.19 186 VAL A C 1
ATOM 1483 O O . VAL A 1 186 ? -11.202 -19.505 7.332 1.00 98.19 186 VAL A O 1
ATOM 1486 N N . ALA A 1 187 ? -13.147 -19.610 8.441 1.00 98.25 187 ALA A N 1
ATOM 1487 C CA . ALA A 1 187 ? -13.943 -19.984 7.276 1.00 98.25 187 ALA A CA 1
ATOM 1488 C C . ALA A 1 187 ? -13.862 -18.933 6.154 1.00 98.25 187 ALA A C 1
ATOM 1490 O O . ALA A 1 187 ? -13.690 -19.297 4.994 1.00 98.25 187 ALA A O 1
ATOM 1491 N N . GLY A 1 188 ? -13.929 -17.639 6.486 1.00 98.06 188 GLY A N 1
ATOM 1492 C CA . GLY A 1 188 ? -13.791 -16.547 5.519 1.00 98.06 188 GLY A CA 1
ATOM 1493 C C . GLY A 1 188 ? -12.405 -16.496 4.868 1.00 98.06 188 GLY A C 1
ATOM 1494 O O . GLY A 1 188 ? -12.307 -16.372 3.649 1.00 98.06 188 GLY A O 1
ATOM 1495 N N . VAL A 1 189 ? -11.333 -16.660 5.649 1.00 97.94 189 VAL A N 1
ATOM 1496 C CA . VAL A 1 189 ? -9.961 -16.728 5.116 1.00 97.94 189 VAL A CA 1
ATOM 1497 C C . VAL A 1 189 ? -9.820 -17.912 4.156 1.00 97.94 189 VAL A C 1
ATOM 1499 O O . VAL A 1 189 ? -9.335 -17.738 3.034 1.00 97.94 189 VAL A O 1
ATOM 1502 N N . MET A 1 190 ? -10.297 -19.093 4.561 1.00 97.94 190 MET A N 1
ATOM 1503 C CA . MET A 1 190 ? -10.247 -20.310 3.747 1.00 97.94 190 MET A CA 1
ATOM 1504 C C . MET A 1 190 ? -11.089 -20.195 2.474 1.00 97.94 190 MET A C 1
ATOM 1506 O O . MET A 1 190 ? -10.642 -20.636 1.419 1.00 97.94 190 MET A O 1
ATOM 1510 N N . ALA A 1 191 ? -12.261 -19.557 2.533 1.00 97.81 191 ALA A N 1
ATOM 1511 C CA . ALA A 1 191 ? -13.129 -19.367 1.371 1.00 97.81 191 ALA A CA 1
ATOM 1512 C C . ALA A 1 191 ? -12.443 -18.597 0.229 1.00 97.81 191 ALA A C 1
ATOM 1514 O O . ALA A 1 191 ? -12.718 -18.871 -0.937 1.00 97.81 191 ALA A O 1
ATOM 1515 N N . LEU A 1 192 ? -11.528 -17.673 0.546 1.00 96.69 192 LEU A N 1
ATOM 1516 C CA . LEU A 1 192 ? -10.731 -16.966 -0.462 1.00 96.69 192 LEU A CA 1
ATOM 1517 C C . LEU A 1 192 ? -9.451 -17.707 -0.856 1.00 96.69 192 LEU A C 1
ATOM 1519 O O . LEU A 1 192 ? -9.065 -17.664 -2.022 1.00 96.69 192 LEU A O 1
ATOM 1523 N N . HIS A 1 193 ? -8.789 -18.387 0.084 1.00 96.62 193 HIS A N 1
ATOM 1524 C CA . HIS A 1 193 ? -7.522 -19.071 -0.196 1.00 96.62 193 HIS A CA 1
ATOM 1525 C C . HIS A 1 193 ? -7.703 -20.380 -0.960 1.00 96.62 193 HIS A C 1
ATOM 1527 O O . HIS A 1 193 ? -6.874 -20.691 -1.809 1.00 96.62 193 HIS A O 1
ATOM 1533 N N . LEU A 1 194 ? -8.767 -21.145 -0.696 1.00 97.44 194 LEU A N 1
ATOM 1534 C CA . LEU A 1 194 ? -8.970 -22.456 -1.317 1.00 97.44 194 LEU A CA 1
ATOM 1535 C C . LEU A 1 194 ? -9.041 -22.391 -2.854 1.00 97.44 194 LEU A C 1
ATOM 1537 O O . LEU A 1 194 ? -8.330 -23.171 -3.487 1.00 97.44 194 LEU A O 1
ATOM 1541 N N . PRO A 1 195 ? -9.799 -21.468 -3.485 1.00 96.94 195 PRO A N 1
ATOM 1542 C CA . PRO A 1 195 ? -9.802 -21.344 -4.944 1.00 96.94 195 PRO A CA 1
ATOM 1543 C C . PRO A 1 195 ? -8.428 -20.989 -5.523 1.00 96.94 195 PRO A C 1
ATOM 1545 O O . PRO A 1 195 ? -8.041 -21.510 -6.566 1.00 96.94 195 PRO A O 1
ATOM 1548 N N . VAL A 1 196 ? -7.679 -20.124 -4.835 1.00 95.38 196 VAL A N 1
ATOM 1549 C CA . VAL A 1 196 ? -6.346 -19.685 -5.269 1.00 95.38 196 VAL A CA 1
ATOM 1550 C C . VAL A 1 196 ? -5.324 -20.812 -5.131 1.00 95.38 196 VAL A C 1
ATOM 1552 O O . VAL A 1 196 ? -4.544 -21.059 -6.045 1.00 95.38 196 VAL A O 1
ATOM 1555 N N . TYR A 1 197 ? -5.366 -21.546 -4.021 1.00 96.88 197 TYR A N 1
ATOM 1556 C CA . TYR A 1 197 ? -4.532 -22.722 -3.811 1.00 96.88 197 TYR A CA 1
ATOM 1557 C C . TYR A 1 197 ? -4.851 -23.825 -4.826 1.00 96.88 197 TYR A C 1
ATOM 1559 O O . TYR A 1 197 ? -3.939 -24.440 -5.371 1.00 96.88 197 TYR A O 1
ATOM 1567 N N . TYR A 1 198 ? -6.131 -24.041 -5.139 1.00 97.31 198 TYR A N 1
ATOM 1568 C CA . TYR A 1 198 ? -6.538 -24.980 -6.181 1.00 97.31 198 TYR A CA 1
ATOM 1569 C C . TYR A 1 198 ? -5.983 -24.586 -7.562 1.00 97.31 198 TYR A C 1
ATOM 1571 O O . TYR A 1 198 ? -5.469 -25.454 -8.269 1.00 97.31 198 TYR A O 1
ATOM 1579 N N . ASP A 1 199 ? -6.006 -23.297 -7.931 1.00 94.38 199 ASP A N 1
ATOM 1580 C CA . ASP A 1 199 ? -5.338 -22.813 -9.154 1.00 94.38 199 ASP A CA 1
ATOM 1581 C C . ASP A 1 199 ? -3.824 -23.067 -9.109 1.00 94.38 199 ASP A C 1
ATOM 1583 O O . ASP A 1 199 ? -3.247 -23.553 -10.083 1.00 94.38 199 ASP A O 1
ATOM 1587 N N . ALA A 1 200 ? -3.196 -22.821 -7.954 1.00 95.12 200 ALA A N 1
ATOM 1588 C CA . ALA A 1 200 ? -1.772 -23.057 -7.747 1.00 95.12 200 ALA A CA 1
ATOM 1589 C C . ALA A 1 200 ? -1.378 -24.528 -7.917 1.00 95.12 200 ALA A C 1
ATOM 1591 O O . ALA A 1 200 ? -0.360 -24.824 -8.544 1.00 95.12 200 ALA A O 1
ATOM 1592 N N . VAL A 1 201 ? -2.196 -25.459 -7.420 1.00 97.06 201 VAL A N 1
ATOM 1593 C CA . VAL A 1 201 ? -2.003 -26.901 -7.626 1.00 97.06 201 VAL A CA 1
ATOM 1594 C C . VAL A 1 201 ? -2.201 -27.255 -9.097 1.00 97.06 201 VAL A C 1
ATOM 1596 O O . VAL A 1 201 ? -1.335 -27.889 -9.696 1.00 97.06 201 VAL A O 1
ATOM 1599 N N . LYS A 1 202 ? -3.301 -26.796 -9.706 1.00 96.00 202 LYS A N 1
ATOM 1600 C CA . LYS A 1 202 ? -3.640 -27.093 -11.105 1.00 96.00 202 LYS A CA 1
ATOM 1601 C C . LYS A 1 202 ? -2.560 -26.632 -12.087 1.00 96.00 202 LYS A C 1
ATOM 1603 O O . LYS A 1 202 ? -2.366 -27.269 -13.118 1.00 96.00 202 LYS A O 1
ATOM 1608 N N . ARG A 1 203 ? -1.879 -25.526 -11.788 1.00 93.69 203 ARG A N 1
ATOM 1609 C CA . ARG A 1 203 ? -0.851 -24.918 -12.649 1.00 93.69 203 ARG A CA 1
ATOM 1610 C C . ARG A 1 203 ? 0.581 -25.177 -12.173 1.00 93.69 203 ARG A C 1
ATOM 1612 O O . ARG A 1 203 ? 1.505 -24.610 -12.744 1.00 93.69 203 ARG A O 1
ATOM 1619 N N . GLY A 1 204 ? 0.770 -26.016 -11.152 1.00 94.88 204 GLY A N 1
ATOM 1620 C CA . GLY A 1 204 ? 2.088 -26.499 -10.732 1.00 94.88 204 GLY A CA 1
ATOM 1621 C C . GLY A 1 204 ? 2.958 -25.509 -9.948 1.00 94.88 204 GLY A C 1
ATOM 1622 O O . GLY A 1 204 ? 4.168 -25.696 -9.907 1.00 94.88 204 GLY A O 1
ATOM 1623 N N . PHE A 1 205 ? 2.380 -24.483 -9.310 1.00 95.06 205 PHE A N 1
ATOM 1624 C CA . PHE A 1 205 ? 3.124 -23.483 -8.519 1.00 95.06 205 PHE A CA 1
ATOM 1625 C C . PHE A 1 205 ? 2.743 -23.427 -7.029 1.00 95.06 205 PHE A C 1
ATOM 1627 O O . PHE A 1 205 ? 3.113 -22.499 -6.305 1.00 95.06 205 PHE A O 1
ATOM 1634 N N . ALA A 1 206 ? 2.002 -24.426 -6.538 1.00 96.00 206 ALA A N 1
ATOM 1635 C CA . ALA A 1 206 ? 1.601 -24.511 -5.133 1.00 96.00 206 ALA A CA 1
ATOM 1636 C C . ALA A 1 206 ? 2.775 -24.460 -4.127 1.00 96.00 206 ALA A C 1
ATOM 1638 O O . ALA A 1 206 ? 2.632 -23.753 -3.127 1.00 96.00 206 ALA A O 1
ATOM 1639 N N . PRO A 1 207 ? 3.928 -25.133 -4.345 1.00 95.75 207 PRO A N 1
ATOM 1640 C CA . PRO A 1 207 ? 5.059 -25.042 -3.420 1.00 95.75 207 PRO A CA 1
ATOM 1641 C C . PRO A 1 207 ? 5.585 -23.612 -3.264 1.00 95.75 207 PRO A C 1
ATOM 1643 O O . PRO A 1 207 ? 5.779 -23.153 -2.142 1.00 95.75 207 PRO A O 1
ATOM 1646 N N . GLN A 1 208 ? 5.748 -22.889 -4.374 1.00 93.25 208 GLN A N 1
ATOM 1647 C CA . GLN A 1 208 ? 6.233 -21.510 -4.399 1.00 93.25 208 GLN A CA 1
ATOM 1648 C C . GLN A 1 208 ? 5.231 -20.566 -3.732 1.00 93.25 208 GLN A C 1
ATOM 1650 O O . GLN A 1 208 ? 5.626 -19.710 -2.946 1.00 93.25 208 GLN A O 1
ATOM 1655 N N . PHE A 1 209 ? 3.933 -20.760 -3.988 1.00 93.50 209 PHE A N 1
ATOM 1656 C CA . PHE A 1 209 ? 2.869 -20.010 -3.321 1.00 93.50 209 PHE A CA 1
ATOM 1657 C C . PHE A 1 209 ? 2.895 -20.201 -1.796 1.00 93.50 209 PHE A C 1
ATOM 1659 O O . PHE A 1 209 ? 2.846 -19.224 -1.053 1.00 93.50 209 PHE A O 1
ATOM 1666 N N . LEU A 1 210 ? 3.022 -21.440 -1.309 1.00 94.00 210 LEU A N 1
ATOM 1667 C CA . LEU A 1 210 ? 3.090 -21.719 0.130 1.00 94.00 210 LEU A CA 1
ATOM 1668 C C . LEU A 1 210 ? 4.386 -21.212 0.774 1.00 94.00 210 LEU A C 1
ATOM 1670 O O . LEU A 1 210 ? 4.374 -20.799 1.934 1.00 94.00 210 LEU A O 1
ATOM 1674 N N . GLU A 1 211 ? 5.499 -21.225 0.043 1.00 92.19 211 GLU A N 1
ATOM 1675 C CA . GLU A 1 211 ? 6.791 -20.774 0.559 1.00 92.19 211 GLU A CA 1
ATOM 1676 C C . GLU A 1 211 ? 6.785 -19.280 0.913 1.00 92.19 211 GLU A C 1
ATOM 1678 O O . GLU A 1 211 ? 7.372 -18.888 1.923 1.00 92.19 211 GLU A O 1
ATOM 1683 N N . GLN A 1 212 ? 6.025 -18.457 0.180 1.00 90.44 212 GLN A N 1
ATOM 1684 C CA . GLN A 1 212 ? 5.855 -17.034 0.502 1.00 90.44 212 GLN A CA 1
ATOM 1685 C C . GLN A 1 212 ? 5.332 -16.810 1.935 1.00 90.44 212 GLN A C 1
ATOM 1687 O O . GLN A 1 212 ? 5.736 -15.855 2.600 1.00 90.44 212 GLN A O 1
ATOM 1692 N N . TYR A 1 213 ? 4.484 -17.706 2.456 1.00 91.62 213 TYR A N 1
ATOM 1693 C CA . TYR A 1 213 ? 3.956 -17.607 3.824 1.00 91.62 213 TYR A CA 1
ATOM 1694 C C . TYR A 1 213 ? 4.996 -17.970 4.892 1.00 91.62 213 TYR A C 1
ATOM 1696 O O . TYR A 1 213 ? 4.907 -17.481 6.018 1.00 91.62 213 TYR A O 1
ATOM 1704 N N . LYS A 1 214 ? 6.000 -18.791 4.558 1.00 89.25 214 LYS A N 1
ATOM 1705 C CA . LYS A 1 214 ? 7.072 -19.184 5.490 1.00 89.25 214 LYS A CA 1
ATOM 1706 C C . LYS A 1 214 ? 8.183 -18.143 5.590 1.00 89.25 214 LYS A C 1
ATOM 1708 O O . LYS A 1 214 ? 8.801 -18.003 6.645 1.00 89.25 214 LYS A O 1
ATOM 1713 N N . GLN A 1 215 ? 8.432 -17.407 4.509 1.00 85.50 215 GLN A N 1
ATOM 1714 C CA . GLN A 1 215 ? 9.496 -16.403 4.450 1.00 85.50 215 GLN A CA 1
ATOM 1715 C C . GLN A 1 215 ? 9.254 -15.231 5.410 1.00 85.50 215 GLN A C 1
ATOM 1717 O O . GLN A 1 215 ? 10.195 -14.721 6.017 1.00 85.50 215 GLN A O 1
ATOM 1722 N N . TRP A 1 216 ? 7.996 -14.832 5.600 1.00 80.56 216 TRP A N 1
ATOM 1723 C CA . TRP A 1 216 ? 7.648 -13.647 6.386 1.00 80.56 216 TRP A CA 1
ATOM 1724 C C . TRP A 1 216 ? 7.990 -13.740 7.880 1.00 80.56 216 TRP A C 1
ATOM 1726 O O . TRP A 1 216 ? 8.677 -12.843 8.373 1.00 80.56 216 TRP A O 1
ATOM 1736 N N . PRO A 1 217 ? 7.604 -14.804 8.612 1.00 80.88 217 PRO A N 1
ATOM 1737 C CA . PRO A 1 217 ? 8.022 -14.979 10.002 1.00 80.88 217 PRO A CA 1
ATOM 1738 C C . PRO A 1 217 ? 9.545 -14.947 10.170 1.00 80.88 217 PRO A C 1
ATOM 1740 O O . PRO A 1 217 ? 10.051 -14.309 11.095 1.00 80.88 217 PRO A O 1
ATOM 1743 N N . LYS A 1 218 ? 10.280 -15.570 9.237 1.00 82.56 218 LYS A N 1
ATOM 1744 C CA . LYS A 1 218 ? 11.746 -15.552 9.230 1.00 82.56 218 LYS A CA 1
ATOM 1745 C C . LYS A 1 218 ? 12.268 -14.126 9.059 1.00 82.56 218 LYS A C 1
ATOM 1747 O O . LYS A 1 218 ? 13.078 -13.689 9.869 1.00 82.56 218 LYS A O 1
ATOM 1752 N N . MET A 1 219 ? 11.763 -13.378 8.079 1.00 79.44 219 MET A N 1
ATOM 1753 C CA . MET A 1 219 ? 12.195 -12.001 7.834 1.00 79.44 219 MET A CA 1
ATOM 1754 C C . MET A 1 219 ? 11.939 -11.083 9.038 1.00 79.44 219 MET A C 1
ATOM 1756 O O . MET A 1 219 ? 12.846 -10.359 9.445 1.00 79.44 219 MET A O 1
ATOM 1760 N N . ILE A 1 220 ? 10.750 -11.165 9.648 1.00 79.62 220 ILE A N 1
ATOM 1761 C CA . ILE A 1 220 ? 10.413 -10.404 10.862 1.00 79.62 220 ILE A CA 1
ATOM 1762 C C . ILE A 1 220 ? 11.370 -10.770 12.002 1.00 79.62 220 ILE A C 1
ATOM 1764 O O . ILE A 1 220 ? 11.897 -9.880 12.666 1.00 79.62 220 ILE A O 1
ATOM 1768 N N . SER A 1 221 ? 11.638 -12.065 12.213 1.00 82.50 221 SER A N 1
ATOM 1769 C CA . SER A 1 221 ? 12.552 -12.511 13.270 1.00 82.50 221 SER A CA 1
ATOM 1770 C C . SER A 1 221 ? 13.984 -12.016 13.053 1.00 82.50 221 SER A C 1
ATOM 1772 O O . SER A 1 221 ? 14.592 -11.489 13.981 1.00 82.50 221 SER A O 1
ATOM 1774 N N . CYS A 1 222 ? 14.503 -12.099 11.824 1.00 83.00 222 CYS A N 1
ATOM 1775 C CA . CYS A 1 222 ? 15.852 -11.654 11.493 1.00 83.00 222 CYS A CA 1
ATOM 1776 C C . CYS A 1 222 ? 16.001 -10.145 11.696 1.00 83.00 222 CYS A C 1
ATOM 1778 O O . CYS A 1 222 ? 16.944 -9.707 12.346 1.00 83.00 222 CYS A O 1
ATOM 1780 N N . GLN A 1 223 ? 15.050 -9.349 11.205 1.00 82.00 223 GLN A N 1
ATOM 1781 C CA . GLN A 1 223 ? 15.090 -7.896 11.372 1.00 82.00 223 GLN A CA 1
ATOM 1782 C C . GLN A 1 223 ? 14.911 -7.472 12.828 1.00 82.00 223 GLN A C 1
ATOM 1784 O O . GLN A 1 223 ? 15.616 -6.578 13.287 1.00 82.00 223 GLN A O 1
ATOM 1789 N N . GLY A 1 224 ? 14.020 -8.135 13.570 1.00 80.62 224 GLY A N 1
ATOM 1790 C CA . GLY A 1 224 ? 13.849 -7.895 15.000 1.00 80.62 224 GLY A CA 1
ATOM 1791 C C . GLY A 1 224 ? 15.136 -8.155 15.785 1.00 80.62 224 GLY A C 1
ATOM 1792 O O . GLY A 1 224 ? 15.523 -7.331 16.611 1.00 80.62 224 GLY A O 1
ATOM 1793 N N . ILE A 1 225 ? 15.839 -9.251 15.482 1.00 86.12 225 ILE A N 1
ATOM 1794 C CA . ILE A 1 225 ? 17.140 -9.571 16.087 1.00 86.12 225 ILE A CA 1
ATOM 1795 C C . ILE A 1 225 ? 18.191 -8.521 15.707 1.00 86.12 225 ILE A C 1
ATOM 1797 O O . ILE A 1 225 ? 18.919 -8.052 16.579 1.00 86.12 225 ILE A O 1
ATOM 1801 N N . THR A 1 226 ? 18.254 -8.103 14.441 1.00 84.69 226 THR A N 1
ATOM 1802 C CA . THR A 1 226 ? 19.192 -7.061 13.996 1.00 84.69 226 THR A CA 1
ATOM 1803 C C . THR A 1 226 ? 18.956 -5.733 14.716 1.00 84.69 226 THR A C 1
ATOM 1805 O O . THR A 1 226 ? 19.910 -5.138 15.217 1.00 84.69 226 THR A O 1
ATOM 1808 N N . LEU A 1 227 ? 17.701 -5.286 14.827 1.00 80.75 227 LEU A N 1
ATOM 1809 C CA . LEU A 1 227 ? 17.347 -4.054 15.541 1.00 80.75 227 LEU A CA 1
ATOM 1810 C C . LEU A 1 227 ? 17.683 -4.145 17.034 1.00 80.75 227 LEU A C 1
ATOM 1812 O O . LEU A 1 227 ? 18.236 -3.202 17.596 1.00 80.75 227 LEU A O 1
ATOM 1816 N N . LEU A 1 228 ? 17.400 -5.287 17.666 1.00 84.62 228 LEU A N 1
ATOM 1817 C CA . LEU A 1 228 ? 17.742 -5.523 19.067 1.00 84.62 228 LEU A CA 1
ATOM 1818 C C . LEU A 1 228 ? 19.260 -5.475 19.285 1.00 84.62 228 LEU A C 1
ATOM 1820 O O . LEU A 1 228 ? 19.727 -4.809 20.204 1.00 84.62 228 LEU A O 1
ATOM 1824 N N . ASN A 1 229 ? 20.033 -6.125 18.415 1.00 90.88 229 ASN A N 1
ATOM 1825 C CA . ASN A 1 229 ? 21.492 -6.116 18.484 1.00 90.88 229 ASN A CA 1
ATOM 1826 C C . ASN A 1 229 ? 22.066 -4.707 18.285 1.00 90.88 229 ASN A C 1
ATOM 1828 O O . ASN A 1 229 ? 23.017 -4.341 18.972 1.00 90.88 229 ASN A O 1
ATOM 1832 N N . HIS A 1 230 ? 21.479 -3.904 17.393 1.00 86.06 230 HIS A N 1
ATOM 1833 C CA . HIS A 1 230 ? 21.875 -2.509 17.204 1.00 86.06 230 HIS A CA 1
ATOM 1834 C C . HIS A 1 230 ? 21.619 -1.676 18.464 1.00 86.06 230 HIS A C 1
ATOM 1836 O O . HIS A 1 230 ? 22.532 -1.020 18.960 1.00 86.06 230 HIS A O 1
ATOM 1842 N N . ALA A 1 231 ? 20.414 -1.773 19.033 1.00 82.81 231 ALA A N 1
ATOM 1843 C CA . ALA A 1 231 ? 20.050 -1.061 20.256 1.00 82.81 231 ALA A CA 1
ATOM 1844 C C . ALA A 1 231 ? 20.936 -1.467 21.449 1.00 82.81 231 ALA A C 1
ATOM 1846 O O . ALA A 1 231 ? 21.387 -0.613 22.214 1.00 82.81 231 ALA A O 1
ATOM 1847 N N . LEU A 1 232 ? 21.242 -2.763 21.586 1.00 88.94 232 LEU A N 1
ATOM 1848 C CA . LEU A 1 232 ? 22.151 -3.264 22.618 1.00 88.94 232 LEU A CA 1
ATOM 1849 C C . LEU A 1 232 ? 23.579 -2.741 22.410 1.00 88.94 232 LEU A C 1
ATOM 1851 O O . LEU A 1 232 ? 24.194 -2.267 23.367 1.00 88.94 232 LEU A O 1
ATOM 1855 N N . LYS A 1 233 ? 24.090 -2.747 21.173 1.00 92.81 233 LYS A N 1
ATOM 1856 C CA . LYS A 1 233 ? 25.425 -2.224 20.848 1.00 92.81 233 LYS A CA 1
ATOM 1857 C C . LYS A 1 233 ? 25.535 -0.727 21.145 1.00 92.81 233 LYS A C 1
ATOM 1859 O O . LYS A 1 233 ? 26.485 -0.317 21.809 1.00 92.81 233 LYS A O 1
ATOM 1864 N N . GLU A 1 234 ? 24.550 0.073 20.745 1.00 90.00 234 GLU A N 1
ATOM 1865 C CA . GLU A 1 234 ? 24.511 1.504 21.072 1.00 90.00 234 GLU A CA 1
ATOM 1866 C C . GLU A 1 234 ? 24.454 1.735 22.586 1.00 90.00 234 GLU A C 1
ATOM 1868 O O . GLU A 1 234 ? 25.245 2.517 23.114 1.00 90.00 234 GLU A O 1
ATOM 1873 N N . SER A 1 235 ? 23.612 0.991 23.312 1.00 85.50 235 SER A N 1
ATOM 1874 C CA . SER A 1 235 ? 23.531 1.108 24.774 1.00 85.50 235 SER A CA 1
ATOM 1875 C C . SER A 1 235 ? 24.853 0.766 25.473 1.00 85.50 235 SER A C 1
ATOM 1877 O O . SER A 1 235 ? 25.236 1.445 26.424 1.00 85.50 235 SER A O 1
ATOM 1879 N N . SER A 1 236 ? 25.600 -0.219 24.958 1.00 86.00 236 SER A N 1
ATOM 1880 C CA . SER A 1 236 ? 26.919 -0.587 25.485 1.00 86.00 236 SER A CA 1
ATOM 1881 C C . SER A 1 236 ? 27.988 0.475 25.209 1.00 86.00 236 SER A C 1
ATOM 1883 O O . SER A 1 236 ? 28.860 0.697 26.042 1.00 86.00 236 SER A O 1
ATOM 1885 N N . SER A 1 237 ? 27.887 1.192 24.084 1.00 82.69 237 SER A N 1
ATOM 1886 C CA . SER A 1 237 ? 28.805 2.289 23.748 1.00 82.69 237 SER A CA 1
ATOM 1887 C C . SER A 1 237 ? 28.570 3.563 24.570 1.00 82.69 237 SER A C 1
ATOM 1889 O O . SER A 1 237 ? 29.485 4.366 24.731 1.00 82.69 237 SER A O 1
ATOM 1891 N N . LEU A 1 238 ? 27.368 3.731 25.133 1.00 76.12 238 LEU A N 1
ATOM 1892 C CA . LEU A 1 238 ? 26.994 4.883 25.960 1.00 76.12 238 LEU A CA 1
ATOM 1893 C C . LEU A 1 238 ? 27.345 4.718 27.451 1.00 76.12 238 LEU A C 1
ATOM 1895 O O . LEU A 1 238 ? 27.162 5.659 28.221 1.00 76.12 238 LEU A O 1
ATOM 1899 N N . LEU A 1 239 ? 27.886 3.566 27.861 1.00 62.72 239 LEU A N 1
ATOM 1900 C CA . LEU A 1 239 ? 28.391 3.322 29.216 1.00 62.72 239 LEU A CA 1
ATOM 1901 C C . LEU A 1 239 ? 29.928 3.190 29.219 1.00 62.72 239 LEU A C 1
ATOM 1903 O O . LEU A 1 239 ? 30.443 2.079 29.354 1.00 62.72 239 LEU A O 1
ATOM 1907 N N . PRO A 1 240 ? 30.706 4.289 29.127 1.00 57.78 240 PRO A N 1
ATOM 1908 C CA . PRO A 1 240 ? 32.130 4.255 29.439 1.00 57.78 240 PRO A CA 1
ATOM 1909 C C . PRO A 1 240 ? 32.299 4.208 30.964 1.00 57.78 240 PRO A C 1
ATOM 1911 O O . PRO A 1 240 ? 32.668 5.187 31.609 1.00 57.78 240 PRO A O 1
ATOM 1914 N N . LEU A 1 241 ? 31.990 3.065 31.571 1.00 56.59 241 LEU A N 1
ATOM 1915 C CA . LEU A 1 241 ? 32.224 2.828 32.989 1.00 56.59 241 LEU A CA 1
ATOM 1916 C C . LEU A 1 241 ? 33.577 2.124 33.140 1.00 56.59 241 LEU A C 1
ATOM 1918 O O . LEU A 1 241 ? 33.586 0.910 33.255 1.00 56.59 241 LEU A O 1
ATOM 1922 N N . ASN A 1 242 ? 34.698 2.859 33.028 1.00 52.25 242 ASN A N 1
ATOM 1923 C CA . ASN A 1 242 ? 36.036 2.438 33.507 1.00 52.25 242 ASN A CA 1
ATOM 1924 C C . ASN A 1 242 ? 37.118 3.533 33.348 1.00 52.25 242 ASN A C 1
ATOM 1926 O O . ASN A 1 242 ? 38.191 3.286 32.807 1.00 52.25 242 ASN A O 1
ATOM 1930 N N . HIS A 1 243 ? 36.874 4.753 33.841 1.00 51.28 243 HIS A N 1
ATOM 1931 C CA . HIS A 1 243 ? 37.963 5.734 34.007 1.00 51.28 243 HIS A CA 1
ATOM 1932 C C . HIS A 1 243 ? 38.120 6.299 35.422 1.00 51.28 243 HIS A C 1
ATOM 1934 O O . HIS A 1 243 ? 38.782 7.315 35.613 1.00 51.28 243 HIS A O 1
ATOM 1940 N N . LEU A 1 244 ? 37.593 5.616 36.438 1.00 51.91 244 LEU A N 1
ATOM 1941 C CA . LEU A 1 244 ? 37.857 5.956 37.833 1.00 51.91 244 LEU A CA 1
ATOM 1942 C C . LEU A 1 244 ? 38.234 4.694 38.607 1.00 51.91 244 LEU A C 1
ATOM 1944 O O . LEU A 1 244 ? 37.452 3.753 38.674 1.00 51.91 244 LEU A O 1
ATOM 1948 N N . ILE A 1 245 ? 39.416 4.765 39.230 1.00 47.81 245 ILE A N 1
ATOM 1949 C CA . ILE A 1 245 ? 40.068 3.812 40.144 1.00 47.81 245 ILE A CA 1
ATOM 1950 C C . ILE A 1 245 ? 41.134 2.917 39.479 1.00 47.81 245 ILE A C 1
ATOM 1952 O O . ILE A 1 245 ? 40.977 1.714 39.313 1.00 47.81 245 ILE A O 1
ATOM 1956 N N . THR A 1 246 ? 42.297 3.512 39.208 1.00 45.72 246 THR A N 1
ATOM 1957 C CA . THR A 1 246 ? 43.590 2.857 39.470 1.00 45.72 246 THR A CA 1
ATOM 1958 C C . THR A 1 246 ? 44.167 3.455 40.751 1.00 45.72 246 THR A C 1
ATOM 1960 O O . THR A 1 246 ? 44.527 4.634 40.733 1.00 45.72 246 THR A O 1
ATOM 1963 N N . PRO A 1 247 ? 44.296 2.702 41.856 1.00 47.56 247 PRO A N 1
ATOM 1964 C CA . PRO A 1 247 ? 45.302 2.991 42.855 1.00 47.56 247 PRO A CA 1
ATOM 1965 C C . PRO A 1 247 ? 46.604 2.310 42.430 1.00 47.56 247 PRO A C 1
ATOM 1967 O O . PRO A 1 247 ? 46.657 1.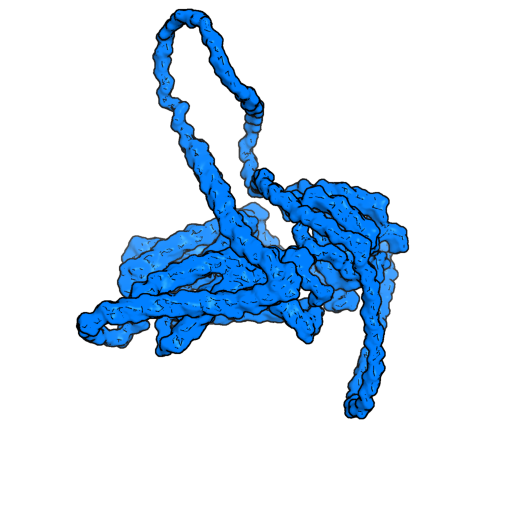098 42.221 1.00 47.56 247 PRO A O 1
ATOM 1970 N N . SER A 1 248 ? 47.654 3.115 42.306 1.00 43.06 248 SER A N 1
ATOM 1971 C CA . SER A 1 248 ? 49.036 2.655 42.292 1.00 43.06 248 SER A CA 1
ATOM 1972 C C . SER A 1 248 ? 49.299 1.761 43.503 1.00 43.06 248 SER A C 1
ATOM 1974 O O . SER A 1 248 ? 49.199 2.236 44.632 1.00 43.06 248 SER A O 1
ATOM 1976 N N . ILE A 1 249 ? 49.687 0.506 43.277 1.00 45.38 249 ILE A N 1
ATOM 1977 C CA . ILE A 1 249 ? 50.538 -0.226 44.217 1.00 45.38 249 ILE A CA 1
ATOM 1978 C C . ILE A 1 249 ? 51.689 -0.850 43.434 1.00 45.38 249 ILE A C 1
ATOM 1980 O O . ILE A 1 249 ? 51.524 -1.530 42.425 1.00 45.38 249 ILE A O 1
ATOM 1984 N N . GLU A 1 250 ? 52.856 -0.501 43.938 1.00 39.84 250 GLU A N 1
ATOM 1985 C CA . GLU A 1 250 ? 54.214 -0.736 43.494 1.00 39.84 250 GLU A CA 1
ATOM 1986 C C . GLU A 1 250 ? 54.751 -2.043 44.122 1.00 39.84 250 GLU A C 1
ATOM 1988 O O . GLU A 1 250 ? 54.376 -2.368 45.247 1.00 39.84 250 GLU A O 1
ATOM 1993 N N . ASN A 1 251 ? 55.695 -2.707 43.433 1.00 37.66 251 ASN A N 1
ATOM 1994 C CA . ASN A 1 251 ? 56.607 -3.776 43.908 1.00 37.66 251 ASN A CA 1
ATOM 1995 C C . ASN A 1 251 ? 56.004 -5.186 44.154 1.00 37.66 251 ASN A C 1
ATOM 1997 O O . ASN A 1 251 ? 54.913 -5.322 44.680 1.00 37.66 251 ASN A O 1
ATOM 2001 N N . SER A 1 252 ? 56.643 -6.323 43.825 1.00 36.28 252 SER A N 1
ATOM 2002 C CA . SER A 1 252 ? 58.048 -6.643 43.507 1.00 36.28 252 SER A CA 1
ATOM 2003 C C . SER A 1 252 ? 58.205 -8.043 42.861 1.00 36.28 252 SER A C 1
ATOM 2005 O O . SER A 1 252 ? 57.560 -8.988 43.296 1.00 36.28 252 SER A O 1
ATOM 2007 N N . LYS A 1 253 ? 59.136 -8.129 41.896 1.00 38.88 253 LYS A N 1
ATOM 2008 C CA . LYS A 1 253 ? 60.162 -9.161 41.574 1.00 38.88 253 LYS A CA 1
ATOM 2009 C C . LYS A 1 253 ? 59.908 -10.694 41.600 1.00 38.88 253 LYS A C 1
ATOM 2011 O O . LYS A 1 253 ? 59.583 -11.280 42.620 1.00 38.88 253 LYS A O 1
ATOM 2016 N N . GLU A 1 254 ? 60.348 -11.284 40.472 1.00 36.03 254 GLU A N 1
ATOM 2017 C CA . GLU A 1 254 ? 61.127 -12.533 40.259 1.00 36.03 254 GLU A CA 1
ATOM 2018 C C . GLU A 1 254 ? 60.521 -13.917 40.570 1.00 36.03 254 GLU A C 1
ATOM 2020 O O . GLU A 1 254 ? 60.480 -14.364 41.709 1.00 36.03 254 GLU A O 1
ATOM 2025 N N . SER A 1 255 ? 60.246 -14.710 39.522 1.00 33.97 255 SER A N 1
ATOM 2026 C CA . SER A 1 255 ? 61.135 -15.795 39.036 1.00 33.97 255 SER A CA 1
ATOM 2027 C C . SER A 1 255 ? 60.447 -16.708 37.991 1.00 33.97 255 SER A C 1
ATOM 2029 O O . SER A 1 255 ? 59.244 -16.647 37.766 1.00 33.97 255 SER A O 1
ATOM 2031 N N . THR A 1 256 ? 61.284 -17.460 37.278 1.00 35.84 256 THR A N 1
ATOM 2032 C CA . THR A 1 256 ? 61.198 -17.963 35.890 1.00 35.84 256 THR A CA 1
ATOM 2033 C C . THR A 1 256 ? 60.528 -19.369 35.751 1.00 35.84 256 THR A C 1
ATOM 2035 O O . THR A 1 256 ? 59.867 -19.805 36.685 1.00 35.84 256 THR A O 1
ATOM 2038 N N . PRO A 1 257 ? 60.591 -20.089 34.601 1.00 46.31 257 PRO A N 1
ATOM 2039 C CA . PRO A 1 257 ? 59.444 -20.388 33.737 1.00 46.31 257 PRO A CA 1
ATOM 2040 C C . PRO A 1 257 ? 59.010 -21.871 33.727 1.00 46.31 257 PRO A C 1
ATOM 2042 O O . PRO A 1 257 ? 59.818 -22.768 33.959 1.00 46.31 257 PRO A O 1
ATOM 2045 N N . GLN A 1 258 ? 57.780 -22.161 33.283 1.00 32.31 258 GLN A N 1
ATOM 2046 C CA . GLN A 1 258 ? 57.474 -23.483 32.725 1.00 32.31 258 GLN A CA 1
ATOM 2047 C C . GLN A 1 258 ? 56.377 -23.453 31.654 1.00 32.31 258 GLN A C 1
ATOM 2049 O O . GLN A 1 258 ? 55.337 -22.814 31.788 1.00 32.31 258 GLN A O 1
ATOM 2054 N N . GLN A 1 259 ? 56.688 -24.148 30.562 1.00 33.31 259 GLN A N 1
ATOM 2055 C CA . GLN A 1 259 ? 55.898 -24.363 29.355 1.00 33.31 259 GLN A CA 1
ATOM 2056 C C . GLN A 1 259 ? 54.576 -25.087 29.646 1.00 33.31 259 GLN A C 1
ATOM 2058 O O . GLN A 1 259 ? 54.565 -26.076 30.372 1.00 33.31 259 GLN A O 1
ATOM 2063 N N . SER A 1 260 ? 53.496 -24.713 28.955 1.00 29.02 260 SER A N 1
ATOM 2064 C CA . SER A 1 260 ? 52.833 -25.609 27.989 1.00 29.02 260 SER A CA 1
ATOM 2065 C C . SER A 1 260 ? 51.513 -25.044 27.447 1.00 29.02 260 SER A C 1
ATOM 2067 O O . SER A 1 260 ? 50.682 -24.500 28.163 1.00 29.02 260 SER A O 1
ATOM 2069 N N . SER A 1 261 ? 51.310 -25.326 26.161 1.00 30.77 261 SER A N 1
ATOM 2070 C CA . SER A 1 261 ? 50.028 -25.556 25.487 1.00 30.77 261 SER A CA 1
ATOM 2071 C C . SER A 1 261 ? 49.148 -24.372 25.039 1.00 30.77 261 SER A C 1
ATOM 2073 O O . SER A 1 261 ? 48.470 -23.702 25.805 1.00 30.77 261 SER A O 1
ATOM 2075 N N . SER A 1 262 ? 49.014 -24.334 23.710 1.00 30.08 262 SER A N 1
ATOM 2076 C CA . SER A 1 262 ? 47.751 -24.274 22.960 1.00 30.08 262 SER A CA 1
ATOM 2077 C C . SER A 1 262 ? 47.162 -22.917 22.535 1.00 30.08 262 SER A C 1
ATOM 2079 O O . SER A 1 262 ? 46.849 -22.043 23.332 1.00 30.08 262 SER A O 1
ATOM 2081 N N . ASN A 1 263 ? 46.900 -22.889 21.223 1.00 30.28 263 ASN A N 1
ATOM 2082 C CA . ASN A 1 263 ? 45.771 -22.284 20.514 1.00 30.28 263 ASN A CA 1
ATOM 2083 C C . ASN A 1 263 ? 45.904 -20.901 19.850 1.00 30.28 263 ASN A C 1
ATOM 2085 O O . ASN A 1 263 ? 45.953 -19.848 20.471 1.00 30.28 263 ASN A O 1
ATOM 2089 N N . SER A 1 264 ? 45.826 -21.002 18.515 1.00 30.73 264 SER A N 1
ATOM 2090 C CA . SER A 1 264 ? 45.038 -20.192 17.579 1.00 30.73 264 SER A CA 1
ATOM 2091 C C . SER A 1 264 ? 45.235 -18.679 17.605 1.00 30.73 264 SER A C 1
ATOM 2093 O O . SER A 1 264 ? 44.547 -17.940 18.306 1.00 30.73 264 SER A O 1
ATOM 2095 N N . ALA A 1 265 ? 46.097 -18.228 16.699 1.00 26.16 265 ALA A N 1
ATOM 2096 C CA . ALA A 1 265 ? 46.130 -16.859 16.224 1.00 26.16 265 ALA A CA 1
ATOM 2097 C C . ALA A 1 265 ? 44.889 -16.557 15.365 1.00 26.16 265 ALA A C 1
ATOM 2099 O O . ALA A 1 265 ? 44.654 -17.209 14.349 1.00 26.16 265 ALA A O 1
ATOM 2100 N N . CYS A 1 266 ? 44.134 -15.529 15.745 1.00 25.48 266 CYS A N 1
ATOM 2101 C CA . CYS A 1 266 ? 43.307 -14.757 14.825 1.00 25.48 266 CYS A CA 1
ATOM 2102 C C . CYS A 1 266 ? 43.678 -13.288 15.038 1.00 25.48 266 CYS A C 1
ATOM 2104 O O . CYS A 1 266 ? 43.263 -12.655 16.007 1.00 25.48 266 CYS A O 1
ATOM 2106 N N . SER A 1 267 ? 44.555 -12.786 14.174 1.00 26.55 267 SER A N 1
ATOM 2107 C CA . SER A 1 267 ? 45.066 -11.419 14.210 1.00 26.55 267 SER A CA 1
ATOM 2108 C C . SER A 1 267 ? 43.993 -10.447 13.720 1.00 26.55 267 SER A C 1
ATOM 2110 O O . SER A 1 267 ? 43.561 -10.529 12.573 1.00 26.55 267 SER A O 1
ATOM 2112 N N . ILE A 1 268 ? 43.585 -9.512 14.578 1.00 27.19 268 ILE A N 1
ATOM 2113 C CA . ILE A 1 268 ? 42.807 -8.327 14.205 1.00 27.19 268 ILE A CA 1
ATOM 2114 C C . ILE A 1 268 ? 43.791 -7.161 14.135 1.00 27.19 268 ILE A C 1
ATOM 2116 O O . ILE A 1 268 ? 44.314 -6.720 15.157 1.00 27.19 268 ILE A O 1
ATOM 2120 N N . SER A 1 269 ? 44.064 -6.675 12.927 1.00 28.11 269 SER A N 1
ATOM 2121 C CA . SER A 1 269 ? 44.806 -5.436 12.709 1.00 28.11 269 SER A CA 1
ATOM 2122 C C . SER A 1 269 ? 43.853 -4.245 12.767 1.00 28.11 269 SER A C 1
ATOM 2124 O O . SER A 1 269 ? 42.978 -4.074 11.921 1.00 28.11 269 SER A O 1
ATOM 2126 N N . SER A 1 270 ? 44.063 -3.426 13.789 1.00 26.25 270 SER A N 1
ATOM 2127 C CA . SER A 1 270 ? 43.528 -2.087 13.993 1.00 26.25 270 SER A CA 1
ATOM 2128 C C . SER A 1 270 ? 44.079 -1.083 12.980 1.00 26.25 270 SER A C 1
ATOM 2130 O O . SER A 1 270 ? 45.296 -0.984 12.855 1.00 26.25 270 SER A O 1
ATOM 2132 N N . LEU A 1 271 ? 43.222 -0.243 12.395 1.00 26.12 271 LEU A N 1
ATOM 2133 C CA . LEU A 1 271 ? 43.572 1.136 12.038 1.00 26.12 271 LEU A CA 1
ATOM 2134 C C . LEU A 1 271 ? 42.341 2.033 12.230 1.00 26.12 271 LEU A C 1
ATOM 2136 O O . LEU A 1 271 ? 41.407 2.026 11.434 1.00 26.12 271 LEU A O 1
ATOM 2140 N N . PHE A 1 272 ? 42.362 2.803 13.318 1.00 23.67 272 PHE A N 1
ATOM 2141 C CA . PHE A 1 272 ? 41.580 4.026 13.456 1.00 23.67 272 PHE A CA 1
ATOM 2142 C C . PHE A 1 272 ? 42.323 5.149 12.730 1.00 23.67 272 PHE A C 1
ATOM 2144 O O . PHE A 1 272 ? 43.510 5.358 12.973 1.00 23.67 272 PHE A O 1
ATOM 2151 N N . SER A 1 273 ? 41.613 5.919 11.908 1.00 23.98 273 SER A N 1
ATOM 2152 C CA . SER A 1 273 ? 41.954 7.320 11.681 1.00 23.98 273 SER A CA 1
ATOM 2153 C C . SER A 1 273 ? 40.672 8.143 11.629 1.00 23.98 273 SER A C 1
ATOM 2155 O O . SER A 1 273 ? 39.709 7.818 10.940 1.00 23.98 273 SER A O 1
ATOM 2157 N N . SER A 1 274 ? 40.659 9.157 12.479 1.00 23.89 274 SER A N 1
ATOM 2158 C CA . SER A 1 274 ? 39.564 10.042 12.843 1.00 23.89 274 SER A CA 1
ATOM 2159 C C . SER A 1 274 ? 39.400 11.192 11.854 1.00 23.89 274 SER A C 1
ATOM 2161 O O . SER A 1 274 ? 40.374 11.881 11.561 1.00 23.89 274 SER A O 1
ATOM 2163 N N . SER A 1 275 ? 38.164 11.485 11.442 1.00 24.22 275 SER A N 1
ATOM 2164 C CA . SER A 1 275 ? 37.705 12.835 11.074 1.00 24.22 275 SER A CA 1
ATOM 2165 C C . SER A 1 275 ? 36.181 12.907 11.210 1.00 24.22 275 SER A C 1
ATOM 2167 O O . SER A 1 275 ? 35.455 12.013 10.788 1.00 24.22 275 SER A O 1
ATOM 2169 N N . ILE A 1 276 ? 35.733 13.947 11.905 1.00 24.23 276 ILE A N 1
ATOM 2170 C CA . ILE A 1 276 ? 34.444 14.103 12.579 1.00 24.23 276 ILE A CA 1
ATOM 2171 C C . ILE A 1 276 ? 33.504 14.990 11.729 1.00 24.23 276 ILE A C 1
ATOM 2173 O O . ILE A 1 276 ? 33.951 15.971 11.146 1.00 24.23 276 ILE A O 1
ATOM 2177 N N . PHE A 1 277 ? 32.208 14.640 11.726 1.00 25.12 277 PHE A N 1
ATOM 2178 C CA . PHE A 1 277 ? 31.040 15.253 11.052 1.00 25.12 277 PHE A CA 1
ATOM 2179 C C . PHE A 1 277 ? 30.840 15.001 9.543 1.00 25.12 277 PHE A C 1
ATOM 2181 O O . PHE A 1 277 ? 30.874 15.911 8.724 1.00 25.12 277 PHE A O 1
ATOM 2188 N N . HIS A 1 278 ? 30.427 13.774 9.216 1.00 23.53 278 HIS A N 1
ATOM 2189 C CA . HIS A 1 278 ? 29.409 13.508 8.193 1.00 23.53 278 HIS A CA 1
ATOM 2190 C C . HIS A 1 278 ? 28.449 12.444 8.747 1.00 23.53 278 HIS A C 1
ATOM 2192 O O . HIS A 1 278 ? 28.882 11.363 9.138 1.00 23.53 278 HIS A O 1
ATOM 2198 N N . LEU A 1 279 ? 27.152 12.757 8.830 1.00 23.25 279 LEU A N 1
ATOM 2199 C CA . LEU A 1 279 ? 26.111 11.759 9.097 1.00 23.25 279 LEU A CA 1
ATOM 2200 C C . LEU A 1 279 ? 25.984 10.873 7.847 1.00 23.25 279 LEU A C 1
ATOM 2202 O O . LEU A 1 279 ? 25.731 11.416 6.768 1.00 23.25 279 LEU A O 1
ATOM 2206 N N . PRO A 1 280 ? 26.171 9.547 7.948 1.00 24.64 280 PRO A N 1
ATOM 2207 C CA . PRO A 1 280 ? 25.993 8.664 6.811 1.00 24.64 280 PRO A CA 1
ATOM 2208 C C . PRO A 1 280 ? 24.502 8.557 6.477 1.00 24.64 280 PRO A C 1
ATOM 2210 O O . PRO A 1 280 ? 23.666 8.272 7.336 1.00 24.64 280 PRO A O 1
ATOM 2213 N N . SER A 1 281 ? 24.188 8.774 5.201 1.00 24.88 281 SER A N 1
ATOM 2214 C CA . SER A 1 281 ? 22.985 8.229 4.575 1.00 24.88 281 SER A CA 1
ATOM 2215 C C . SER A 1 281 ? 22.970 6.720 4.829 1.00 24.88 281 SER A C 1
ATOM 2217 O O . SER A 1 281 ? 24.033 6.100 4.766 1.00 24.88 281 SER A O 1
ATOM 2219 N N . SER A 1 282 ? 21.810 6.151 5.165 1.00 25.73 282 SER A N 1
ATOM 2220 C CA . SER A 1 282 ? 21.657 4.746 5.557 1.00 25.73 282 SER A CA 1
ATOM 2221 C C . SER A 1 282 ? 22.398 3.824 4.589 1.00 25.73 282 SER A C 1
ATOM 2223 O O . SER A 1 282 ? 21.962 3.601 3.459 1.00 25.73 282 SER A O 1
ATOM 2225 N N . THR A 1 283 ? 23.534 3.312 5.042 1.00 28.22 283 THR A N 1
ATOM 2226 C CA . THR A 1 283 ? 24.286 2.263 4.381 1.00 28.22 283 THR A CA 1
ATOM 2227 C C . THR A 1 283 ? 23.391 1.040 4.255 1.00 28.22 283 THR A C 1
ATOM 2229 O O . THR A 1 283 ? 22.737 0.623 5.214 1.00 28.22 283 THR A O 1
ATOM 2232 N N . ALA A 1 284 ? 23.367 0.464 3.052 1.00 30.97 284 ALA A N 1
ATOM 2233 C CA . ALA A 1 284 ? 22.979 -0.918 2.856 1.00 30.97 284 ALA A CA 1
ATOM 2234 C C . ALA A 1 284 ? 23.753 -1.760 3.879 1.00 30.97 284 ALA A C 1
ATOM 2236 O O . ALA A 1 284 ? 24.983 -1.806 3.869 1.00 30.97 284 ALA A O 1
ATOM 2237 N N . VAL A 1 285 ? 23.024 -2.342 4.826 1.00 29.70 285 VAL A N 1
ATOM 2238 C CA . VAL A 1 285 ? 23.578 -3.293 5.782 1.00 29.70 285 VAL A CA 1
ATOM 2239 C C . VAL A 1 285 ? 24.046 -4.495 4.970 1.00 29.70 285 VAL A C 1
ATOM 2241 O O . VAL A 1 285 ? 23.238 -5.104 4.269 1.00 29.70 285 VAL A O 1
ATOM 2244 N N . GLU A 1 286 ? 25.338 -4.817 5.060 1.00 24.39 286 GLU A N 1
ATOM 2245 C CA . GLU A 1 286 ? 25.915 -6.075 4.586 1.00 24.39 286 GLU A CA 1
ATOM 2246 C C . GLU A 1 286 ? 24.994 -7.240 4.963 1.00 24.39 286 GLU A C 1
ATOM 2248 O O . GLU A 1 286 ? 24.853 -7.613 6.133 1.00 24.39 286 GLU A O 1
ATOM 2253 N N . ALA A 1 287 ? 24.356 -7.832 3.957 1.00 25.80 287 ALA A N 1
ATOM 2254 C CA . ALA A 1 287 ? 23.723 -9.124 4.108 1.00 25.80 287 ALA A CA 1
ATOM 2255 C C . ALA A 1 287 ? 24.836 -10.152 4.349 1.00 25.80 287 ALA A C 1
ATOM 2257 O O . ALA A 1 287 ? 25.562 -10.531 3.432 1.00 25.80 287 ALA A O 1
ATOM 2258 N N . SER A 1 288 ? 24.983 -10.608 5.595 1.00 22.84 288 SER A N 1
ATOM 2259 C CA . SER A 1 288 ? 25.803 -11.784 5.887 1.00 22.84 288 SER A CA 1
ATOM 2260 C C . SER A 1 288 ? 25.309 -12.978 5.054 1.00 22.84 288 SER A C 1
ATOM 2262 O O . SER A 1 288 ? 24.106 -13.269 5.051 1.00 22.84 288 SER A O 1
ATOM 2264 N N . PRO A 1 289 ? 26.210 -13.705 4.370 1.00 31.59 289 PRO A N 1
ATOM 2265 C CA . PRO A 1 289 ? 25.845 -14.816 3.511 1.00 31.59 289 PRO A CA 1
ATOM 2266 C C . PRO A 1 289 ? 25.501 -16.014 4.395 1.00 31.59 289 PRO A C 1
ATOM 2268 O O . PRO A 1 289 ? 26.381 -16.611 5.009 1.00 31.59 289 PRO A O 1
ATOM 2271 N N . THR A 1 290 ? 24.227 -16.394 4.480 1.00 26.61 290 THR A N 1
ATOM 2272 C CA . THR A 1 290 ? 23.847 -17.663 5.116 1.00 26.61 290 THR A CA 1
ATOM 2273 C C . THR A 1 290 ? 23.099 -18.578 4.157 1.00 26.61 290 THR A C 1
ATOM 2275 O O . THR A 1 290 ? 22.020 -18.268 3.661 1.00 26.61 290 THR A O 1
ATOM 2278 N N . SER A 1 291 ? 23.773 -19.709 3.935 1.00 25.92 291 SER A N 1
ATOM 2279 C CA . SER A 1 291 ? 23.294 -21.028 3.528 1.00 25.92 291 SER A CA 1
ATOM 2280 C C . SER A 1 291 ? 22.445 -21.128 2.261 1.00 25.92 291 SER A C 1
ATOM 2282 O O . SER A 1 291 ? 21.217 -21.164 2.270 1.00 25.92 291 SER A O 1
ATOM 2284 N N . HIS A 1 292 ? 23.177 -21.367 1.173 1.00 29.86 292 HIS A N 1
ATOM 2285 C CA . HIS A 1 292 ? 22.769 -22.258 0.091 1.00 29.86 292 HIS A CA 1
ATOM 2286 C C . HIS A 1 292 ? 22.108 -23.522 0.660 1.00 29.86 292 HIS A C 1
ATOM 2288 O O . HIS A 1 292 ? 22.753 -24.309 1.351 1.00 29.86 292 HIS A O 1
ATOM 2294 N N . LEU A 1 293 ? 20.835 -23.737 0.336 1.00 26.23 293 LEU A N 1
ATOM 2295 C CA . LEU A 1 293 ? 20.379 -25.091 0.044 1.00 26.23 293 LEU A CA 1
ATOM 2296 C C . LEU A 1 293 ? 20.890 -25.412 -1.369 1.00 26.23 293 LEU A C 1
ATOM 2298 O O . LEU A 1 293 ? 20.792 -24.545 -2.242 1.00 26.23 293 LEU A O 1
ATOM 2302 N N . PRO A 1 294 ? 21.471 -26.600 -1.608 1.00 27.42 294 PRO A N 1
ATOM 2303 C CA . PRO A 1 294 ? 21.882 -26.983 -2.951 1.00 27.42 294 PRO A CA 1
ATOM 2304 C C . PRO A 1 294 ? 20.660 -26.972 -3.884 1.00 27.42 294 PRO A C 1
ATOM 2306 O O . PRO A 1 294 ? 19.537 -27.210 -3.421 1.00 27.42 294 PRO A O 1
ATOM 2309 N N . PRO A 1 295 ? 20.847 -26.710 -5.190 1.00 28.38 295 PRO A N 1
ATOM 2310 C CA . PRO A 1 295 ? 19.768 -26.895 -6.148 1.00 28.38 295 PRO A CA 1
ATOM 2311 C C . PRO A 1 295 ? 19.259 -28.340 -6.032 1.00 28.38 295 PRO A C 1
ATOM 2313 O O . PRO A 1 295 ? 20.072 -29.246 -5.814 1.00 28.38 295 PRO A O 1
ATOM 2316 N N . PRO A 1 296 ? 17.942 -28.591 -6.161 1.00 25.84 296 PRO A N 1
ATOM 2317 C CA . PRO A 1 296 ? 17.469 -29.955 -6.295 1.00 25.84 296 PRO A CA 1
ATOM 2318 C C . PRO A 1 296 ? 18.206 -30.560 -7.483 1.00 25.84 296 PRO A C 1
ATOM 2320 O O . PRO A 1 296 ? 18.206 -30.001 -8.581 1.00 25.84 296 PRO A O 1
ATOM 2323 N N . THR A 1 297 ? 18.894 -31.666 -7.220 1.00 25.53 297 THR A N 1
ATOM 2324 C CA . THR A 1 297 ? 19.536 -32.494 -8.227 1.00 25.53 297 THR A CA 1
ATOM 2325 C C . THR A 1 297 ? 18.528 -32.701 -9.346 1.00 25.53 297 THR A C 1
ATOM 2327 O O . THR A 1 297 ? 17.468 -33.292 -9.136 1.00 25.53 297 THR A O 1
ATOM 2330 N N . SER A 1 298 ? 18.833 -32.158 -10.521 1.00 27.42 298 SER A N 1
ATOM 2331 C CA . SER A 1 298 ? 18.150 -32.514 -11.748 1.00 27.42 298 SER A CA 1
ATOM 2332 C C . SER A 1 298 ? 18.346 -34.013 -11.930 1.00 27.42 298 SER A C 1
ATOM 2334 O O . SER A 1 298 ? 19.412 -34.489 -12.321 1.00 27.42 298 SER A O 1
ATOM 2336 N N . LEU A 1 299 ? 17.310 -34.776 -11.587 1.00 23.69 299 LEU A N 1
ATOM 2337 C CA . LEU A 1 299 ? 17.161 -36.124 -12.094 1.00 23.69 299 LEU A CA 1
ATOM 2338 C C . LEU A 1 299 ? 17.173 -36.003 -13.613 1.00 23.69 299 LEU A C 1
ATOM 2340 O O . LEU A 1 299 ? 16.285 -35.403 -14.218 1.00 23.69 299 LEU A O 1
ATOM 2344 N N . TRP A 1 300 ? 18.249 -36.526 -14.189 1.00 25.59 300 TRP A N 1
ATOM 2345 C CA . TRP A 1 300 ? 18.382 -36.837 -15.595 1.00 25.59 300 TRP A CA 1
ATOM 2346 C C . TRP A 1 300 ? 17.109 -37.542 -16.073 1.00 25.59 300 TRP A C 1
ATOM 2348 O O . TRP A 1 300 ? 16.875 -38.707 -15.756 1.00 25.59 300 TRP A O 1
ATOM 2358 N N . LEU A 1 301 ? 16.284 -36.828 -16.833 1.00 27.25 301 LEU A N 1
ATOM 2359 C CA . LEU A 1 301 ? 15.309 -37.437 -17.726 1.00 27.25 301 LEU A CA 1
ATOM 2360 C C . LEU A 1 301 ? 16.025 -37.665 -19.063 1.00 27.25 301 LEU A C 1
ATOM 2362 O O . LEU A 1 301 ? 16.626 -36.722 -19.584 1.00 27.25 301 LEU A O 1
ATOM 2366 N N . PRO A 1 302 ? 16.024 -38.894 -19.604 1.00 26.73 302 PRO A N 1
ATOM 2367 C CA . PRO A 1 302 ? 16.715 -39.188 -20.845 1.00 26.73 302 PRO A CA 1
ATOM 2368 C C . PRO A 1 302 ? 16.108 -38.411 -22.015 1.00 26.73 302 PRO A C 1
ATOM 2370 O O . PRO A 1 302 ? 14.894 -38.267 -22.164 1.00 26.73 302 PRO A O 1
ATOM 2373 N N . SER A 1 303 ? 17.012 -37.922 -22.851 1.00 31.59 303 SER A N 1
ATOM 2374 C CA . SER A 1 303 ? 16.794 -37.227 -24.109 1.00 31.59 303 SER A CA 1
ATOM 2375 C C . SER A 1 303 ? 15.990 -38.095 -25.081 1.00 31.59 303 SER A C 1
ATOM 2377 O O . SER A 1 303 ? 16.570 -38.931 -25.766 1.00 31.59 303 SER A O 1
ATOM 2379 N N . SER A 1 304 ? 14.663 -37.944 -25.129 1.00 30.64 304 SER A N 1
ATOM 2380 C CA . SER A 1 304 ? 13.803 -38.217 -26.303 1.00 30.64 304 SER A CA 1
ATOM 2381 C C . SER A 1 304 ? 12.317 -38.109 -25.940 1.00 30.64 304 SER A C 1
ATOM 2383 O O . SER A 1 304 ? 11.637 -39.099 -25.695 1.00 30.64 304 SER A O 1
ATOM 2385 N N . ILE A 1 305 ? 11.778 -36.889 -25.964 1.00 27.36 305 ILE A N 1
ATOM 2386 C CA . ILE A 1 305 ? 10.353 -36.690 -26.255 1.00 27.36 305 ILE A CA 1
ATOM 2387 C C . ILE A 1 305 ? 10.294 -35.789 -27.480 1.00 27.36 305 ILE A C 1
ATOM 2389 O O . ILE A 1 305 ? 10.468 -34.574 -27.411 1.00 27.36 305 ILE A O 1
ATOM 2393 N N . SER A 1 306 ? 10.117 -36.432 -28.625 1.00 26.95 306 SER A N 1
ATOM 2394 C CA . SER A 1 306 ? 9.701 -35.813 -29.871 1.00 26.95 306 SER A CA 1
ATOM 2395 C C . SER A 1 306 ? 8.379 -35.082 -29.632 1.00 26.95 306 SER A C 1
ATOM 2397 O O . SER A 1 306 ? 7.364 -35.692 -29.298 1.00 26.95 306 SER A O 1
ATOM 2399 N N . TYR A 1 307 ? 8.388 -33.762 -29.806 1.00 30.30 307 TYR A N 1
ATOM 2400 C CA . TYR A 1 307 ? 7.160 -32.995 -29.963 1.00 30.30 307 TYR A CA 1
ATOM 2401 C C . TYR A 1 307 ? 6.474 -33.463 -31.251 1.00 30.30 307 TYR A C 1
ATOM 2403 O O . TYR A 1 307 ? 6.938 -33.179 -32.354 1.00 30.30 307 TYR A O 1
ATOM 2411 N N . LEU A 1 308 ? 5.381 -34.211 -31.109 1.00 28.83 308 LEU A N 1
ATOM 2412 C CA . LEU A 1 308 ? 4.421 -34.415 -32.188 1.00 28.83 308 LEU A CA 1
ATOM 2413 C C . LEU A 1 308 ? 3.762 -33.064 -32.518 1.00 28.83 308 LEU A C 1
ATOM 2415 O O . LEU A 1 308 ? 3.362 -32.347 -31.595 1.00 28.83 308 LEU A O 1
ATOM 2419 N N . PRO A 1 309 ? 3.620 -32.700 -33.804 1.00 30.80 309 PRO A N 1
ATOM 2420 C CA . PRO A 1 309 ? 2.869 -31.518 -34.186 1.00 30.80 309 PRO A CA 1
ATOM 2421 C C . PRO A 1 309 ? 1.385 -31.731 -33.870 1.00 30.80 309 PRO A C 1
ATOM 2423 O O . PRO A 1 309 ? 0.796 -32.762 -34.197 1.00 30.80 309 PRO A O 1
ATOM 2426 N N . SER A 1 310 ? 0.784 -30.735 -33.221 1.00 30.05 310 SER A N 1
ATOM 2427 C CA . SER A 1 310 ? -0.658 -30.665 -32.986 1.00 30.05 310 SER A CA 1
ATOM 2428 C C . SER A 1 310 ? -1.405 -30.727 -34.332 1.00 30.05 310 SER A C 1
ATOM 2430 O O . SER A 1 310 ? -1.004 -30.018 -35.261 1.00 30.05 310 SER A O 1
ATOM 2432 N N . PRO A 1 311 ? -2.457 -31.553 -34.488 1.00 32.03 311 PRO A N 1
ATOM 2433 C CA . PRO A 1 311 ? -3.140 -31.694 -35.765 1.00 32.03 311 PRO A CA 1
ATOM 2434 C C . PRO A 1 311 ? -3.893 -30.411 -36.129 1.00 32.03 311 PRO A C 1
ATOM 2436 O O . PRO A 1 311 ? -4.578 -29.802 -35.304 1.00 32.03 311 PRO A O 1
ATOM 2439 N N . ALA A 1 312 ? -3.763 -30.028 -37.399 1.00 33.09 312 ALA A N 1
ATOM 2440 C CA . ALA A 1 312 ? -4.514 -28.960 -38.031 1.00 33.09 312 ALA A CA 1
ATOM 2441 C C . ALA A 1 312 ? -6.021 -29.183 -37.831 1.00 33.09 312 ALA A C 1
ATOM 2443 O O . ALA A 1 312 ? -6.597 -30.144 -38.341 1.00 33.09 312 ALA A O 1
ATOM 2444 N N . ALA A 1 313 ? -6.660 -28.280 -37.089 1.00 30.14 313 ALA A N 1
ATOM 2445 C CA . ALA A 1 313 ? -8.105 -28.242 -36.965 1.00 30.14 313 ALA A CA 1
ATOM 2446 C C . ALA A 1 313 ? -8.708 -27.828 -38.314 1.00 30.14 313 ALA A C 1
ATOM 2448 O O . ALA A 1 313 ? -8.642 -26.669 -38.724 1.00 30.14 313 ALA A O 1
ATOM 2449 N N . THR A 1 314 ? -9.283 -28.801 -39.014 1.00 32.06 314 THR A N 1
ATOM 2450 C CA . THR A 1 314 ? -10.116 -28.596 -40.196 1.00 32.06 314 THR A CA 1
ATOM 2451 C C . THR A 1 314 ? -11.408 -27.912 -39.748 1.00 32.06 314 THR A C 1
ATOM 2453 O O . THR A 1 314 ? -12.228 -28.504 -39.048 1.00 32.06 314 THR A O 1
ATOM 2456 N N . ALA A 1 315 ? -11.576 -26.641 -40.105 1.00 32.59 315 ALA A N 1
ATOM 2457 C CA . ALA A 1 315 ? -12.803 -25.902 -39.846 1.00 32.59 315 ALA A CA 1
ATOM 2458 C C . ALA A 1 315 ? -13.900 -26.370 -40.815 1.00 32.59 315 ALA A C 1
ATOM 2460 O O . ALA A 1 315 ? -13.865 -26.063 -42.006 1.00 32.59 315 ALA A O 1
ATOM 2461 N N . ALA A 1 316 ? -14.876 -27.113 -40.295 1.00 31.94 316 ALA A N 1
ATOM 2462 C CA . ALA A 1 316 ? -16.154 -27.323 -40.958 1.00 31.94 316 ALA A CA 1
ATOM 2463 C C . ALA A 1 316 ? -17.010 -26.054 -40.815 1.00 31.94 316 ALA A C 1
ATOM 2465 O O . ALA A 1 316 ? -17.207 -25.532 -39.717 1.00 31.94 316 ALA A O 1
ATOM 2466 N N . SER A 1 317 ? -17.490 -25.559 -41.951 1.00 34.09 317 SER A N 1
ATOM 2467 C CA . SER A 1 317 ? -18.375 -24.404 -42.082 1.00 34.09 317 SER A CA 1
ATOM 2468 C C . SER A 1 317 ? -19.794 -24.745 -41.601 1.00 34.09 317 SER A C 1
ATOM 2470 O O . SER A 1 317 ? -20.341 -25.750 -42.059 1.00 34.09 317 SER A O 1
ATOM 2472 N N . PRO A 1 318 ? -20.436 -23.931 -40.742 1.00 36.97 318 PRO A N 1
ATOM 2473 C CA . PRO A 1 318 ? -21.881 -23.924 -40.625 1.00 36.97 318 PRO A CA 1
ATOM 2474 C C . PRO A 1 318 ? -22.488 -22.749 -41.395 1.00 36.97 318 PRO A C 1
ATOM 2476 O O . PRO A 1 318 ? -21.957 -21.640 -41.450 1.00 36.97 318 PRO A O 1
ATOM 2479 N N . ALA A 1 319 ? -23.628 -23.066 -41.998 1.00 32.66 319 ALA A N 1
ATOM 2480 C CA . ALA A 1 319 ? -24.415 -22.249 -42.895 1.00 32.66 319 ALA A CA 1
ATOM 2481 C C . ALA A 1 319 ? -24.848 -20.891 -42.318 1.00 32.66 319 ALA A C 1
ATOM 2483 O O . ALA A 1 319 ? -25.011 -20.693 -41.114 1.00 32.66 319 ALA A O 1
ATOM 2484 N N . ALA A 1 320 ? -25.065 -19.981 -43.264 1.00 36.72 320 ALA A N 1
ATOM 2485 C CA . ALA A 1 320 ? -25.468 -18.599 -43.107 1.00 36.72 320 ALA A CA 1
ATOM 2486 C C . ALA A 1 320 ? -26.713 -18.394 -42.229 1.00 36.72 320 ALA A C 1
ATOM 2488 O O . ALA A 1 320 ? -27.777 -18.954 -42.486 1.00 36.72 320 ALA A O 1
ATOM 2489 N N . VAL A 1 321 ? -26.598 -17.463 -41.281 1.00 33.31 321 VAL A N 1
ATOM 2490 C CA . VAL A 1 321 ? -27.722 -16.671 -40.774 1.00 33.31 321 VAL A CA 1
ATOM 2491 C C . VAL A 1 321 ? -27.319 -15.209 -40.929 1.00 33.31 321 VAL A C 1
ATOM 2493 O O . VAL A 1 321 ? -26.351 -14.749 -40.326 1.00 33.31 321 VAL A O 1
ATOM 2496 N N . GLY A 1 322 ? -28.022 -14.513 -41.823 1.00 43.59 322 GLY A N 1
ATOM 2497 C CA . GLY A 1 322 ? -27.763 -13.124 -42.173 1.00 43.59 322 GLY A CA 1
ATOM 2498 C C . GLY A 1 322 ? -28.007 -12.184 -40.998 1.00 43.59 322 GLY A C 1
ATOM 2499 O O . GLY A 1 322 ? -29.097 -12.150 -40.432 1.00 43.59 322 GLY A O 1
ATOM 2500 N N . VAL A 1 323 ? -26.990 -11.388 -40.677 1.00 35.34 323 VAL A N 1
ATOM 2501 C CA . VAL A 1 323 ? -27.104 -10.198 -39.834 1.00 35.34 323 VAL A CA 1
ATOM 2502 C C . VAL A 1 323 ? -26.414 -9.056 -40.574 1.00 35.34 323 VAL A C 1
ATOM 2504 O O . VAL A 1 323 ? -25.286 -9.201 -41.043 1.00 35.34 323 VAL A O 1
ATOM 2507 N N . SER A 1 324 ? -27.145 -7.952 -40.724 1.00 35.56 324 SER A N 1
ATOM 2508 C CA . SER A 1 324 ? -26.782 -6.752 -41.476 1.00 35.56 324 SER A CA 1
ATOM 2509 C C . SER A 1 324 ? -25.357 -6.263 -41.219 1.00 35.56 324 SER A C 1
ATOM 2511 O O . SER A 1 324 ? -24.946 -6.033 -40.082 1.00 35.56 324 SER A O 1
ATOM 2513 N N . SER A 1 325 ? -24.642 -6.033 -42.317 1.00 32.28 325 SER A N 1
ATOM 2514 C CA . SER A 1 325 ? -23.317 -5.431 -42.381 1.00 32.28 325 SER A CA 1
ATOM 2515 C C . SER A 1 325 ? -23.315 -4.008 -41.812 1.00 32.28 325 SER A C 1
ATOM 2517 O O . SER A 1 325 ? -23.765 -3.066 -42.467 1.00 32.28 325 SER A O 1
ATOM 2519 N N . VAL A 1 326 ? -22.754 -3.836 -40.616 1.00 35.69 326 VAL A N 1
ATOM 2520 C CA . VAL A 1 326 ? -22.185 -2.550 -40.200 1.00 35.69 326 VAL A CA 1
ATOM 2521 C C . VAL A 1 326 ? -20.804 -2.462 -40.841 1.00 35.69 326 VAL A C 1
ATOM 2523 O O . VAL A 1 326 ? -19.967 -3.342 -40.646 1.00 35.69 326 VAL A O 1
ATOM 2526 N N . ALA A 1 327 ? -20.610 -1.440 -41.672 1.00 33.69 327 ALA A N 1
ATOM 2527 C CA . ALA A 1 327 ? -19.406 -1.219 -42.458 1.00 33.69 327 ALA A CA 1
ATOM 2528 C C . ALA A 1 327 ? -18.142 -1.256 -41.583 1.00 33.69 327 ALA A C 1
ATOM 2530 O O . ALA A 1 327 ? -17.990 -0.470 -40.647 1.00 33.69 327 ALA A O 1
ATOM 2531 N N . ALA A 1 328 ? -17.233 -2.174 -41.911 1.00 32.88 328 ALA A N 1
ATOM 2532 C CA . ALA A 1 328 ? -15.888 -2.202 -41.366 1.00 32.88 328 ALA A CA 1
ATOM 2533 C C . ALA A 1 328 ? -15.148 -0.943 -41.836 1.00 32.88 328 ALA A C 1
ATOM 2535 O O . ALA A 1 328 ? -14.896 -0.769 -43.028 1.00 32.88 328 ALA A O 1
ATOM 2536 N N . ALA A 1 329 ? -14.832 -0.051 -40.899 1.00 34.59 329 ALA A N 1
ATOM 2537 C CA . ALA A 1 329 ? -13.946 1.068 -41.160 1.00 34.59 329 ALA A CA 1
ATOM 2538 C C . ALA A 1 329 ? -12.548 0.517 -41.470 1.00 34.59 329 ALA A C 1
ATOM 2540 O O . ALA A 1 329 ? -11.902 -0.097 -40.621 1.00 34.59 329 ALA A O 1
ATOM 2541 N N . THR A 1 330 ? -12.106 0.721 -42.707 1.00 32.94 330 THR A N 1
ATOM 2542 C CA . THR A 1 330 ? -10.731 0.502 -43.154 1.00 32.94 330 THR A CA 1
ATOM 2543 C C . THR A 1 330 ? -9.777 1.242 -42.210 1.00 32.94 330 THR A C 1
ATOM 2545 O O . THR A 1 330 ? -10.013 2.424 -41.947 1.00 32.94 330 THR A O 1
ATOM 2548 N N . PRO A 1 331 ? -8.707 0.612 -41.691 1.00 35.16 331 PRO A N 1
ATOM 2549 C CA . PRO A 1 331 ? -7.716 1.330 -40.906 1.00 35.16 331 PRO A CA 1
ATOM 2550 C C . PRO A 1 331 ? -7.052 2.366 -41.813 1.00 35.16 331 PRO A C 1
ATOM 2552 O O . PRO A 1 331 ? -6.377 2.029 -42.786 1.00 35.16 331 PRO A O 1
ATOM 2555 N N . THR A 1 332 ? -7.286 3.642 -41.520 1.00 33.06 332 THR A N 1
ATOM 2556 C CA . THR A 1 332 ? -6.594 4.756 -42.156 1.00 33.06 332 THR A CA 1
ATOM 2557 C C . THR A 1 332 ? -5.108 4.588 -41.869 1.00 33.06 332 THR A C 1
ATOM 2559 O O . THR A 1 332 ? -4.677 4.679 -40.720 1.00 33.06 332 THR A O 1
ATOM 2562 N N . ALA A 1 333 ? -4.324 4.316 -42.911 1.00 30.67 333 ALA A N 1
ATOM 2563 C CA . ALA A 1 333 ? -2.876 4.383 -42.840 1.00 30.67 333 ALA A CA 1
ATOM 2564 C C . ALA A 1 333 ? -2.498 5.796 -42.377 1.00 30.67 333 ALA A C 1
ATOM 2566 O O . ALA A 1 333 ? -2.654 6.770 -43.118 1.00 30.67 333 ALA A O 1
ATOM 2567 N N . TYR A 1 334 ? -2.054 5.925 -41.128 1.00 33.34 334 TYR A N 1
ATOM 2568 C CA . TYR A 1 334 ? -1.444 7.155 -40.654 1.00 33.34 334 TYR A CA 1
ATOM 2569 C C . TYR A 1 334 ? -0.143 7.331 -41.432 1.00 33.34 334 TYR A C 1
ATOM 2571 O O . TYR A 1 334 ? 0.854 6.664 -41.166 1.00 33.34 334 TYR A O 1
ATOM 2579 N N . SER A 1 335 ? -0.175 8.215 -42.428 1.00 29.67 335 SER A N 1
ATOM 2580 C CA . SER A 1 335 ? 1.021 8.741 -43.072 1.00 29.67 335 SER A CA 1
ATOM 2581 C C . SER A 1 335 ? 1.860 9.423 -41.995 1.00 29.67 335 SER A C 1
ATOM 2583 O O . SER A 1 335 ? 1.584 10.563 -41.616 1.00 29.67 335 SER A O 1
ATOM 2585 N N . VAL A 1 336 ? 2.876 8.723 -41.494 1.00 35.47 336 VAL A N 1
ATOM 2586 C CA . VAL A 1 336 ? 3.970 9.323 -40.732 1.00 35.47 336 VAL A CA 1
ATOM 2587 C C . VAL A 1 336 ? 4.592 10.363 -41.654 1.00 35.47 336 VAL A C 1
ATOM 2589 O O . VAL A 1 336 ? 5.240 10.012 -42.637 1.00 35.47 336 VAL A O 1
ATOM 2592 N N . GLN A 1 337 ? 4.324 11.647 -41.410 1.00 31.92 337 GLN A N 1
ATOM 2593 C CA . GLN A 1 337 ? 5.039 12.687 -42.136 1.00 31.92 337 GLN A CA 1
ATOM 2594 C C . GLN A 1 337 ? 6.520 12.577 -41.757 1.00 31.92 337 GLN A C 1
ATOM 2596 O O . GLN A 1 337 ? 6.828 12.599 -40.561 1.00 31.92 337 GLN A O 1
ATOM 2601 N N . PRO A 1 338 ? 7.436 12.453 -42.732 1.00 35.91 338 PRO A N 1
ATOM 2602 C CA . PRO A 1 338 ? 8.855 12.567 -42.456 1.00 35.91 338 PRO A CA 1
ATOM 2603 C C . PRO A 1 338 ? 9.087 13.931 -41.811 1.00 35.91 338 PRO A C 1
ATOM 2605 O O . PRO A 1 338 ? 8.720 14.962 -42.378 1.00 35.91 338 PRO A O 1
ATOM 2608 N N . ILE A 1 339 ? 9.688 13.956 -40.622 1.00 40.31 339 ILE A N 1
ATOM 2609 C CA . ILE A 1 339 ? 10.184 15.195 -40.019 1.00 40.31 339 ILE A CA 1
ATOM 2610 C C . ILE A 1 339 ? 11.457 15.579 -40.789 1.00 40.31 339 ILE A C 1
ATOM 2612 O O . ILE A 1 339 ? 12.581 15.445 -40.319 1.00 40.31 339 ILE A O 1
ATOM 2616 N N . THR A 1 340 ? 11.290 16.015 -42.034 1.00 38.09 340 THR A N 1
ATOM 2617 C CA . THR A 1 340 ? 12.351 16.598 -42.856 1.00 38.09 340 THR A CA 1
ATOM 2618 C C . THR A 1 340 ? 12.557 18.046 -42.434 1.00 38.09 340 THR A C 1
ATOM 2620 O O . THR A 1 340 ? 11.990 18.958 -43.019 1.00 38.09 340 THR A O 1
ATOM 2623 N N . SER A 1 341 ? 13.338 18.244 -41.373 1.00 37.09 341 SER A N 1
ATOM 2624 C CA . SER A 1 341 ? 14.447 19.207 -41.331 1.00 37.09 341 SER A CA 1
ATOM 2625 C C . SER A 1 341 ? 14.961 19.296 -39.895 1.00 37.09 341 SER A C 1
ATOM 2627 O O . SER A 1 341 ? 14.435 20.049 -39.069 1.00 37.09 341 SER A O 1
ATOM 2629 N N . ILE A 1 342 ? 16.024 18.554 -39.593 1.00 40.06 342 ILE A N 1
ATOM 2630 C CA . ILE A 1 342 ? 16.898 18.906 -38.477 1.00 40.06 342 ILE A CA 1
ATOM 2631 C C . ILE A 1 342 ? 17.574 20.213 -38.897 1.00 40.06 342 ILE A C 1
ATOM 2633 O O . ILE A 1 342 ? 18.424 20.245 -39.785 1.00 40.06 342 ILE A O 1
ATOM 2637 N N . ARG A 1 343 ? 17.102 21.322 -38.329 1.00 34.34 343 ARG A N 1
ATOM 2638 C CA . ARG A 1 343 ? 17.681 22.648 -38.544 1.00 34.34 343 ARG A CA 1
ATOM 2639 C C . ARG A 1 343 ? 19.115 22.615 -37.991 1.00 34.34 343 ARG A C 1
ATOM 2641 O O . ARG A 1 343 ? 19.278 22.193 -36.845 1.00 34.34 343 ARG A O 1
ATOM 2648 N N . PRO A 1 344 ? 20.143 23.031 -38.752 1.00 38.12 344 PRO A N 1
ATOM 2649 C CA . PRO A 1 344 ? 21.517 22.998 -38.273 1.00 38.12 344 PRO A CA 1
ATOM 2650 C C . PRO A 1 344 ? 21.650 23.824 -36.991 1.00 38.12 344 PRO A C 1
ATOM 2652 O O . PRO A 1 344 ? 21.218 24.980 -36.914 1.00 38.12 344 PRO A O 1
ATOM 2655 N N . VAL A 1 345 ? 22.222 23.184 -35.973 1.00 43.62 345 VAL A N 1
ATOM 2656 C CA . VAL A 1 345 ? 22.534 23.737 -34.655 1.00 43.62 345 VAL A CA 1
ATOM 2657 C C . VAL A 1 345 ? 23.572 24.846 -34.840 1.00 43.62 345 VAL A C 1
ATOM 2659 O O . VAL A 1 345 ? 24.769 24.595 -34.885 1.00 43.62 345 VAL A O 1
ATOM 2662 N N . GLY A 1 346 ? 23.106 26.079 -35.034 1.00 41.00 346 GLY A N 1
ATOM 2663 C CA . GLY A 1 346 ? 23.988 27.235 -35.234 1.00 41.00 346 GLY A CA 1
ATOM 2664 C C . GLY A 1 346 ? 23.350 28.599 -34.982 1.00 41.00 346 GLY A C 1
ATOM 2665 O O . GLY A 1 346 ? 24.044 29.610 -35.006 1.00 41.00 346 GLY A O 1
ATOM 2666 N N . GLN A 1 347 ? 22.045 28.670 -34.702 1.00 39.47 347 GLN A N 1
ATOM 2667 C CA . GLN A 1 347 ? 21.417 29.926 -34.298 1.00 39.47 347 GLN A CA 1
ATOM 2668 C C . GLN A 1 347 ? 21.416 30.030 -32.780 1.00 39.47 347 GLN A C 1
ATOM 2670 O O . GLN A 1 347 ? 20.778 29.235 -32.094 1.00 39.47 347 GLN A O 1
ATOM 2675 N N . SER A 1 348 ? 22.142 31.032 -32.279 1.00 44.16 348 SER A N 1
ATOM 2676 C CA . SER A 1 348 ? 22.093 31.491 -30.895 1.00 44.16 348 SER A CA 1
ATOM 2677 C C . SER A 1 348 ? 20.628 31.756 -30.535 1.00 44.16 348 SER A C 1
ATOM 2679 O O . SER A 1 348 ? 20.044 32.769 -30.932 1.00 44.16 348 SER A O 1
ATOM 2681 N N . VAL A 1 349 ? 20.013 30.795 -29.847 1.00 40.44 349 VAL A N 1
ATOM 2682 C CA . VAL A 1 349 ? 18.704 30.959 -29.232 1.00 40.44 349 VAL A CA 1
ATOM 2683 C C . VAL A 1 349 ? 18.927 31.981 -28.133 1.00 40.44 349 VAL A C 1
ATOM 2685 O O . VAL A 1 349 ? 19.524 31.679 -27.100 1.00 40.44 349 VAL A O 1
ATOM 2688 N N . THR A 1 350 ? 18.508 33.218 -28.386 1.00 43.50 350 THR A N 1
ATOM 2689 C CA . THR A 1 350 ? 18.358 34.212 -27.331 1.00 43.50 350 THR A CA 1
ATOM 2690 C C . THR A 1 350 ? 17.570 33.547 -26.204 1.00 43.50 350 THR A C 1
ATOM 2692 O O . THR A 1 350 ? 16.510 32.968 -26.474 1.00 43.50 350 THR A O 1
ATOM 2695 N N . PRO A 1 351 ? 18.098 33.530 -24.964 1.00 48.75 351 PRO A N 1
ATOM 2696 C CA . PRO A 1 351 ? 17.452 32.826 -23.873 1.00 48.75 351 PRO A CA 1
ATOM 2697 C C . PRO A 1 351 ? 16.011 33.330 -23.793 1.00 48.75 351 PRO A C 1
ATOM 2699 O O . PRO A 1 351 ? 15.806 34.550 -23.827 1.00 48.75 351 PRO A O 1
ATOM 2702 N N . PRO A 1 352 ? 15.013 32.428 -23.753 1.00 46.06 352 PRO A N 1
ATOM 2703 C CA . PRO A 1 352 ? 13.622 32.836 -23.712 1.00 46.06 352 PRO A CA 1
ATOM 2704 C C . PRO A 1 352 ? 13.466 33.863 -22.588 1.00 46.06 352 PRO A C 1
ATOM 2706 O O . PRO A 1 352 ? 14.049 33.663 -21.513 1.00 46.06 352 PRO A O 1
ATOM 2709 N N . PRO A 1 353 ? 12.738 34.974 -22.823 1.00 41.12 353 PRO A N 1
ATOM 2710 C CA . PRO A 1 353 ? 12.556 36.001 -21.810 1.00 41.12 353 PRO A CA 1
ATOM 2711 C C . PRO A 1 353 ? 12.122 35.296 -20.535 1.00 41.12 353 PRO A C 1
ATOM 2713 O O . PRO A 1 353 ? 11.181 34.499 -20.584 1.00 41.12 353 PRO A O 1
ATOM 2716 N N . LYS A 1 354 ? 12.864 35.522 -19.437 1.00 42.69 354 LYS A N 1
ATOM 2717 C CA . LYS A 1 354 ? 12.562 34.991 -18.104 1.00 42.69 354 LYS A CA 1
ATOM 2718 C C . LYS A 1 354 ? 11.119 35.367 -17.808 1.00 42.69 354 LYS A C 1
ATOM 2720 O O . LYS A 1 354 ? 10.854 36.465 -17.328 1.00 42.69 354 LYS A O 1
ATOM 2725 N N . LYS A 1 355 ? 10.176 34.490 -18.154 1.00 41.16 355 LYS A N 1
ATOM 2726 C CA . LYS A 1 355 ? 8.777 34.694 -17.840 1.00 41.16 355 LYS A CA 1
ATOM 2727 C C . LYS A 1 355 ? 8.746 34.701 -16.326 1.00 41.16 355 LYS A C 1
ATOM 2729 O O . LYS A 1 355 ? 8.908 33.670 -15.680 1.00 41.16 355 LYS A O 1
ATOM 2734 N N . THR A 1 356 ? 8.529 35.888 -15.783 1.00 40.66 356 THR A N 1
ATOM 2735 C CA . THR A 1 356 ? 8.086 36.181 -14.424 1.00 40.66 356 THR A CA 1
ATOM 2736 C C . THR A 1 356 ? 6.679 35.628 -14.196 1.00 40.66 356 THR A C 1
ATOM 2738 O O . THR A 1 356 ? 5.863 36.215 -13.494 1.00 40.66 356 THR A O 1
ATOM 2741 N N . THR A 1 357 ? 6.372 34.444 -14.742 1.00 43.34 357 THR A N 1
ATOM 2742 C CA . THR A 1 357 ? 5.483 33.549 -14.029 1.00 43.34 357 THR A CA 1
ATOM 2743 C C . THR A 1 357 ? 6.080 33.442 -12.647 1.00 43.34 357 THR A C 1
ATOM 2745 O O . THR A 1 357 ? 7.261 33.120 -12.509 1.00 43.34 357 THR A O 1
ATOM 2748 N N . LEU A 1 358 ? 5.257 33.780 -11.663 1.00 41.06 358 LEU A N 1
ATOM 2749 C CA . LEU A 1 358 ? 5.338 33.434 -10.255 1.00 41.06 358 LEU A CA 1
ATOM 2750 C C . LEU A 1 358 ? 5.479 31.903 -10.143 1.00 41.06 358 LEU A C 1
ATOM 2752 O O . LEU A 1 358 ? 4.613 31.187 -9.647 1.00 41.06 358 LEU A O 1
ATOM 2756 N N . ALA A 1 359 ? 6.563 31.389 -10.721 1.00 40.75 359 ALA A N 1
ATOM 2757 C CA . ALA A 1 359 ? 7.043 30.047 -10.628 1.00 40.75 359 ALA A CA 1
ATOM 2758 C C . ALA A 1 359 ? 7.245 29.910 -9.144 1.00 40.75 359 ALA A C 1
ATOM 2760 O O . ALA A 1 359 ? 8.078 30.595 -8.546 1.00 40.75 359 ALA A O 1
ATOM 2761 N N . ARG A 1 360 ? 6.355 29.116 -8.570 1.00 46.28 360 ARG A N 1
ATOM 2762 C CA . ARG A 1 360 ? 6.382 28.609 -7.218 1.00 46.28 360 ARG A CA 1
ATOM 2763 C C . ARG A 1 360 ? 7.745 27.929 -7.063 1.00 46.28 360 ARG A C 1
ATOM 2765 O O . ARG A 1 360 ? 7.850 26.713 -7.155 1.00 46.28 360 ARG A O 1
ATOM 2772 N N . ARG A 1 361 ? 8.815 28.724 -6.891 1.00 44.88 361 ARG A N 1
ATOM 2773 C CA . ARG A 1 361 ? 10.031 28.318 -6.198 1.00 44.88 361 ARG A CA 1
ATOM 2774 C C . ARG A 1 361 ? 9.471 27.570 -5.011 1.00 44.88 361 ARG A C 1
ATOM 2776 O O . ARG A 1 361 ? 8.627 28.133 -4.306 1.00 44.88 361 ARG A O 1
ATOM 2783 N N . SER A 1 362 ? 9.838 26.303 -4.839 1.00 49.41 362 SER A N 1
ATOM 2784 C CA . SER A 1 362 ? 9.606 25.685 -3.545 1.00 49.41 362 SER A CA 1
ATOM 2785 C C . SER A 1 362 ? 10.141 26.704 -2.543 1.00 49.41 362 SER A C 1
ATOM 2787 O O . SER A 1 362 ? 11.311 27.076 -2.605 1.00 49.41 362 SER A O 1
ATOM 2789 N N . PHE A 1 363 ? 9.272 27.282 -1.713 1.00 51.25 363 PHE A N 1
ATOM 2790 C CA . PHE A 1 363 ? 9.627 28.346 -0.760 1.00 51.25 363 PHE A CA 1
ATOM 2791 C C . PHE A 1 363 ? 10.570 27.828 0.347 1.00 51.25 363 PHE A C 1
ATOM 2793 O O . PHE A 1 363 ? 10.712 28.412 1.411 1.00 51.25 363 PHE A O 1
ATOM 2800 N N . ILE A 1 364 ? 11.170 26.673 0.099 1.00 61.88 364 ILE A N 1
ATOM 2801 C CA . ILE A 1 364 ? 11.722 25.700 1.003 1.00 61.88 364 ILE A CA 1
ATOM 2802 C C . ILE A 1 364 ? 12.990 25.249 0.281 1.00 61.88 364 ILE A C 1
ATOM 2804 O O . ILE A 1 364 ? 12.909 24.675 -0.812 1.00 61.88 364 ILE A O 1
ATOM 2808 N N . SER A 1 365 ? 14.148 25.599 0.839 1.00 79.12 365 SER A N 1
ATOM 2809 C CA . SER A 1 365 ? 15.443 25.094 0.378 1.00 79.12 365 SER A CA 1
ATOM 2810 C C . SER A 1 365 ? 15.472 23.562 0.459 1.00 79.12 365 SER A C 1
ATOM 2812 O O . SER A 1 365 ? 14.667 22.964 1.180 1.00 79.12 365 SER A O 1
ATOM 2814 N N . SER A 1 366 ? 16.392 22.918 -0.269 1.00 78.06 366 SER A N 1
ATOM 2815 C CA . SER A 1 366 ? 16.632 21.464 -0.185 1.00 78.06 366 SER A CA 1
ATOM 2816 C C . SER A 1 366 ? 16.680 20.981 1.265 1.00 78.06 366 SER A C 1
ATOM 2818 O O . SER A 1 366 ? 15.963 20.051 1.625 1.00 78.06 366 SER A O 1
ATOM 2820 N N . ASP A 1 367 ? 17.402 21.713 2.109 1.00 85.31 367 ASP A N 1
ATOM 2821 C CA . ASP A 1 367 ? 17.613 21.393 3.517 1.00 85.31 367 ASP A CA 1
ATOM 2822 C C . ASP A 1 367 ? 16.310 21.417 4.321 1.00 85.31 367 ASP A C 1
ATOM 2824 O O . ASP A 1 367 ? 16.073 20.558 5.168 1.00 85.31 367 ASP A O 1
ATOM 2828 N N . ILE A 1 368 ? 15.426 22.391 4.069 1.00 85.62 368 ILE A N 1
ATOM 2829 C CA . ILE A 1 368 ? 14.136 22.449 4.768 1.00 85.62 368 ILE A CA 1
ATOM 2830 C C . ILE A 1 368 ? 13.236 21.310 4.279 1.00 85.62 368 ILE A C 1
ATOM 2832 O O . ILE A 1 368 ? 12.531 20.713 5.089 1.00 85.62 368 ILE A O 1
ATOM 2836 N N . ARG A 1 369 ? 13.284 20.952 2.989 1.00 83.00 369 ARG A N 1
ATOM 2837 C CA . ARG A 1 369 ? 12.519 19.816 2.453 1.00 83.00 369 ARG A CA 1
ATOM 2838 C C . ARG A 1 369 ? 12.973 18.501 3.083 1.00 83.00 369 ARG A C 1
ATOM 2840 O O . ARG A 1 369 ? 12.127 17.698 3.458 1.00 83.00 369 ARG A O 1
ATOM 2847 N N . GLU A 1 370 ? 14.276 18.299 3.246 1.00 86.62 370 GLU A N 1
ATOM 2848 C CA . GLU A 1 370 ? 14.839 17.129 3.930 1.00 86.62 370 GLU A CA 1
ATOM 2849 C C . GLU A 1 370 ? 14.454 17.089 5.411 1.00 86.62 370 GLU A C 1
ATOM 2851 O O . GLU A 1 370 ? 14.020 16.054 5.911 1.00 86.62 370 GLU A O 1
ATOM 2856 N N . ARG A 1 371 ? 14.495 18.228 6.112 1.00 91.25 371 ARG A N 1
ATOM 2857 C CA . ARG A 1 371 ? 14.022 18.315 7.504 1.00 91.25 371 ARG A CA 1
ATOM 2858 C C . ARG A 1 371 ? 12.525 18.039 7.628 1.00 91.25 371 ARG A C 1
ATOM 2860 O O . ARG A 1 371 ? 12.110 17.340 8.545 1.00 91.25 371 ARG A O 1
ATOM 2867 N N . MET A 1 372 ? 11.712 18.552 6.705 1.00 89.44 372 MET A N 1
ATOM 2868 C CA . MET A 1 372 ? 10.275 18.263 6.648 1.00 89.44 372 MET A CA 1
ATOM 2869 C C . MET A 1 372 ? 9.998 16.802 6.305 1.00 89.44 372 MET A C 1
ATOM 2871 O O . MET A 1 372 ? 9.034 16.235 6.814 1.00 89.44 372 MET A O 1
ATOM 2875 N N . MET A 1 373 ? 10.824 16.193 5.456 1.00 89.06 373 MET A N 1
ATOM 2876 C CA . MET A 1 373 ? 10.763 14.769 5.148 1.00 89.06 373 MET A CA 1
ATOM 2877 C C . MET A 1 373 ? 11.030 13.939 6.398 1.00 89.06 373 MET A C 1
ATOM 2879 O O . MET A 1 373 ? 10.192 13.130 6.780 1.00 89.06 373 MET A O 1
ATOM 2883 N N . ALA A 1 374 ? 12.155 14.195 7.069 1.00 92.69 374 ALA A N 1
ATOM 2884 C CA . ALA A 1 374 ? 12.506 13.526 8.312 1.00 92.69 374 ALA A CA 1
ATOM 2885 C C . ALA A 1 374 ? 11.393 13.707 9.351 1.00 92.69 374 ALA A C 1
ATOM 2887 O O . ALA A 1 374 ? 10.905 12.732 9.915 1.00 92.69 374 ALA A O 1
ATOM 2888 N N . LEU A 1 375 ? 10.904 14.935 9.543 1.00 94.88 375 LEU A N 1
ATOM 2889 C CA . LEU A 1 375 ? 9.815 15.193 10.478 1.00 94.88 375 LEU A CA 1
ATOM 2890 C C . LEU A 1 375 ? 8.550 14.400 10.117 1.00 94.88 375 LEU A C 1
ATOM 2892 O O . LEU A 1 375 ? 7.974 13.778 10.997 1.00 94.88 375 LEU A O 1
ATOM 2896 N N . ASN A 1 376 ? 8.153 14.346 8.844 1.00 93.81 376 ASN A N 1
ATOM 2897 C CA . ASN A 1 376 ? 7.012 13.540 8.395 1.00 93.81 376 ASN A CA 1
ATOM 2898 C C . ASN A 1 376 ? 7.206 12.032 8.608 1.00 93.81 376 ASN A C 1
ATOM 2900 O O . ASN A 1 376 ? 6.235 11.330 8.871 1.00 93.81 376 ASN A O 1
ATOM 2904 N N . LEU A 1 377 ? 8.438 11.531 8.505 1.00 93.38 377 LEU A N 1
ATOM 2905 C CA . LEU A 1 377 ? 8.745 10.119 8.731 1.00 93.38 377 LEU A CA 1
ATOM 2906 C C . LEU A 1 377 ? 8.683 9.743 10.217 1.00 93.38 377 LEU A C 1
ATOM 2908 O O . LEU A 1 377 ? 8.166 8.677 10.554 1.00 93.38 377 LEU A O 1
ATOM 2912 N N . TYR A 1 378 ? 9.184 10.611 11.102 1.00 96.00 378 TYR A N 1
ATOM 2913 C CA . TYR A 1 378 ? 9.302 10.318 12.535 1.00 96.00 378 TYR A CA 1
ATOM 2914 C C . TYR A 1 378 ? 8.104 10.781 13.373 1.00 96.00 378 TYR A C 1
ATOM 2916 O O . TYR A 1 378 ? 7.821 10.156 14.390 1.00 96.00 378 TYR A O 1
ATOM 2924 N N . LEU A 1 379 ? 7.374 11.829 12.973 1.00 96.00 379 LEU A N 1
ATOM 2925 C CA . LEU A 1 379 ? 6.223 12.373 13.713 1.00 96.00 379 LEU A CA 1
ATOM 2926 C C . LEU A 1 379 ? 5.072 11.371 13.962 1.00 96.00 379 LEU A C 1
ATOM 2928 O O . LEU A 1 379 ? 4.475 11.439 15.043 1.00 96.00 379 LEU A O 1
ATOM 2932 N N . PRO A 1 380 ? 4.792 10.398 13.072 1.00 97.06 380 PRO A N 1
ATOM 2933 C CA . PRO A 1 380 ? 3.814 9.353 13.359 1.00 97.06 380 PRO A CA 1
ATOM 2934 C C . PRO A 1 380 ? 4.129 8.522 14.611 1.00 97.06 380 PRO A C 1
ATOM 2936 O O . PRO A 1 380 ? 3.207 7.983 15.222 1.00 97.06 380 PRO A O 1
ATOM 2939 N N . ILE A 1 381 ? 5.397 8.422 15.038 1.00 97.00 381 ILE A N 1
ATOM 2940 C CA . ILE A 1 381 ? 5.796 7.664 16.237 1.00 97.00 381 ILE A CA 1
ATOM 2941 C C . ILE A 1 381 ? 5.237 8.299 17.520 1.00 97.00 381 ILE A C 1
ATOM 2943 O O . ILE A 1 381 ? 4.420 7.652 18.183 1.00 97.00 381 ILE A O 1
ATOM 2947 N N . PRO A 1 382 ? 5.611 9.541 17.905 1.00 97.69 382 PRO A N 1
ATOM 2948 C CA . PRO A 1 382 ? 5.050 10.172 19.093 1.00 97.69 382 PRO A CA 1
ATOM 2949 C C . PRO A 1 382 ? 3.535 10.348 18.976 1.00 97.69 382 PRO A C 1
ATOM 2951 O O . PRO A 1 382 ? 2.839 10.182 19.975 1.00 97.69 382 PRO A O 1
ATOM 2954 N N . CYS A 1 383 ? 3.000 10.607 17.777 1.00 97.81 383 CYS A N 1
ATOM 2955 C CA . CYS A 1 383 ? 1.555 10.701 17.593 1.00 97.81 383 CYS A CA 1
ATOM 2956 C C . CYS A 1 383 ? 0.845 9.374 17.915 1.00 97.81 383 CYS A C 1
ATOM 2958 O O . CYS A 1 383 ? -0.117 9.354 18.684 1.00 97.81 383 CYS A O 1
ATOM 2960 N N . SER A 1 384 ? 1.375 8.247 17.427 1.00 98.12 384 SER A N 1
ATOM 2961 C CA . SER A 1 384 ? 0.858 6.905 17.728 1.00 98.12 384 SER A CA 1
ATOM 2962 C C . SER A 1 384 ? 0.939 6.570 19.218 1.00 98.12 384 SER A C 1
ATOM 2964 O O . SER A 1 384 ? -0.003 5.995 19.765 1.00 98.12 384 SER A O 1
ATOM 2966 N N . LEU A 1 385 ? 2.024 6.962 19.897 1.00 98.00 385 LEU A N 1
ATOM 2967 C CA . LEU A 1 385 ? 2.173 6.785 21.347 1.00 98.00 385 LEU A CA 1
ATOM 2968 C C . LEU A 1 385 ? 1.125 7.592 22.123 1.00 98.00 385 LEU A C 1
ATOM 2970 O O . LEU A 1 385 ? 0.440 7.043 22.987 1.00 98.00 385 LEU A O 1
ATOM 2974 N N . LEU A 1 386 ? 0.951 8.874 21.792 1.00 98.25 386 LEU A N 1
ATOM 2975 C CA . LEU A 1 386 ? -0.071 9.726 22.407 1.00 98.25 386 LEU A CA 1
ATOM 2976 C C . LEU A 1 386 ? -1.482 9.184 22.148 1.00 98.25 386 LEU A C 1
ATOM 2978 O O . LEU A 1 386 ? -2.322 9.194 23.047 1.00 98.25 386 LEU A O 1
ATOM 2982 N N . LEU A 1 387 ? -1.739 8.657 20.952 1.00 98.12 387 LEU A N 1
ATOM 2983 C CA . LEU A 1 387 ? -3.023 8.063 20.600 1.00 98.12 387 LEU A CA 1
ATOM 2984 C C . LEU A 1 387 ? -3.284 6.759 21.366 1.00 98.12 387 LEU A C 1
ATOM 2986 O O . LEU A 1 387 ? -4.399 6.551 21.849 1.00 98.12 387 LEU A O 1
ATOM 2990 N N . ALA A 1 388 ? -2.269 5.909 21.543 1.00 98.25 388 ALA A N 1
ATOM 2991 C CA . ALA A 1 388 ? -2.364 4.716 22.381 1.00 98.25 388 ALA A CA 1
ATOM 2992 C C . ALA A 1 388 ? -2.673 5.085 23.841 1.00 98.25 388 ALA A C 1
ATOM 2994 O O . ALA A 1 388 ? -3.590 4.518 24.437 1.00 98.25 388 ALA A O 1
ATOM 2995 N N . LEU A 1 389 ? -1.981 6.088 24.394 1.00 98.06 389 LEU A N 1
ATOM 2996 C CA . LEU A 1 389 ? -2.254 6.615 25.735 1.00 98.06 389 LEU A CA 1
ATOM 2997 C C . LEU A 1 389 ? -3.680 7.168 25.847 1.00 98.06 389 LEU A C 1
ATOM 2999 O O . LEU A 1 389 ? -4.391 6.840 26.794 1.00 98.06 389 LEU A O 1
ATOM 3003 N N . LEU A 1 390 ? -4.139 7.941 24.859 1.00 97.81 390 LEU A N 1
ATOM 3004 C CA . LEU A 1 390 ? -5.512 8.445 24.801 1.00 97.81 390 LEU A CA 1
ATOM 3005 C C . LEU A 1 390 ? -6.533 7.298 24.799 1.00 97.81 390 LEU A C 1
ATOM 3007 O O . LEU A 1 390 ? -7.537 7.348 25.512 1.00 97.81 390 LEU A O 1
ATOM 3011 N N . ALA A 1 391 ? -6.274 6.240 24.033 1.00 97.56 391 ALA A N 1
ATOM 3012 C CA . ALA A 1 391 ? -7.137 5.072 23.986 1.00 97.56 391 ALA A CA 1
ATOM 3013 C C . ALA A 1 391 ? -7.189 4.335 25.337 1.00 97.56 391 ALA A C 1
ATOM 3015 O O . ALA A 1 391 ? -8.276 3.969 25.788 1.00 97.56 391 ALA A O 1
ATOM 3016 N N . LEU A 1 392 ? -6.046 4.181 26.016 1.00 96.88 392 LEU A N 1
ATOM 3017 C CA . LEU A 1 392 ? -5.965 3.616 27.368 1.00 96.88 392 LEU A CA 1
ATOM 3018 C C . LEU A 1 392 ? -6.724 4.472 28.389 1.00 96.88 392 LEU A C 1
ATOM 3020 O O . LEU A 1 392 ? -7.479 3.932 29.197 1.00 96.88 392 LEU A O 1
ATOM 3024 N N . ILE A 1 393 ? -6.608 5.799 28.311 1.00 96.44 393 ILE A N 1
ATOM 3025 C CA . ILE A 1 393 ? -7.378 6.730 29.142 1.00 96.44 393 ILE A CA 1
ATOM 3026 C C . ILE A 1 393 ? -8.884 6.481 28.956 1.00 96.44 393 ILE A C 1
ATOM 3028 O O . ILE A 1 393 ? -9.606 6.290 29.935 1.00 96.44 393 ILE A O 1
ATOM 3032 N N . PHE A 1 394 ? -9.369 6.376 27.715 1.00 95.75 394 PHE A N 1
ATOM 3033 C CA . PHE A 1 394 ? -10.774 6.044 27.448 1.00 95.75 394 PHE A CA 1
ATOM 3034 C C . PHE A 1 394 ? -11.185 4.659 27.978 1.00 95.75 394 PHE A C 1
ATOM 3036 O O . PHE A 1 394 ? -12.333 4.481 28.385 1.00 95.75 394 PHE A O 1
ATOM 3043 N N . LEU A 1 395 ? -10.276 3.681 28.021 1.00 94.00 395 LEU A N 1
ATOM 3044 C CA . LEU A 1 395 ? -10.557 2.374 28.623 1.00 94.00 395 LEU A CA 1
ATOM 3045 C C . LEU A 1 395 ? -10.718 2.433 30.151 1.00 94.00 395 LEU A C 1
ATOM 3047 O O . LEU A 1 395 ? -11.387 1.570 30.723 1.00 94.00 395 LEU A O 1
ATOM 3051 N N . VAL A 1 396 ? -10.149 3.442 30.811 1.00 94.56 396 VAL A N 1
ATOM 3052 C CA . VAL A 1 396 ? -10.217 3.605 32.270 1.00 94.56 396 VAL A CA 1
ATOM 3053 C C . VAL A 1 396 ? -11.375 4.524 32.694 1.00 94.56 396 VAL A C 1
ATOM 3055 O O . VAL A 1 396 ? -12.043 4.232 33.688 1.00 94.56 396 VAL A O 1
ATOM 3058 N N . ILE A 1 397 ? -11.685 5.585 31.933 1.00 90.00 397 ILE A N 1
ATOM 3059 C CA . ILE A 1 397 ? -12.686 6.616 32.294 1.00 90.00 397 ILE A CA 1
ATOM 3060 C C . ILE A 1 397 ? -14.132 6.150 32.017 1.00 90.00 397 ILE A C 1
ATOM 3062 O O . ILE A 1 397 ? -14.843 6.681 31.168 1.00 90.00 397 ILE A O 1
ATOM 3066 N N . GLY A 1 398 ? -14.614 5.153 32.758 1.00 82.50 398 GLY A N 1
ATOM 3067 C CA . GLY A 1 398 ? -16.026 4.747 32.745 1.00 82.50 398 GLY A CA 1
ATOM 3068 C C . GLY A 1 398 ? -16.441 3.846 31.573 1.00 82.50 398 GLY A C 1
ATOM 3069 O O . GLY A 1 398 ? -15.683 3.561 30.651 1.00 82.50 398 GLY A O 1
ATOM 3070 N N . SER A 1 399 ? -17.666 3.317 31.628 1.00 78.38 399 SER A N 1
ATOM 3071 C CA . SER A 1 399 ? -18.126 2.265 30.707 1.00 78.38 399 SER A CA 1
ATOM 3072 C C . SER A 1 399 ? -18.401 2.756 29.283 1.00 78.38 399 SER A C 1
ATOM 3074 O O . SER A 1 399 ? -18.085 2.041 28.336 1.00 78.38 399 SER A O 1
ATOM 3076 N N . GLN A 1 400 ? -18.946 3.965 29.115 1.00 79.50 400 GLN A N 1
ATOM 3077 C CA . GLN A 1 400 ? -19.236 4.533 27.790 1.00 79.50 400 GLN A CA 1
ATOM 3078 C C . GLN A 1 400 ? -17.953 4.894 27.022 1.00 79.50 400 GLN A C 1
ATOM 3080 O O . GLN A 1 400 ? -17.867 4.701 25.809 1.00 79.50 400 GLN A O 1
ATOM 3085 N N . SER A 1 401 ? -16.919 5.343 27.733 1.00 90.19 401 SER A N 1
ATOM 3086 C CA . SER A 1 401 ? -15.604 5.665 27.175 1.00 90.19 401 SER A CA 1
ATOM 3087 C C . SER A 1 401 ? -14.845 4.437 26.682 1.00 90.19 401 SER A C 1
ATOM 3089 O O . SER A 1 401 ? -14.134 4.527 25.684 1.00 90.19 401 SER A O 1
ATOM 3091 N N . LYS A 1 402 ? -15.038 3.263 27.301 1.00 91.88 402 LYS A N 1
ATOM 3092 C CA . LYS A 1 402 ? -14.333 2.030 26.905 1.00 91.88 402 LYS A CA 1
ATOM 3093 C C . LYS A 1 402 ? -14.536 1.678 25.438 1.00 91.88 402 LYS A C 1
ATOM 3095 O O . LYS A 1 402 ? -13.596 1.252 24.772 1.00 91.88 402 LYS A O 1
ATOM 3100 N N . GLN A 1 403 ? -15.736 1.912 24.908 1.00 91.38 403 GLN A N 1
ATOM 3101 C CA . GLN A 1 403 ? -16.000 1.714 23.487 1.00 91.38 403 GLN A CA 1
ATOM 3102 C C . GLN A 1 403 ? -15.126 2.630 22.619 1.00 91.38 403 GLN A C 1
ATOM 3104 O O . GLN A 1 403 ? -14.573 2.166 21.625 1.00 91.38 403 GLN A O 1
ATOM 3109 N N . ARG A 1 404 ? -14.955 3.904 23.002 1.00 95.12 404 ARG A N 1
ATOM 3110 C CA . ARG A 1 404 ? -14.069 4.852 22.304 1.00 95.12 404 ARG A CA 1
ATOM 3111 C C . ARG A 1 404 ? -12.619 4.379 22.349 1.00 95.12 404 ARG A C 1
ATOM 3113 O O . ARG A 1 404 ? -11.967 4.370 21.314 1.00 95.12 404 ARG A O 1
ATOM 3120 N N . GLY A 1 405 ? -12.154 3.901 23.504 1.00 96.00 405 GLY A N 1
ATOM 3121 C CA . GLY A 1 405 ? -10.817 3.321 23.651 1.00 96.00 405 GLY A CA 1
ATOM 3122 C C . GLY A 1 405 ? -10.584 2.131 22.715 1.00 96.00 405 GLY A C 1
ATOM 3123 O O . GLY A 1 405 ? -9.586 2.096 22.002 1.00 96.00 405 GLY A O 1
ATOM 3124 N N . LEU A 1 406 ? -11.543 1.202 22.624 1.00 95.69 406 LEU A N 1
ATOM 3125 C CA . LEU A 1 406 ? -11.461 0.068 21.692 1.00 95.69 406 LEU A CA 1
ATOM 3126 C C . LEU A 1 406 ? -11.503 0.496 20.219 1.00 95.69 406 LEU A C 1
ATOM 3128 O O . LEU A 1 406 ? -10.782 -0.083 19.406 1.00 95.69 406 LEU A O 1
ATOM 3132 N N . ILE A 1 407 ? -12.315 1.504 19.869 1.00 96.69 407 ILE A N 1
ATOM 3133 C CA . ILE A 1 407 ? -12.318 2.095 18.521 1.00 96.69 407 ILE A CA 1
ATOM 3134 C C . ILE A 1 407 ? -10.919 2.622 18.197 1.00 96.69 407 ILE A C 1
ATOM 3136 O O . ILE A 1 407 ? -10.365 2.246 17.169 1.00 96.69 407 ILE A O 1
ATOM 3140 N N . LEU A 1 408 ? -10.335 3.438 19.081 1.00 97.88 408 LEU A N 1
ATOM 3141 C CA . LEU A 1 408 ? -9.019 4.036 18.860 1.00 97.88 408 LEU A CA 1
ATOM 3142 C C . LEU A 1 408 ? -7.911 2.987 18.760 1.00 97.88 408 LEU A C 1
ATOM 3144 O O . LEU A 1 408 ? -7.118 3.065 17.830 1.00 97.88 408 LEU A O 1
ATOM 3148 N N . LEU A 1 409 ? -7.887 1.976 19.635 1.00 97.75 409 LEU A N 1
ATOM 3149 C CA . LEU A 1 409 ? -6.904 0.888 19.545 1.00 97.75 409 LEU A CA 1
ATOM 3150 C C . LEU A 1 409 ? -7.046 0.077 18.253 1.00 97.75 409 LEU A C 1
ATOM 3152 O O . LEU A 1 409 ? -6.042 -0.310 17.664 1.00 97.75 409 LEU A O 1
ATOM 3156 N N . THR A 1 410 ? -8.275 -0.161 17.787 1.00 98.00 410 THR A N 1
ATOM 3157 C CA . THR A 1 410 ? -8.513 -0.891 16.530 1.00 98.00 410 THR A CA 1
ATOM 3158 C C . THR A 1 410 ? -8.060 -0.078 15.328 1.00 98.00 410 THR A C 1
ATOM 3160 O O . THR A 1 410 ? -7.346 -0.592 14.468 1.00 98.00 410 THR A O 1
ATOM 3163 N N . CYS A 1 411 ? -8.452 1.196 15.265 1.00 98.50 411 CYS A N 1
ATOM 3164 C CA . CYS A 1 411 ? -8.043 2.098 14.196 1.00 98.50 411 CYS A CA 1
ATOM 3165 C C . CYS A 1 411 ? -6.516 2.274 14.190 1.00 98.50 411 CYS A C 1
ATOM 3167 O O . CYS A 1 411 ? -5.892 2.111 13.150 1.00 98.50 411 CYS A O 1
ATOM 3169 N N . LEU A 1 412 ? -5.891 2.484 15.353 1.00 98.44 412 LEU A N 1
ATOM 3170 C CA . LEU A 1 412 ? -4.436 2.586 15.470 1.00 98.44 412 LEU A CA 1
ATOM 3171 C C . LEU A 1 412 ? -3.730 1.304 15.037 1.00 98.44 412 LEU A C 1
ATOM 3173 O O . LEU A 1 412 ? -2.839 1.352 14.197 1.00 98.44 412 LEU A O 1
ATOM 3177 N N . GLY A 1 413 ? -4.141 0.156 15.580 1.00 98.19 413 GLY A N 1
ATOM 3178 C CA . GLY A 1 413 ? -3.527 -1.131 15.270 1.00 98.19 413 GLY A CA 1
ATOM 3179 C C . GLY A 1 413 ? -3.632 -1.486 13.789 1.00 98.19 413 GLY A C 1
ATOM 3180 O O . GLY A 1 413 ? -2.678 -1.996 13.212 1.00 98.19 413 GLY A O 1
ATOM 3181 N N . THR A 1 414 ? -4.762 -1.164 13.151 1.00 98.38 414 THR A N 1
ATOM 3182 C CA . THR A 1 414 ? -4.922 -1.347 11.701 1.00 98.38 414 THR A CA 1
ATOM 3183 C C . THR A 1 414 ? -4.068 -0.360 10.899 1.00 98.38 414 THR A C 1
ATOM 3185 O O . THR A 1 414 ? -3.365 -0.802 9.993 1.00 98.38 414 THR A O 1
ATOM 3188 N N . SER A 1 415 ? -4.023 0.932 11.246 1.00 98.06 415 SER A N 1
ATOM 3189 C CA . SER A 1 415 ? -3.131 1.910 10.592 1.00 98.06 415 SER A CA 1
ATOM 3190 C C . SER A 1 415 ? -1.652 1.516 10.691 1.00 98.06 415 SER A C 1
ATOM 3192 O O . SER A 1 415 ? -0.932 1.566 9.696 1.00 98.06 415 SER A O 1
ATOM 3194 N N . LEU A 1 416 ? -1.207 1.053 11.864 1.00 97.50 416 LEU A N 1
ATOM 3195 C CA . LEU A 1 416 ? 0.179 0.645 12.116 1.00 97.50 416 LEU A CA 1
ATOM 3196 C C . LEU A 1 416 ? 0.610 -0.607 11.340 1.00 97.50 416 LEU A C 1
ATOM 3198 O O . LEU A 1 416 ? 1.799 -0.903 11.304 1.00 97.50 416 LEU A O 1
ATOM 3202 N N . THR A 1 417 ? -0.294 -1.319 10.662 1.00 97.06 417 THR A N 1
ATOM 3203 C CA . THR A 1 417 ? 0.106 -2.455 9.810 1.00 97.06 417 THR A CA 1
ATOM 3204 C C . THR A 1 417 ? 0.966 -2.043 8.613 1.00 97.06 417 THR A C 1
ATOM 3206 O O . THR A 1 417 ? 1.777 -2.841 8.156 1.00 97.06 417 THR A O 1
ATOM 3209 N N . LEU A 1 418 ? 0.856 -0.789 8.155 1.00 96.12 418 LEU A N 1
ATOM 3210 C CA . LEU A 1 418 ? 1.717 -0.222 7.107 1.00 96.12 418 LEU A CA 1
ATOM 3211 C C . LEU A 1 418 ? 2.975 0.456 7.661 1.00 96.12 418 LEU A C 1
ATOM 3213 O O . LEU A 1 418 ? 3.860 0.820 6.888 1.00 96.12 418 LEU A O 1
ATOM 3217 N N . PHE A 1 419 ? 3.080 0.613 8.986 1.00 95.50 419 PHE A N 1
ATOM 3218 C CA . PHE A 1 419 ? 4.212 1.291 9.612 1.00 95.50 419 PHE A CA 1
ATOM 3219 C C . PHE A 1 419 ? 5.553 0.600 9.325 1.00 95.50 419 PHE A C 1
ATOM 3221 O O . PHE A 1 419 ? 6.469 1.287 8.879 1.00 95.50 419 PHE A O 1
ATOM 3228 N N . PRO A 1 420 ? 5.694 -0.736 9.476 1.00 91.94 420 PRO A N 1
ATOM 3229 C CA . PRO A 1 420 ? 6.970 -1.393 9.209 1.00 91.94 420 PRO A CA 1
ATOM 3230 C C . PRO A 1 420 ? 7.473 -1.196 7.778 1.00 91.94 420 PRO A C 1
ATOM 3232 O O . PRO A 1 420 ? 8.672 -1.035 7.558 1.00 91.94 420 PRO A O 1
ATOM 3235 N N . GLN A 1 421 ? 6.545 -1.153 6.817 1.00 88.50 421 GLN A N 1
ATOM 3236 C CA . GLN A 1 421 ? 6.868 -1.004 5.407 1.00 88.50 421 GLN A CA 1
ATOM 3237 C C . GLN A 1 421 ? 7.540 0.319 5.097 1.00 88.50 421 GLN A C 1
ATOM 3239 O O . GLN A 1 421 ? 8.610 0.322 4.489 1.00 88.50 421 GLN A O 1
ATOM 3244 N N . TYR A 1 422 ? 6.930 1.429 5.501 1.00 90.81 422 TYR A N 1
ATOM 3245 C CA . TYR A 1 422 ? 7.545 2.716 5.228 1.00 90.81 422 TYR A CA 1
ATOM 3246 C C . TYR A 1 422 ? 8.698 2.982 6.199 1.00 90.81 422 TYR A C 1
ATOM 3248 O O . TYR A 1 422 ? 9.717 3.505 5.791 1.00 90.81 422 TYR A O 1
ATOM 3256 N N . PHE A 1 423 ? 8.601 2.611 7.474 1.00 91.31 423 PHE A N 1
ATOM 3257 C CA . PHE A 1 423 ? 9.596 3.060 8.443 1.00 91.31 423 PHE A CA 1
ATOM 3258 C C . PHE A 1 423 ? 10.892 2.235 8.416 1.00 91.31 423 PHE A C 1
ATOM 3260 O O . PHE A 1 423 ? 11.976 2.810 8.447 1.00 91.31 423 PHE A O 1
ATOM 3267 N N . PHE A 1 424 ? 10.800 0.902 8.336 1.00 86.00 424 PHE A N 1
ATOM 3268 C CA . PHE A 1 424 ? 11.982 0.029 8.396 1.00 86.00 424 PHE A CA 1
ATOM 3269 C C . PHE A 1 424 ? 12.508 -0.384 7.021 1.00 86.00 424 PHE A C 1
ATOM 3271 O O . PHE A 1 424 ? 13.712 -0.575 6.875 1.00 86.00 424 PHE A O 1
ATOM 3278 N N . TRP A 1 425 ? 11.635 -0.553 6.021 1.00 82.75 425 TRP A N 1
ATOM 3279 C CA . TRP A 1 425 ? 12.058 -1.058 4.705 1.00 82.75 425 TRP A CA 1
ATOM 3280 C C . TRP A 1 425 ? 12.269 0.039 3.672 1.00 82.75 425 TRP A C 1
ATOM 3282 O O . TRP A 1 425 ? 13.192 -0.060 2.866 1.00 82.75 425 TRP A O 1
ATOM 3292 N N . ARG A 1 426 ? 11.403 1.055 3.645 1.00 85.62 426 ARG A N 1
ATOM 3293 C CA . ARG A 1 426 ? 11.404 2.088 2.603 1.00 85.62 426 ARG A CA 1
ATOM 3294 C C . ARG A 1 426 ? 10.969 3.454 3.168 1.00 85.62 426 ARG A C 1
ATOM 3296 O O . ARG A 1 426 ? 9.819 3.843 2.941 1.00 85.62 426 ARG A O 1
ATOM 3303 N N . PRO A 1 427 ? 11.854 4.178 3.892 1.00 89.25 427 PRO A N 1
ATOM 3304 C CA . PRO A 1 427 ? 11.557 5.474 4.521 1.00 89.25 427 PRO A CA 1
ATOM 3305 C C . PRO A 1 427 ? 11.470 6.602 3.492 1.00 89.25 427 PRO A C 1
ATOM 3307 O O . PRO A 1 427 ? 12.251 7.549 3.483 1.00 89.25 427 PRO A O 1
ATOM 3310 N N . ASP A 1 428 ? 10.486 6.491 2.608 1.00 89.62 428 ASP A N 1
ATOM 3311 C CA . ASP A 1 428 ? 10.189 7.436 1.547 1.00 89.62 428 ASP A CA 1
ATOM 3312 C C . ASP A 1 428 ? 8.731 7.922 1.630 1.00 89.62 428 ASP A C 1
ATOM 3314 O O . ASP A 1 428 ? 7.863 7.321 2.273 1.00 89.62 428 ASP A O 1
ATOM 3318 N N . MET A 1 429 ? 8.441 9.038 0.955 1.00 90.62 429 MET A N 1
ATOM 3319 C CA . MET A 1 429 ? 7.084 9.603 0.936 1.00 90.62 429 MET A CA 1
ATOM 3320 C C . MET A 1 429 ? 6.052 8.682 0.314 1.00 90.62 429 MET A C 1
ATOM 3322 O O . MET A 1 429 ? 4.861 8.823 0.583 1.00 90.62 429 MET A O 1
ATOM 3326 N N . VAL A 1 430 ? 6.491 7.799 -0.572 1.00 90.44 430 VAL A N 1
ATOM 3327 C CA . VAL A 1 430 ? 5.601 6.970 -1.360 1.00 90.44 430 VAL A CA 1
ATOM 3328 C C . VAL A 1 430 ? 4.924 5.964 -0.446 1.00 90.44 430 VAL A C 1
ATOM 3330 O O . VAL A 1 430 ? 3.699 5.874 -0.419 1.00 90.44 430 VAL A O 1
ATOM 3333 N N . HIS A 1 431 ? 5.705 5.285 0.383 1.00 92.56 431 HIS A N 1
ATOM 3334 C CA . HIS A 1 431 ? 5.194 4.342 1.365 1.00 92.56 431 HIS A CA 1
ATOM 3335 C C . HIS A 1 431 ? 4.562 5.045 2.567 1.00 92.56 431 HIS A C 1
ATOM 3337 O O . HIS A 1 431 ? 3.539 4.578 3.073 1.00 92.56 431 HIS A O 1
ATOM 3343 N N . LEU A 1 432 ? 5.084 6.211 2.969 1.00 94.81 432 LEU A N 1
ATOM 3344 C CA . LEU A 1 432 ? 4.413 7.041 3.970 1.00 94.81 432 LEU A CA 1
ATOM 3345 C C . LEU A 1 432 ? 2.991 7.403 3.513 1.00 94.81 432 LEU A C 1
ATOM 3347 O O . LEU A 1 432 ? 2.063 7.377 4.315 1.00 94.81 432 LEU A O 1
ATOM 3351 N N . SER A 1 433 ? 2.787 7.682 2.222 1.00 94.56 433 SER A N 1
ATOM 3352 C CA . SER A 1 433 ? 1.466 8.048 1.709 1.00 94.56 433 SER A CA 1
ATOM 3353 C C . SER A 1 433 ? 0.425 6.933 1.814 1.00 94.56 433 SER A C 1
ATOM 3355 O O . SER A 1 433 ? -0.734 7.207 2.123 1.00 94.56 433 SE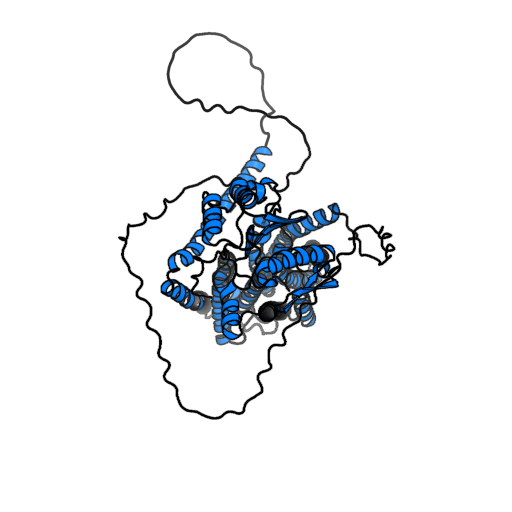R A O 1
ATOM 3357 N N . GLU A 1 434 ? 0.844 5.674 1.656 1.00 94.94 434 GLU A N 1
ATOM 3358 C CA . GLU A 1 434 ? -0.015 4.502 1.861 1.00 94.94 434 GLU A CA 1
ATOM 3359 C C . GLU A 1 434 ? -0.454 4.404 3.332 1.00 94.94 434 GLU A C 1
ATOM 3361 O O . GLU A 1 434 ? -1.632 4.182 3.618 1.00 94.94 434 GLU A O 1
ATOM 3366 N N . PHE A 1 435 ? 0.478 4.622 4.267 1.00 96.62 435 PHE A N 1
ATOM 3367 C CA . PHE A 1 435 ? 0.226 4.620 5.713 1.00 96.62 435 PHE A CA 1
ATOM 3368 C C . PHE A 1 435 ? -0.662 5.786 6.173 1.00 96.62 435 PHE A C 1
ATOM 3370 O O . PHE A 1 435 ? -1.539 5.618 7.029 1.00 96.62 435 PHE A O 1
ATOM 3377 N N . MET A 1 436 ? -0.475 6.969 5.587 1.00 96.94 436 MET A N 1
ATOM 3378 C CA . MET A 1 436 ? -1.175 8.176 6.018 1.00 96.94 436 MET A CA 1
ATOM 3379 C C . MET A 1 436 ? -2.670 8.156 5.710 1.00 96.94 436 MET A C 1
ATOM 3381 O O . MET A 1 436 ? -3.429 8.859 6.376 1.00 96.94 436 MET A O 1
ATOM 3385 N N . VAL A 1 437 ? -3.135 7.323 4.776 1.00 97.12 437 VAL A N 1
ATOM 3386 C CA . VAL A 1 437 ? -4.568 7.162 4.487 1.00 97.12 437 VAL A CA 1
ATOM 3387 C C . VAL A 1 437 ? -5.338 6.617 5.699 1.00 97.12 437 VAL A C 1
ATOM 3389 O O . VAL A 1 437 ? -6.192 7.339 6.225 1.00 97.12 437 VAL A O 1
ATOM 3392 N N . PRO A 1 438 ? -5.066 5.395 6.205 1.00 98.06 438 PRO A N 1
ATOM 3393 C CA . PRO A 1 438 ? -5.729 4.905 7.405 1.00 98.06 438 PRO A CA 1
ATOM 3394 C C . PRO A 1 438 ? -5.351 5.720 8.647 1.00 98.06 438 PRO A C 1
ATOM 3396 O O . PRO A 1 438 ? -6.200 5.906 9.516 1.00 98.06 438 PRO A O 1
ATOM 3399 N N . MET A 1 439 ? -4.120 6.241 8.758 1.00 98.00 439 MET A N 1
ATOM 3400 C CA . MET A 1 439 ? -3.741 7.085 9.899 1.00 98.00 439 MET A CA 1
ATOM 3401 C C . MET A 1 439 ? -4.563 8.381 9.955 1.00 98.00 439 MET A C 1
ATOM 3403 O O . MET A 1 439 ? -5.042 8.743 11.023 1.00 98.00 439 MET A O 1
ATOM 3407 N N . THR A 1 440 ? -4.858 9.020 8.819 1.00 98.00 440 THR A N 1
ATOM 3408 C CA . THR A 1 440 ? -5.710 10.223 8.774 1.00 98.00 440 THR A CA 1
ATOM 3409 C C . THR A 1 440 ? -7.103 9.962 9.347 1.00 98.00 440 THR A C 1
ATOM 3411 O O . THR A 1 440 ? -7.615 10.764 10.127 1.00 98.00 440 THR A O 1
ATOM 3414 N N . ILE A 1 441 ? -7.711 8.816 9.020 1.00 98.44 441 ILE A N 1
ATOM 3415 C CA . ILE A 1 441 ? -9.008 8.405 9.583 1.00 98.44 441 ILE A CA 1
ATOM 3416 C C . ILE A 1 441 ? -8.901 8.280 11.107 1.00 98.44 441 ILE A C 1
ATOM 3418 O O . ILE A 1 441 ? -9.735 8.812 11.844 1.00 98.44 441 ILE A O 1
ATOM 3422 N N . THR A 1 442 ? -7.857 7.597 11.576 1.00 98.56 442 THR A N 1
ATOM 3423 C CA . THR A 1 442 ? -7.578 7.368 12.996 1.00 98.56 442 THR A CA 1
ATOM 3424 C C . THR A 1 442 ? -7.379 8.683 13.754 1.00 98.56 442 THR A C 1
ATOM 3426 O O . THR A 1 442 ? -8.024 8.887 14.786 1.00 98.56 442 THR A O 1
ATOM 3429 N N . LEU A 1 443 ? -6.576 9.607 13.215 1.00 98.44 443 LEU A N 1
ATOM 3430 C CA . LEU A 1 443 ? -6.323 10.926 13.795 1.00 98.44 443 LEU A CA 1
ATOM 3431 C C . LEU A 1 443 ? -7.597 11.764 13.879 1.00 98.44 443 LEU A C 1
ATOM 3433 O O . LEU A 1 443 ? -7.888 12.296 14.941 1.00 98.44 443 LEU A O 1
ATOM 3437 N N . LEU A 1 444 ? -8.416 11.828 12.826 1.00 98.25 444 LEU A N 1
ATOM 3438 C CA . LEU A 1 444 ? -9.647 12.629 12.846 1.00 98.25 444 LEU A CA 1
ATOM 3439 C C . LEU A 1 444 ? -10.671 12.121 13.879 1.00 98.25 444 LEU A C 1
ATOM 3441 O O . LEU A 1 444 ? -11.322 12.919 14.565 1.00 98.25 444 LEU A O 1
ATOM 3445 N N . ILE A 1 445 ? -10.792 10.799 14.043 1.00 98.38 445 ILE A N 1
ATOM 3446 C CA . ILE A 1 445 ? -11.632 10.196 15.093 1.00 98.38 445 ILE A CA 1
ATOM 3447 C C . ILE A 1 445 ? -11.063 10.524 16.475 1.00 98.38 445 ILE A C 1
ATOM 3449 O O . ILE A 1 445 ? -11.799 10.979 17.354 1.00 98.38 445 ILE A O 1
ATOM 3453 N N . ALA A 1 446 ? -9.757 10.326 16.661 1.00 98.31 446 ALA A N 1
ATOM 3454 C CA . ALA A 1 446 ? -9.071 10.583 17.920 1.00 98.31 446 ALA A CA 1
ATOM 3455 C C . ALA A 1 446 ? -9.140 12.056 18.328 1.00 98.31 446 ALA A C 1
ATOM 3457 O O . ALA A 1 446 ? -9.486 12.341 19.470 1.00 98.31 446 ALA A O 1
ATOM 3458 N N . SER A 1 447 ? -8.914 12.994 17.405 1.00 98.44 447 SER A N 1
ATOM 3459 C CA . SER A 1 447 ? -9.048 14.434 17.640 1.00 98.44 447 SER A CA 1
ATOM 3460 C C . SER A 1 447 ? -10.469 14.809 18.044 1.00 98.44 447 SER A C 1
ATOM 3462 O O . SER A 1 447 ? -10.656 15.610 18.954 1.00 98.44 447 SER A O 1
ATOM 3464 N N . THR A 1 448 ? -11.485 14.188 17.441 1.00 97.94 448 THR A N 1
ATOM 3465 C CA . THR A 1 448 ? -12.885 14.427 17.824 1.00 97.94 448 THR A CA 1
ATOM 3466 C C . THR A 1 448 ? -13.164 13.958 19.250 1.00 97.94 448 THR A C 1
ATOM 3468 O O . THR A 1 448 ? -13.727 14.706 20.048 1.00 97.94 448 THR A O 1
ATOM 3471 N N . PHE A 1 449 ? -12.737 12.742 19.601 1.00 97.69 449 PHE A N 1
ATOM 3472 C CA . PHE A 1 449 ? -12.894 12.226 20.961 1.00 97.69 449 PHE A CA 1
ATOM 3473 C C . PHE A 1 449 ? -12.078 13.028 21.981 1.00 97.69 449 PHE A C 1
ATOM 3475 O O . PHE A 1 449 ? -12.576 13.297 23.074 1.00 97.69 449 PHE A O 1
ATOM 3482 N N . ALA A 1 450 ? -10.862 13.444 21.621 1.00 97.81 450 ALA A N 1
ATOM 3483 C CA . ALA A 1 450 ? -10.003 14.277 22.448 1.00 97.81 450 ALA A CA 1
ATOM 3484 C C . ALA A 1 450 ? -10.636 15.645 22.723 1.00 97.81 450 ALA A C 1
ATOM 3486 O O . ALA A 1 450 ? -10.657 16.062 23.874 1.00 97.81 450 ALA A O 1
ATOM 3487 N N . LEU A 1 451 ? -11.209 16.308 21.713 1.00 97.81 451 LEU A N 1
ATOM 3488 C CA . LEU A 1 451 ? -11.908 17.589 21.875 1.00 97.81 451 LEU A CA 1
ATOM 3489 C C . LEU A 1 451 ? -13.121 17.472 22.804 1.00 97.81 451 LEU A C 1
ATOM 3491 O O . LEU A 1 451 ? -13.310 18.311 23.679 1.00 97.81 451 LEU A O 1
ATOM 3495 N N . GLU A 1 452 ? -13.927 16.418 22.656 1.00 96.31 452 GLU A N 1
ATOM 3496 C CA . GLU A 1 452 ? -15.064 16.177 23.555 1.00 96.31 452 GLU A CA 1
ATOM 3497 C C . GLU A 1 452 ? -14.610 15.952 25.002 1.00 96.31 452 GLU A C 1
ATOM 3499 O O . GLU A 1 452 ? -15.189 16.513 25.929 1.00 96.31 452 GLU A O 1
ATOM 3504 N N . LEU A 1 453 ? -13.545 15.169 25.201 1.00 96.12 453 LEU A N 1
ATOM 3505 C CA . LEU A 1 453 ? -12.980 14.921 26.526 1.00 96.12 453 LEU A CA 1
ATOM 3506 C C . LEU A 1 453 ? -12.324 16.184 27.114 1.00 96.12 453 LEU A C 1
ATOM 3508 O O . LEU A 1 453 ? -12.430 16.440 28.311 1.00 96.12 453 LEU A O 1
ATOM 3512 N N . TRP A 1 454 ? -11.686 17.007 26.283 1.00 97.56 454 TRP A N 1
ATOM 3513 C CA . TRP A 1 454 ? -11.024 18.249 26.687 1.00 97.56 454 TRP A CA 1
ATOM 3514 C C . TRP A 1 454 ? -12.010 19.232 27.331 1.00 97.56 454 TRP A C 1
ATOM 3516 O O . TRP A 1 454 ? -11.715 19.825 28.372 1.00 97.56 454 TRP A O 1
ATOM 3526 N N . LEU A 1 455 ? -13.225 19.332 26.783 1.00 96.62 455 LEU A N 1
ATOM 3527 C CA . LEU A 1 455 ? -14.281 20.197 27.315 1.00 96.62 455 LEU A CA 1
ATOM 3528 C C . LEU A 1 455 ? -14.734 19.791 28.729 1.00 96.62 455 LEU A C 1
ATOM 3530 O O . LEU A 1 455 ? -15.076 20.660 29.529 1.00 96.62 455 LEU A O 1
ATOM 3534 N N . CYS A 1 456 ? -14.675 18.501 29.069 1.00 95.56 456 CYS A N 1
ATOM 3535 C CA . CYS A 1 456 ? -15.248 17.954 30.304 1.00 95.56 456 CYS A CA 1
ATOM 3536 C C . CYS A 1 456 ? -14.226 17.604 31.401 1.00 95.56 456 CYS A C 1
ATOM 3538 O O . CYS A 1 456 ? -14.617 17.056 32.430 1.00 95.56 456 CYS A O 1
ATOM 3540 N N . THR A 1 457 ? -12.929 17.856 31.201 1.00 95.12 457 THR A N 1
ATOM 3541 C CA . THR A 1 457 ? -11.866 17.359 32.096 1.00 95.12 457 THR A CA 1
ATOM 3542 C C . THR A 1 457 ? -11.074 18.467 32.789 1.00 95.12 457 THR A C 1
ATOM 3544 O O . THR A 1 457 ? -11.165 19.639 32.429 1.00 95.12 457 THR A O 1
ATOM 3547 N N . GLY A 1 458 ? -10.311 18.095 33.825 1.00 96.00 458 GLY A N 1
ATOM 3548 C CA . GLY A 1 458 ? -9.442 19.008 34.573 1.00 96.00 458 GLY A CA 1
ATOM 3549 C C . GLY A 1 458 ? -8.158 19.400 33.829 1.00 96.00 458 GLY A C 1
ATOM 3550 O O . GLY A 1 458 ? -7.809 18.829 32.794 1.00 96.00 458 GLY A O 1
ATOM 3551 N N . ASN A 1 459 ? -7.423 20.363 34.393 1.00 96.88 459 ASN A N 1
ATOM 3552 C CA . ASN A 1 459 ? -6.299 21.044 33.734 1.00 96.88 459 ASN A CA 1
ATOM 3553 C C . ASN A 1 459 ? -5.194 20.105 33.223 1.00 96.88 459 ASN A C 1
ATOM 3555 O O . ASN A 1 459 ? -4.728 20.280 32.101 1.00 96.88 459 ASN A O 1
ATOM 3559 N N . LEU A 1 460 ? -4.796 19.090 33.999 1.00 96.38 460 LEU A N 1
ATOM 3560 C CA . LEU A 1 460 ? -3.713 18.183 33.597 1.00 96.38 460 LEU A CA 1
ATOM 3561 C C . LEU A 1 460 ? -4.066 17.385 32.332 1.00 96.38 460 LEU A C 1
ATOM 3563 O O . LEU A 1 460 ? -3.283 17.324 31.386 1.00 96.38 460 LEU A O 1
ATOM 3567 N N . LEU A 1 461 ? -5.271 16.810 32.292 1.00 95.81 461 LEU A N 1
ATOM 3568 C CA . LEU A 1 461 ? -5.735 16.051 31.133 1.00 95.81 461 LEU A CA 1
ATOM 3569 C C . LEU A 1 461 ? -5.965 16.971 29.928 1.00 95.81 461 LEU A C 1
ATOM 3571 O O . LEU A 1 461 ? -5.636 16.594 28.808 1.00 95.81 461 LEU A O 1
ATOM 3575 N N . ARG A 1 462 ? -6.425 18.210 30.147 1.00 97.44 462 ARG A N 1
ATOM 3576 C CA . ARG A 1 462 ? -6.497 19.224 29.085 1.00 97.44 462 ARG A CA 1
ATOM 3577 C C . ARG A 1 462 ? -5.138 19.508 28.449 1.00 97.44 462 ARG A C 1
ATOM 3579 O O . ARG A 1 462 ? -5.083 19.589 27.229 1.00 97.44 462 ARG A O 1
ATOM 3586 N N . ILE A 1 463 ? -4.057 19.608 29.230 1.00 97.56 463 ILE A N 1
ATOM 3587 C CA . ILE A 1 463 ? -2.698 19.801 28.691 1.00 97.56 463 ILE A CA 1
ATOM 3588 C C . ILE A 1 463 ? -2.306 18.621 27.795 1.00 97.56 463 ILE A C 1
ATOM 3590 O O . ILE A 1 463 ? -1.912 18.836 26.651 1.00 97.56 463 ILE A O 1
ATOM 3594 N N . PHE A 1 464 ? -2.475 17.384 28.275 1.00 97.56 464 PHE A N 1
ATOM 3595 C CA . PHE A 1 464 ? -2.198 16.183 27.479 1.00 97.56 464 PHE A CA 1
ATOM 3596 C C . PHE A 1 464 ? -2.991 16.169 26.163 1.00 97.56 464 PHE A C 1
ATOM 3598 O O . PHE A 1 464 ? -2.427 15.950 25.092 1.00 97.56 464 PHE A O 1
ATOM 3605 N N . LEU A 1 465 ? -4.294 16.450 26.230 1.00 97.88 465 LEU A N 1
ATOM 3606 C CA . LEU A 1 465 ? -5.171 16.478 25.061 1.00 97.88 465 LEU A CA 1
ATOM 3607 C C . LEU A 1 465 ? -4.792 17.601 24.085 1.00 97.88 465 LEU A C 1
ATOM 3609 O O . LEU A 1 465 ? -4.813 17.374 22.880 1.00 97.88 465 LEU A O 1
ATOM 3613 N N . SER A 1 466 ? -4.390 18.776 24.576 1.00 98.06 466 SER A N 1
ATOM 3614 C CA . SER A 1 466 ? -3.870 19.863 23.738 1.00 98.06 466 SER A CA 1
ATOM 3615 C C . SER A 1 466 ? -2.574 19.468 23.026 1.00 98.06 466 SER A C 1
ATOM 3617 O O . SER A 1 466 ? -2.433 19.743 21.838 1.00 98.06 466 SER A O 1
ATOM 3619 N N . ILE A 1 467 ? -1.650 18.788 23.719 1.00 98.00 467 ILE A N 1
ATOM 3620 C CA . ILE A 1 467 ? -0.414 18.265 23.113 1.00 98.00 467 ILE A CA 1
ATOM 3621 C C . ILE A 1 467 ? -0.760 17.256 22.015 1.00 98.00 467 ILE A C 1
ATOM 3623 O O . ILE A 1 467 ? -0.262 17.375 20.899 1.00 98.00 467 ILE A O 1
ATOM 3627 N N . PHE A 1 468 ? -1.656 16.306 22.292 1.00 98.12 468 PHE A N 1
ATOM 3628 C CA . PHE A 1 468 ? -2.112 15.351 21.284 1.00 98.12 468 PHE A CA 1
ATOM 3629 C C . PHE A 1 468 ? -2.724 16.049 20.059 1.00 98.12 468 PHE A C 1
ATOM 3631 O O . PHE A 1 468 ? -2.349 15.741 18.930 1.00 98.12 468 PHE A O 1
ATOM 3638 N N . LEU A 1 469 ? -3.627 17.012 20.264 1.00 98.25 469 LEU A N 1
ATOM 3639 C CA . LEU A 1 469 ? -4.263 17.756 19.174 1.00 98.25 469 LEU A CA 1
ATOM 3640 C C . LEU A 1 469 ? -3.247 18.550 18.343 1.00 98.25 469 LEU A C 1
ATOM 3642 O O . LEU A 1 469 ? -3.378 18.600 17.120 1.00 98.25 469 LEU A O 1
ATOM 3646 N N . LEU A 1 470 ? -2.225 19.124 18.984 1.00 97.88 470 LEU A N 1
ATOM 3647 C CA . LEU A 1 470 ? -1.130 19.808 18.301 1.00 97.88 470 LEU A CA 1
ATOM 3648 C C . LEU A 1 470 ? -0.331 18.839 17.419 1.00 97.88 470 LEU A C 1
ATOM 3650 O O . LEU A 1 470 ? -0.102 19.143 16.252 1.00 97.88 470 LEU A O 1
ATOM 3654 N N . PHE A 1 471 ? 0.053 17.672 17.946 1.00 98.06 471 PHE A N 1
ATOM 3655 C CA . PHE A 1 471 ? 0.801 16.658 17.194 1.00 98.06 471 PHE A CA 1
ATOM 3656 C C . PHE A 1 471 ? -0.014 16.093 16.027 1.00 98.06 471 PHE A C 1
ATOM 3658 O O . PHE A 1 471 ? 0.485 16.053 14.907 1.00 98.06 471 PHE A O 1
ATOM 3665 N N . ALA A 1 472 ? -1.281 15.738 16.259 1.00 98.00 472 ALA A N 1
ATOM 3666 C CA . ALA A 1 472 ? -2.176 15.246 15.214 1.00 98.00 472 ALA A CA 1
ATOM 3667 C C . ALA A 1 472 ? -2.396 16.294 14.108 1.00 98.00 472 ALA A C 1
ATOM 3669 O O . ALA A 1 472 ? -2.355 15.973 12.920 1.00 98.00 472 ALA A O 1
ATOM 3670 N N . GLY A 1 473 ? -2.598 17.561 14.486 1.00 97.75 473 GLY A N 1
ATOM 3671 C CA . GLY A 1 473 ? -2.728 18.666 13.537 1.00 97.75 473 GLY A CA 1
ATOM 3672 C C . GLY A 1 473 ? -1.445 18.908 12.741 1.00 97.75 473 GLY A C 1
ATOM 3673 O O . GLY A 1 473 ? -1.507 19.074 11.523 1.00 97.75 473 GLY A O 1
ATOM 3674 N N . ALA A 1 474 ? -0.288 18.879 13.408 1.00 97.19 474 ALA A N 1
ATOM 3675 C CA . ALA A 1 474 ? 1.014 19.012 12.765 1.00 97.19 474 ALA A CA 1
ATOM 3676 C C . ALA A 1 474 ? 1.280 17.865 11.781 1.00 97.19 474 ALA A C 1
ATOM 3678 O O . ALA A 1 474 ? 1.709 18.131 10.665 1.00 97.19 474 ALA A O 1
ATOM 3679 N N . GLU A 1 475 ? 0.971 16.620 12.149 1.00 97.00 475 GLU A N 1
ATOM 3680 C CA . GLU A 1 475 ? 1.161 15.447 11.289 1.00 97.00 475 GLU A CA 1
ATOM 3681 C C . GLU A 1 475 ? 0.323 15.544 10.016 1.00 97.00 475 GLU A C 1
ATOM 3683 O O . GLU A 1 475 ? 0.863 15.454 8.915 1.00 97.00 475 GLU A O 1
ATOM 3688 N N . LEU A 1 476 ? -0.977 15.827 10.148 1.00 96.75 476 LEU A N 1
ATOM 3689 C CA . LEU A 1 476 ? -1.864 15.992 8.995 1.00 96.75 476 LEU A CA 1
ATOM 3690 C C . LEU 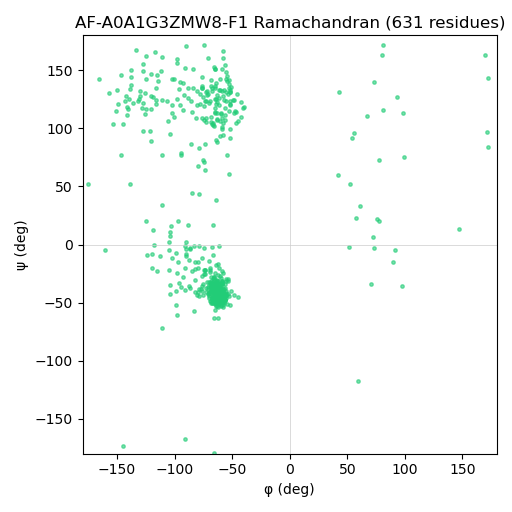A 1 476 ? -1.427 17.154 8.095 1.00 96.75 476 LEU A C 1
ATOM 3692 O O . LEU A 1 476 ? -1.410 17.015 6.871 1.00 96.75 476 LEU A O 1
ATOM 3696 N N . LEU A 1 477 ? -1.064 18.295 8.686 1.00 95.75 477 LEU A N 1
ATOM 3697 C CA . LEU A 1 477 ? -0.676 19.489 7.941 1.00 95.75 477 LEU A CA 1
ATOM 3698 C C . LEU A 1 477 ? 0.654 19.294 7.205 1.00 95.75 477 LEU A C 1
ATOM 3700 O O . LEU A 1 477 ? 0.738 19.565 6.006 1.00 95.75 477 LEU A O 1
ATOM 3704 N N . LEU A 1 478 ? 1.687 18.819 7.904 1.00 94.88 478 LEU A N 1
ATOM 3705 C CA . LEU A 1 478 ? 3.013 18.589 7.331 1.00 94.88 478 LEU A CA 1
ATOM 3706 C C . LEU A 1 478 ? 2.965 17.530 6.238 1.00 94.88 478 LEU A C 1
ATOM 3708 O O . LEU A 1 478 ? 3.574 17.725 5.180 1.00 94.88 478 LEU A O 1
ATOM 3712 N N . TYR A 1 479 ? 2.204 16.458 6.462 1.00 95.12 479 TYR A N 1
ATOM 3713 C CA . TYR A 1 479 ? 2.019 15.424 5.464 1.00 95.12 479 TYR A CA 1
ATOM 3714 C C . TYR A 1 479 ? 1.299 15.973 4.235 1.00 95.12 479 TYR A C 1
ATOM 3716 O O . TYR A 1 479 ? 1.754 15.753 3.118 1.00 95.12 479 TYR A O 1
ATOM 3724 N N . TYR A 1 480 ? 0.210 16.727 4.407 1.00 92.88 480 TYR A N 1
ATOM 3725 C CA . TYR A 1 480 ? -0.534 17.269 3.272 1.00 92.88 480 TYR A CA 1
ATOM 3726 C C . TYR A 1 480 ? 0.305 18.260 2.456 1.00 92.88 480 TYR A C 1
ATOM 3728 O O . TYR A 1 480 ? 0.336 18.175 1.226 1.00 92.88 480 TYR A O 1
ATOM 3736 N N . ILE A 1 481 ? 1.035 19.164 3.122 1.00 91.19 481 ILE A N 1
ATOM 3737 C CA . ILE A 1 481 ? 1.933 20.123 2.463 1.00 91.19 481 ILE A CA 1
ATOM 3738 C C . ILE A 1 481 ? 3.014 19.381 1.673 1.00 91.19 481 ILE A C 1
ATOM 3740 O O . ILE A 1 481 ? 3.179 19.635 0.479 1.00 91.19 481 ILE A O 1
ATOM 3744 N N . ASN A 1 482 ? 3.728 18.453 2.316 1.00 91.12 482 ASN A N 1
ATOM 3745 C CA . ASN A 1 482 ? 4.835 17.736 1.686 1.00 91.12 482 ASN A CA 1
ATOM 3746 C C . ASN A 1 482 ? 4.338 16.765 0.605 1.00 91.12 482 ASN A C 1
ATOM 3748 O O . ASN A 1 482 ? 4.867 16.721 -0.500 1.00 91.12 482 ASN A O 1
ATOM 3752 N N . GLY A 1 483 ? 3.256 16.038 0.875 1.00 90.44 483 GLY A N 1
ATOM 3753 C CA . GLY A 1 483 ? 2.623 15.110 -0.053 1.00 90.44 483 GLY A CA 1
ATOM 3754 C C . GLY A 1 483 ? 2.112 15.796 -1.319 1.00 90.44 483 GLY A C 1
ATOM 3755 O O . GLY A 1 483 ? 2.273 15.245 -2.402 1.00 90.44 483 GLY A O 1
ATOM 3756 N N . CYS A 1 484 ? 1.558 17.011 -1.228 1.00 88.25 484 CYS A N 1
ATOM 3757 C CA . CYS A 1 484 ? 1.142 17.774 -2.412 1.00 88.25 484 CYS A CA 1
ATOM 3758 C C . CYS A 1 484 ? 2.328 18.242 -3.272 1.00 88.25 484 CYS A C 1
ATOM 3760 O O . CYS A 1 484 ? 2.169 18.445 -4.480 1.00 88.25 484 CYS A O 1
ATOM 3762 N N . GLN A 1 485 ? 3.488 18.449 -2.645 1.00 87.56 485 GLN A N 1
ATOM 3763 C CA . GLN A 1 485 ? 4.723 18.908 -3.285 1.00 87.56 485 GLN A CA 1
ATOM 3764 C C . GLN A 1 485 ? 5.607 17.757 -3.779 1.00 87.56 485 GLN A C 1
ATOM 3766 O O . GLN A 1 485 ? 6.452 17.968 -4.646 1.00 87.56 485 GLN A O 1
ATOM 3771 N N . SER A 1 486 ? 5.418 16.548 -3.254 1.00 85.25 486 SER A N 1
ATOM 3772 C CA . SER A 1 486 ? 6.164 15.373 -3.681 1.00 85.25 486 SER A CA 1
ATOM 3773 C C . SER A 1 486 ? 5.617 14.831 -5.002 1.00 85.25 486 SER A C 1
ATOM 3775 O O . SER A 1 486 ? 4.419 14.596 -5.165 1.00 85.25 486 SER A O 1
ATOM 3777 N N . GLN A 1 487 ? 6.509 14.612 -5.968 1.00 82.94 487 GLN A N 1
ATOM 3778 C CA . GLN A 1 487 ? 6.162 13.942 -7.224 1.00 82.94 487 GLN A CA 1
ATOM 3779 C C . GLN A 1 487 ? 5.912 12.446 -7.007 1.00 82.94 487 GLN A C 1
ATOM 3781 O O . GLN A 1 487 ? 5.064 11.857 -7.671 1.00 82.94 487 GLN A O 1
ATOM 3786 N N . SER A 1 488 ? 6.613 11.840 -6.047 1.00 79.50 488 SER A N 1
ATOM 3787 C CA . SER A 1 488 ? 6.612 10.393 -5.834 1.00 79.50 488 SER A CA 1
ATOM 3788 C C . SER A 1 488 ? 5.322 9.875 -5.182 1.00 79.50 488 SER A C 1
ATOM 3790 O O . SER A 1 488 ? 4.950 8.721 -5.366 1.00 79.50 488 SER A O 1
ATOM 3792 N N . THR A 1 489 ? 4.581 10.746 -4.494 1.00 83.50 489 THR A N 1
ATOM 3793 C CA . THR A 1 489 ? 3.222 10.478 -3.993 1.00 83.50 489 THR A CA 1
ATOM 3794 C C . THR A 1 489 ? 2.157 10.700 -5.068 1.00 83.50 489 THR A C 1
ATOM 3796 O O . THR A 1 489 ? 0.969 10.548 -4.803 1.00 83.50 489 THR A O 1
ATOM 3799 N N . GLY A 1 490 ? 2.530 11.123 -6.279 1.00 75.56 490 GLY A N 1
ATOM 3800 C CA . GLY A 1 490 ? 1.565 11.566 -7.280 1.00 75.56 490 GLY A CA 1
ATOM 3801 C C . GLY A 1 490 ? 0.752 12.782 -6.816 1.00 75.56 490 GLY A C 1
ATOM 3802 O O . GLY A 1 490 ? -0.428 12.914 -7.131 1.00 75.56 490 GLY A O 1
ATOM 3803 N N . GLY A 1 491 ? 1.362 13.670 -6.025 1.00 76.25 491 GLY A N 1
ATOM 3804 C CA . GLY A 1 491 ? 0.766 14.957 -5.679 1.00 76.25 491 GLY A CA 1
ATOM 3805 C C . GLY A 1 491 ? 0.620 15.876 -6.897 1.00 76.25 491 GLY A C 1
ATOM 3806 O O . GLY A 1 491 ? 1.023 15.549 -8.011 1.00 76.25 491 GLY A O 1
ATOM 3807 N N . ILE A 1 492 ? 0.100 17.089 -6.684 1.00 76.06 492 ILE A N 1
ATOM 3808 C CA . ILE A 1 492 ? -0.070 18.109 -7.741 1.00 76.06 492 ILE A CA 1
ATOM 3809 C C . ILE A 1 492 ? 1.252 18.367 -8.483 1.00 76.06 492 ILE A C 1
ATOM 3811 O O . ILE A 1 492 ? 1.244 18.631 -9.688 1.00 76.06 492 ILE A O 1
ATOM 3815 N N . ALA A 1 493 ? 2.384 18.238 -7.785 1.00 80.12 493 ALA A N 1
ATOM 3816 C CA . ALA A 1 493 ? 3.727 18.371 -8.336 1.00 80.12 493 ALA A CA 1
ATOM 3817 C C . ALA A 1 493 ? 4.014 17.479 -9.555 1.00 80.12 493 ALA A C 1
ATOM 3819 O O . ALA A 1 493 ? 4.781 17.899 -10.415 1.00 80.12 493 ALA A O 1
ATOM 3820 N N . ILE A 1 494 ? 3.380 16.305 -9.689 1.00 80.31 494 ILE A N 1
ATOM 3821 C CA . ILE A 1 494 ? 3.597 15.432 -10.857 1.00 80.31 494 ILE A CA 1
ATOM 3822 C C . ILE A 1 494 ? 3.089 16.057 -12.161 1.00 80.31 494 ILE A C 1
ATOM 3824 O O . ILE A 1 494 ? 3.601 15.772 -13.235 1.00 80.31 494 ILE A O 1
ATOM 3828 N N . SER A 1 495 ? 2.075 16.921 -12.075 1.00 81.25 495 SER A N 1
ATOM 3829 C CA . SER A 1 495 ? 1.513 17.624 -13.233 1.00 81.25 495 SER A CA 1
ATOM 3830 C C . SER A 1 495 ? 2.233 18.940 -13.537 1.00 81.25 495 SER A C 1
ATOM 3832 O O . SER A 1 495 ? 2.042 19.525 -14.604 1.00 81.25 495 SER A O 1
ATOM 3834 N N . GLN A 1 496 ? 3.056 19.433 -12.606 1.00 83.38 496 GLN A N 1
ATOM 3835 C CA . GLN A 1 496 ? 3.707 20.730 -12.746 1.00 83.38 496 GLN A CA 1
ATOM 3836 C C . GLN A 1 496 ? 4.798 20.669 -13.811 1.00 83.38 496 GLN A C 1
ATOM 3838 O O . GLN A 1 496 ? 5.660 19.799 -13.793 1.00 83.38 496 GLN A O 1
ATOM 3843 N N . GLY A 1 497 ? 4.750 21.608 -14.756 1.00 84.31 497 GLY A N 1
ATOM 3844 C CA . GLY A 1 497 ? 5.704 21.670 -15.864 1.00 84.31 497 GLY A CA 1
ATOM 3845 C C . GLY A 1 497 ? 5.514 20.590 -16.932 1.00 84.31 497 GLY A C 1
ATOM 3846 O O . GLY A 1 497 ? 6.212 20.639 -17.937 1.00 84.31 497 GLY A O 1
ATOM 3847 N N . ARG A 1 498 ? 4.560 19.662 -16.759 1.00 90.62 498 ARG A N 1
ATOM 3848 C CA . ARG A 1 498 ? 4.223 18.621 -17.735 1.00 90.62 498 ARG A CA 1
ATOM 3849 C C . ARG A 1 498 ? 3.071 19.063 -18.632 1.00 90.62 498 ARG A C 1
ATOM 3851 O O . ARG A 1 498 ? 1.909 18.721 -18.416 1.00 90.62 498 ARG A O 1
ATOM 3858 N N . ASN A 1 499 ? 3.388 19.890 -19.617 1.00 94.31 499 ASN A N 1
ATOM 3859 C CA . ASN A 1 499 ? 2.419 20.503 -20.526 1.00 94.31 499 ASN A CA 1
ATOM 3860 C C . ASN A 1 499 ? 2.633 20.139 -21.998 1.00 94.31 499 ASN A C 1
ATOM 3862 O O . ASN A 1 499 ? 1.773 20.473 -22.812 1.00 94.31 499 ASN A O 1
ATOM 3866 N N . LEU A 1 500 ? 3.730 19.462 -22.338 1.00 95.44 500 LEU A N 1
ATOM 3867 C CA . LEU A 1 500 ? 3.982 19.008 -23.701 1.00 95.44 500 LEU A CA 1
ATOM 3868 C C . LEU A 1 500 ? 3.453 17.592 -23.883 1.00 95.44 500 LEU A C 1
ATOM 3870 O O . LEU A 1 500 ? 3.574 16.771 -22.982 1.00 95.44 500 LEU A O 1
ATOM 3874 N N . GLU A 1 501 ? 2.839 17.314 -25.024 1.00 96.00 501 GLU A N 1
ATOM 3875 C CA . GLU A 1 501 ? 2.215 16.020 -25.287 1.00 96.00 501 GLU A CA 1
ATOM 3876 C C . GLU A 1 501 ? 3.157 15.123 -26.097 1.00 96.00 501 GLU A C 1
ATOM 3878 O O . GLU A 1 501 ? 3.602 15.505 -27.177 1.00 96.00 501 GLU A O 1
ATOM 3883 N N . PHE A 1 502 ? 3.421 13.923 -25.586 1.00 95.62 502 PHE A N 1
ATOM 3884 C CA . PHE A 1 502 ? 4.000 12.817 -26.341 1.00 95.62 502 PHE A CA 1
ATOM 3885 C C . PHE A 1 502 ? 2.876 11.907 -26.841 1.00 95.62 502 PHE A C 1
ATOM 3887 O O . PHE A 1 502 ? 1.967 11.560 -26.075 1.00 95.62 502 PHE A O 1
ATOM 3894 N N . LYS A 1 503 ? 2.952 11.523 -28.119 1.00 95.12 503 LYS A N 1
ATOM 3895 C CA . LYS A 1 503 ? 2.015 10.607 -28.778 1.00 95.12 503 LYS A CA 1
ATOM 3896 C C . LYS A 1 503 ? 2.785 9.484 -29.457 1.00 95.12 503 LYS A C 1
ATOM 3898 O O . LYS A 1 503 ? 3.593 9.759 -30.341 1.00 95.12 503 LYS A O 1
ATOM 3903 N N . ALA A 1 504 ? 2.491 8.244 -29.087 1.00 93.81 504 ALA A N 1
ATOM 3904 C CA . ALA A 1 504 ? 2.992 7.070 -29.793 1.00 93.81 504 ALA A CA 1
ATOM 3905 C C . ALA A 1 504 ? 1.960 6.520 -30.787 1.00 93.81 504 ALA A C 1
ATOM 3907 O O . ALA A 1 504 ? 0.756 6.758 -30.654 1.00 93.81 504 ALA A O 1
ATOM 3908 N N . ALA A 1 505 ? 2.429 5.738 -31.764 1.00 89.56 505 ALA A N 1
ATOM 3909 C CA . ALA A 1 505 ? 1.588 5.157 -32.814 1.00 89.56 505 ALA A CA 1
ATOM 3910 C C . ALA A 1 505 ? 0.481 4.228 -32.279 1.00 89.56 505 ALA A C 1
ATOM 3912 O O . ALA A 1 505 ? -0.578 4.113 -32.888 1.00 89.56 505 ALA A O 1
ATOM 3913 N N . ASN A 1 506 ? 0.691 3.606 -31.119 1.00 82.81 506 ASN A N 1
ATOM 3914 C CA . ASN A 1 506 ? -0.265 2.703 -30.477 1.00 82.81 506 ASN A CA 1
ATOM 3915 C C . ASN A 1 506 ? -1.270 3.414 -29.547 1.00 82.81 506 ASN A C 1
ATOM 3917 O O . ASN A 1 506 ? -1.907 2.777 -28.708 1.00 82.81 506 ASN A O 1
ATOM 3921 N N . GLY A 1 507 ? -1.412 4.738 -29.671 1.00 85.25 507 GLY A N 1
ATOM 3922 C CA . GLY A 1 507 ? -2.380 5.515 -28.897 1.00 85.25 507 GLY A CA 1
ATOM 3923 C C . GLY A 1 507 ? -1.953 5.785 -27.454 1.00 85.25 507 GLY A C 1
ATOM 3924 O O . GLY A 1 507 ? -2.797 6.089 -26.611 1.00 85.25 507 GLY A O 1
ATOM 3925 N N . VAL A 1 508 ? -0.660 5.687 -27.128 1.00 85.38 508 VAL A N 1
ATOM 3926 C CA . VAL A 1 508 ? -0.148 6.219 -25.858 1.00 85.38 508 VAL A CA 1
ATOM 3927 C C . VAL A 1 508 ? -0.094 7.743 -25.938 1.00 85.38 508 VAL A C 1
ATOM 3929 O O . VAL A 1 508 ? 0.560 8.301 -26.815 1.00 85.38 508 VAL A O 1
ATOM 3932 N N . HIS A 1 509 ? -0.767 8.402 -24.989 1.00 89.75 509 HIS A N 1
ATOM 3933 C CA . HIS A 1 509 ? -0.801 9.856 -24.826 1.00 89.75 509 HIS A CA 1
ATOM 3934 C C . HIS A 1 509 ? -0.371 10.228 -23.409 1.00 89.75 509 HIS A C 1
ATOM 3936 O O . HIS A 1 509 ? -1.053 9.890 -22.434 1.00 89.75 509 HIS A O 1
ATOM 3942 N N . VAL A 1 510 ? 0.736 10.954 -23.277 1.00 89.25 510 VAL A N 1
ATOM 3943 C CA . VAL A 1 510 ? 1.228 11.413 -21.972 1.00 89.25 510 VAL A CA 1
ATOM 3944 C C . VAL A 1 510 ? 1.707 12.852 -22.054 1.00 89.25 510 VAL A C 1
ATOM 3946 O O . VAL A 1 510 ? 2.247 13.292 -23.065 1.00 89.25 510 VAL A O 1
ATOM 3949 N N . LYS A 1 511 ? 1.476 13.606 -20.976 1.00 92.06 511 LYS A N 1
ATOM 3950 C CA . LYS A 1 511 ? 2.038 14.944 -20.826 1.00 92.06 511 LYS A CA 1
ATOM 3951 C C . LYS A 1 511 ? 3.364 14.858 -20.087 1.00 92.06 511 LYS A C 1
ATOM 3953 O O . LYS A 1 511 ? 3.412 14.270 -19.008 1.00 92.06 511 LYS A O 1
ATOM 3958 N N . LEU A 1 512 ? 4.391 15.471 -20.654 1.00 93.62 512 LEU A N 1
ATOM 3959 C CA . LEU A 1 512 ? 5.774 15.434 -20.197 1.00 93.62 512 LEU A CA 1
ATOM 3960 C C . LEU A 1 512 ? 6.323 16.852 -20.041 1.00 93.62 512 LEU A C 1
ATOM 3962 O O . LEU A 1 512 ? 5.829 17.811 -20.650 1.00 93.62 512 LEU A O 1
ATOM 3966 N N . ALA A 1 513 ? 7.335 16.988 -19.191 1.00 92.81 513 ALA A N 1
ATOM 3967 C CA . ALA A 1 513 ? 8.155 18.184 -19.131 1.00 92.81 513 ALA A CA 1
ATOM 3968 C C . ALA A 1 513 ? 9.055 18.273 -20.376 1.00 92.81 513 ALA A C 1
ATOM 3970 O O . ALA A 1 513 ? 9.300 17.257 -21.022 1.00 92.81 513 ALA A O 1
ATOM 3971 N N . PRO A 1 514 ? 9.595 19.455 -20.723 1.00 94.31 514 PRO A N 1
ATOM 3972 C CA . PRO A 1 514 ? 10.433 19.609 -21.914 1.00 94.31 514 PRO A CA 1
ATOM 3973 C C . PRO A 1 514 ? 11.611 18.631 -22.009 1.00 94.31 514 PRO A C 1
ATOM 3975 O O . PRO A 1 514 ? 11.820 18.041 -23.062 1.00 94.31 514 PRO A O 1
ATOM 3978 N N . HIS A 1 515 ? 12.338 18.421 -20.909 1.00 92.62 515 HIS A N 1
ATOM 3979 C CA . HIS A 1 515 ? 13.474 17.495 -20.875 1.00 92.62 515 HIS A CA 1
ATOM 3980 C C . HIS A 1 515 ? 13.034 16.024 -20.949 1.00 92.62 515 HIS A C 1
ATOM 3982 O O . HIS A 1 515 ? 13.664 15.238 -21.645 1.00 92.62 515 HIS A O 1
ATOM 3988 N N . GLU A 1 516 ? 11.927 15.669 -20.284 1.00 93.81 516 GLU A N 1
ATOM 3989 C CA . GLU A 1 516 ? 11.343 14.322 -20.345 1.00 93.81 516 GLU A CA 1
ATOM 3990 C C . GLU A 1 516 ? 10.852 14.007 -21.759 1.00 93.81 516 GLU A C 1
ATOM 3992 O O . GLU A 1 516 ? 11.066 12.907 -22.252 1.00 93.81 516 GLU A O 1
ATOM 3997 N N . LEU A 1 517 ? 10.210 14.972 -22.430 1.00 95.88 517 LEU A N 1
ATOM 3998 C CA . LEU A 1 517 ? 9.760 14.805 -23.807 1.00 95.88 517 LEU A CA 1
ATOM 3999 C C . LEU A 1 517 ? 10.943 14.561 -24.738 1.00 95.88 517 LEU A C 1
ATOM 4001 O O . LEU A 1 517 ? 10.863 13.670 -25.570 1.00 95.88 517 LEU A O 1
ATOM 4005 N N . GLU A 1 518 ? 12.015 15.341 -24.609 1.00 95.56 518 GLU A N 1
ATOM 4006 C CA . GLU A 1 518 ? 13.218 15.169 -25.425 1.00 95.56 518 GLU A CA 1
ATOM 4007 C C . GLU A 1 518 ? 13.792 13.751 -25.280 1.00 95.56 518 GLU A C 1
ATOM 4009 O O . GLU A 1 518 ? 14.044 13.083 -26.279 1.00 95.56 518 GLU A O 1
ATOM 4014 N N . GLU A 1 519 ? 13.926 13.268 -24.043 1.00 95.31 519 GLU A N 1
ATOM 4015 C CA . GLU A 1 519 ? 14.455 11.937 -23.737 1.00 95.31 519 GLU A CA 1
ATOM 4016 C C . GLU A 1 519 ? 13.531 10.811 -24.224 1.00 95.31 519 GLU A C 1
ATOM 4018 O O . GLU A 1 519 ? 13.967 9.925 -24.959 1.00 95.31 519 GLU A O 1
ATOM 4023 N N . VAL A 1 520 ? 12.239 10.872 -23.887 1.00 96.44 520 VAL A N 1
ATOM 4024 C CA . VAL A 1 520 ? 11.238 9.874 -24.299 1.00 96.44 520 VAL A CA 1
ATOM 4025 C C . VAL A 1 520 ? 11.096 9.838 -25.819 1.00 96.44 520 VAL A C 1
ATOM 4027 O O . VAL A 1 520 ? 11.020 8.760 -26.406 1.00 96.44 520 VAL A O 1
ATOM 4030 N N . GLN A 1 521 ? 11.096 11.001 -26.475 1.00 97.62 521 GLN A N 1
ATOM 4031 C CA . GLN A 1 521 ? 11.018 11.093 -27.928 1.00 97.62 521 GLN A CA 1
ATOM 4032 C C . GLN A 1 521 ? 12.264 10.501 -28.588 1.00 97.62 521 GLN A C 1
ATOM 4034 O O . GLN A 1 521 ? 12.113 9.796 -29.583 1.00 97.62 521 GLN A O 1
ATOM 4039 N N . ALA A 1 522 ? 13.460 10.745 -28.045 1.00 97.12 522 ALA A N 1
ATOM 4040 C CA . ALA A 1 522 ? 14.699 10.168 -28.559 1.00 97.12 522 ALA A CA 1
ATOM 4041 C C . ALA A 1 522 ? 14.700 8.638 -28.438 1.00 97.12 522 ALA A C 1
ATOM 4043 O O . ALA A 1 522 ? 14.927 7.959 -29.438 1.00 97.12 522 ALA A O 1
ATOM 4044 N N . ILE A 1 523 ? 14.350 8.090 -27.266 1.00 97.81 523 ILE A N 1
ATOM 4045 C CA . ILE A 1 523 ? 14.226 6.635 -27.063 1.00 97.81 523 ILE A CA 1
ATOM 4046 C C . ILE A 1 523 ? 13.192 6.051 -28.031 1.00 97.81 523 ILE A C 1
ATOM 4048 O O . ILE A 1 523 ? 13.467 5.066 -28.713 1.00 97.81 523 ILE A O 1
ATOM 4052 N N . TYR A 1 524 ? 12.009 6.666 -28.125 1.00 97.88 524 TYR A N 1
ATOM 4053 C CA . TYR A 1 524 ? 10.945 6.203 -29.013 1.00 97.88 524 TYR A CA 1
ATOM 4054 C C . TYR A 1 524 ? 11.386 6.185 -30.480 1.00 97.88 524 TYR A C 1
ATOM 4056 O O . TYR A 1 524 ? 11.169 5.185 -31.159 1.00 97.88 524 TYR A O 1
ATOM 4064 N N . GLN A 1 525 ? 12.025 7.255 -30.969 1.00 97.88 525 GLN A N 1
ATOM 4065 C CA . GLN A 1 525 ? 12.506 7.315 -32.354 1.00 97.88 525 GLN A CA 1
ATOM 4066 C C . GLN A 1 525 ? 13.611 6.294 -32.614 1.00 97.88 525 GLN A C 1
ATOM 4068 O O . GLN A 1 525 ? 13.550 5.604 -33.628 1.00 97.88 525 GLN A O 1
ATOM 4073 N N . SER A 1 526 ? 14.558 6.145 -31.685 1.00 97.94 526 SER A N 1
ATOM 4074 C CA . SER A 1 526 ? 15.631 5.145 -31.769 1.00 97.94 526 SER A CA 1
ATOM 4075 C C . SER A 1 526 ? 15.044 3.738 -31.913 1.00 97.94 526 SER A C 1
ATOM 4077 O O . SER A 1 526 ? 15.408 2.985 -32.813 1.00 97.94 526 SER A O 1
ATOM 4079 N N . VAL A 1 527 ? 14.053 3.402 -31.078 1.00 98.19 527 VAL A N 1
ATOM 4080 C CA . VAL A 1 527 ? 13.393 2.093 -31.115 1.00 98.19 527 VAL A CA 1
ATOM 4081 C C . VAL A 1 527 ? 12.586 1.895 -32.395 1.00 98.19 527 VAL A C 1
ATOM 4083 O O . VAL A 1 527 ? 12.724 0.862 -33.043 1.00 98.19 527 VAL A O 1
ATOM 4086 N N . VAL A 1 528 ? 11.730 2.846 -32.771 1.00 97.69 528 VAL A N 1
ATOM 4087 C CA . VAL A 1 528 ? 10.837 2.692 -33.932 1.00 97.69 528 VAL A CA 1
ATOM 4088 C C . VAL A 1 528 ? 11.609 2.686 -35.252 1.00 97.69 528 VAL A C 1
ATOM 4090 O O . VAL A 1 528 ? 11.200 1.986 -36.173 1.00 97.69 528 VAL A O 1
ATOM 4093 N N . THR A 1 529 ? 12.727 3.410 -35.335 1.00 98.12 529 THR A N 1
ATOM 4094 C CA . THR A 1 529 ? 13.590 3.429 -36.527 1.00 98.12 529 THR A CA 1
ATOM 4095 C C . THR A 1 529 ? 14.306 2.092 -36.718 1.00 98.12 529 THR A C 1
ATOM 4097 O O . THR A 1 529 ? 14.335 1.578 -37.831 1.00 98.12 529 THR A O 1
ATOM 4100 N N . HIS A 1 530 ? 14.808 1.492 -35.633 1.00 98.44 530 HIS A N 1
ATOM 4101 C CA . HIS A 1 530 ? 15.677 0.310 -35.691 1.00 98.44 530 HIS A CA 1
ATOM 4102 C C . HIS A 1 530 ? 14.977 -1.009 -35.317 1.00 98.44 530 HIS A C 1
ATOM 4104 O O . HIS A 1 530 ? 15.633 -2.031 -35.117 1.00 98.44 530 HIS A O 1
ATOM 4110 N N . SER A 1 531 ? 13.644 -1.030 -35.198 1.00 98.25 531 SER A N 1
ATOM 4111 C CA . SER A 1 531 ? 12.896 -2.262 -34.908 1.00 98.25 531 SER A CA 1
ATOM 4112 C C . SER A 1 531 ? 11.520 -2.312 -35.565 1.00 98.25 531 SER A C 1
ATOM 4114 O O . SER A 1 531 ? 10.800 -1.314 -35.650 1.00 98.25 531 SER A O 1
ATOM 4116 N N . GLN A 1 532 ? 11.107 -3.513 -35.956 1.00 96.94 532 GLN A N 1
ATOM 4117 C CA . GLN A 1 532 ? 9.784 -3.812 -36.501 1.00 96.94 532 GLN A CA 1
ATOM 4118 C C . GLN A 1 532 ? 8.837 -4.369 -35.424 1.00 96.94 532 GLN A C 1
ATOM 4120 O O . GLN A 1 532 ? 9.296 -4.930 -34.423 1.00 96.94 532 GLN A O 1
ATOM 4125 N N . PRO A 1 533 ? 7.505 -4.250 -35.599 1.00 95.00 533 PRO A N 1
ATOM 4126 C CA . PRO A 1 533 ? 6.544 -4.903 -34.715 1.00 95.00 533 PRO A CA 1
ATOM 4127 C C . PRO A 1 533 ? 6.840 -6.402 -34.561 1.00 95.00 533 PRO A C 1
ATOM 4129 O O . PRO A 1 533 ? 7.068 -7.105 -35.542 1.00 95.00 533 PRO A O 1
ATOM 4132 N N . GLY A 1 534 ? 6.833 -6.889 -33.319 1.00 94.62 534 GLY A N 1
ATOM 4133 C CA . GLY A 1 534 ? 7.168 -8.278 -32.985 1.00 94.62 534 GLY A CA 1
ATOM 4134 C C . GLY A 1 534 ? 8.653 -8.542 -32.706 1.00 94.62 534 GLY A C 1
ATOM 4135 O O . GLY A 1 534 ? 8.960 -9.564 -32.096 1.00 94.62 534 GLY A O 1
ATOM 4136 N N . GLU A 1 535 ? 9.562 -7.630 -33.061 1.00 97.31 535 GLU A N 1
ATOM 4137 C CA . GLU A 1 535 ? 10.975 -7.744 -32.685 1.00 97.31 535 GLU A CA 1
ATOM 4138 C C . GLU A 1 535 ? 11.200 -7.366 -31.222 1.00 97.31 535 GLU A C 1
ATOM 4140 O O . GLU A 1 535 ? 10.555 -6.464 -30.682 1.00 97.31 535 GLU A O 1
ATOM 4145 N N . TYR A 1 536 ? 12.134 -8.058 -30.568 1.00 97.94 536 TYR A N 1
ATOM 4146 C CA . TYR A 1 536 ? 12.404 -7.825 -29.158 1.00 97.94 536 TYR A CA 1
ATOM 4147 C C . TYR A 1 536 ? 13.118 -6.496 -28.922 1.00 97.94 536 TYR A C 1
ATOM 4149 O O . TYR A 1 536 ? 14.142 -6.204 -29.538 1.00 97.94 536 TYR A O 1
ATOM 4157 N N . VAL A 1 537 ? 12.606 -5.744 -27.951 1.00 97.69 537 VAL A N 1
ATOM 4158 C CA . VAL A 1 537 ? 13.287 -4.613 -27.321 1.00 97.69 537 VAL A CA 1
ATOM 4159 C C . VAL A 1 537 ? 13.442 -4.945 -25.850 1.00 97.69 537 VAL A C 1
ATOM 4161 O O . VAL A 1 537 ? 12.469 -5.305 -25.185 1.00 97.69 537 VAL A O 1
ATOM 4164 N N . VAL A 1 538 ? 14.666 -4.854 -25.343 1.00 96.75 538 VAL A N 1
ATOM 4165 C CA . VAL A 1 538 ? 14.974 -5.194 -23.951 1.00 96.75 538 VAL A CA 1
ATOM 4166 C C . VAL A 1 538 ? 15.556 -3.991 -23.226 1.00 96.75 538 VAL A C 1
ATOM 4168 O O . VAL A 1 538 ? 16.246 -3.162 -23.819 1.00 96.75 538 VAL A O 1
ATOM 4171 N N . CYS A 1 539 ? 15.259 -3.888 -21.934 1.00 95.38 539 CYS A N 1
ATOM 4172 C CA . CYS A 1 539 ? 15.703 -2.782 -21.100 1.00 95.38 539 CYS A CA 1
ATOM 4173 C C . CYS A 1 539 ? 16.461 -3.284 -19.869 1.00 95.38 539 CYS A C 1
ATOM 4175 O O . CYS A 1 539 ? 16.057 -4.284 -19.268 1.00 95.38 539 CYS A O 1
ATOM 4177 N N . TYR A 1 540 ? 17.514 -2.563 -19.477 1.00 94.06 540 TYR A N 1
ATOM 4178 C CA . TYR A 1 540 ? 18.301 -2.824 -18.271 1.00 94.06 540 TYR A CA 1
ATOM 4179 C C . TYR A 1 540 ? 18.450 -1.553 -17.409 1.00 94.06 540 TYR A C 1
ATOM 4181 O O . TYR A 1 540 ? 19.054 -0.586 -17.873 1.00 94.06 540 TYR A O 1
ATOM 4189 N N . PRO A 1 541 ? 17.932 -1.529 -16.162 1.00 90.50 541 PRO A N 1
ATOM 4190 C CA . PRO A 1 541 ? 16.950 -2.469 -15.608 1.00 90.50 541 PRO A CA 1
ATOM 4191 C C . PRO A 1 541 ? 15.652 -2.489 -16.438 1.00 90.50 541 PRO A C 1
ATOM 4193 O O . PRO A 1 541 ? 15.429 -1.624 -17.288 1.00 90.50 541 PRO A O 1
ATOM 4196 N N . TYR A 1 542 ? 14.794 -3.491 -16.220 1.00 87.81 542 TYR A N 1
ATOM 4197 C CA . TYR A 1 542 ? 13.581 -3.645 -17.026 1.00 87.81 542 TYR A CA 1
ATOM 4198 C C . TYR A 1 542 ? 12.653 -2.430 -16.878 1.00 87.81 542 TYR A C 1
ATOM 4200 O O . TYR A 1 542 ? 12.171 -2.125 -15.788 1.00 87.81 542 TYR A O 1
ATOM 4208 N N . ASN A 1 543 ? 12.386 -1.755 -17.999 1.00 89.50 543 ASN A N 1
ATOM 4209 C CA . ASN A 1 543 ? 11.509 -0.598 -18.091 1.00 89.50 543 ASN A CA 1
ATOM 4210 C C . ASN A 1 543 ? 10.352 -0.904 -19.063 1.00 89.50 543 ASN A C 1
ATOM 4212 O O . ASN A 1 543 ? 10.457 -0.633 -20.264 1.00 89.50 543 ASN A O 1
ATOM 4216 N N . PRO A 1 544 ? 9.235 -1.471 -18.569 1.00 87.56 544 PRO A N 1
ATOM 4217 C CA . PRO A 1 544 ? 8.117 -1.870 -19.420 1.00 87.56 544 PRO A CA 1
ATOM 4218 C C . PRO A 1 544 ? 7.441 -0.691 -20.130 1.00 87.56 544 PRO A C 1
ATOM 4220 O O . PRO A 1 544 ? 6.717 -0.912 -21.100 1.00 87.56 544 PRO A O 1
ATOM 4223 N N . GLU A 1 545 ? 7.654 0.550 -19.679 1.00 89.81 545 GLU A N 1
ATOM 4224 C CA . GLU A 1 545 ? 7.094 1.738 -20.328 1.00 89.81 545 GLU A CA 1
ATOM 4225 C C . GLU A 1 545 ? 7.639 1.902 -21.748 1.00 89.81 545 GLU A C 1
ATOM 4227 O O . GLU A 1 545 ? 6.883 2.277 -22.641 1.00 89.81 545 GLU A O 1
ATOM 4232 N N . ILE A 1 546 ? 8.905 1.532 -21.985 1.00 94.44 546 ILE A N 1
ATOM 4233 C CA . ILE A 1 546 ? 9.535 1.596 -23.309 1.00 94.44 546 ILE A CA 1
ATOM 4234 C C . ILE A 1 546 ? 8.881 0.590 -24.255 1.00 94.44 546 ILE A C 1
ATOM 4236 O O . ILE A 1 546 ? 8.454 0.957 -25.350 1.00 94.44 546 ILE A O 1
ATOM 4240 N N . ASN A 1 547 ? 8.732 -0.662 -23.819 1.00 93.81 547 ASN A N 1
ATOM 4241 C CA . ASN A 1 547 ? 8.031 -1.698 -24.579 1.00 93.81 547 ASN A CA 1
ATOM 4242 C C . ASN A 1 547 ? 6.581 -1.302 -24.874 1.00 93.81 547 ASN A C 1
ATOM 4244 O O . ASN A 1 547 ? 6.100 -1.471 -25.994 1.00 93.81 547 ASN A O 1
ATOM 4248 N N . PHE A 1 548 ? 5.897 -0.736 -23.875 1.00 89.50 548 PHE A N 1
ATOM 4249 C CA . PHE A 1 548 ? 4.517 -0.298 -24.011 1.00 89.50 548 PHE A CA 1
ATOM 4250 C C . PHE A 1 548 ? 4.382 0.880 -24.973 1.00 89.50 548 PHE A C 1
ATOM 4252 O O . PHE A 1 548 ? 3.518 0.836 -25.834 1.00 89.50 548 PHE A O 1
ATOM 4259 N N . MET A 1 549 ? 5.217 1.917 -24.883 1.00 93.50 549 MET A N 1
ATOM 4260 C CA . MET A 1 549 ? 5.100 3.085 -25.763 1.00 93.50 549 MET A CA 1
ATOM 4261 C C . MET A 1 549 ? 5.562 2.808 -27.197 1.00 93.50 549 MET A C 1
ATOM 4263 O O . MET A 1 549 ? 5.154 3.520 -28.102 1.00 93.50 549 MET A O 1
ATOM 4267 N N . THR A 1 550 ? 6.400 1.795 -27.420 1.00 95.25 550 THR A N 1
ATOM 4268 C CA . THR A 1 550 ? 6.917 1.448 -28.757 1.00 95.25 550 THR A CA 1
ATOM 4269 C C . THR A 1 550 ? 6.170 0.291 -29.415 1.00 95.25 550 THR A C 1
ATOM 4271 O O . THR A 1 550 ? 6.400 0.019 -30.590 1.00 95.25 550 THR A O 1
ATOM 4274 N N . ASP A 1 551 ? 5.265 -0.373 -28.688 1.00 93.38 551 ASP A N 1
ATOM 4275 C CA . ASP A 1 551 ? 4.595 -1.603 -29.121 1.00 93.38 551 ASP A CA 1
ATOM 4276 C C . ASP A 1 551 ? 5.608 -2.674 -29.568 1.00 93.38 551 ASP A C 1
ATOM 4278 O O . ASP A 1 551 ? 5.587 -3.185 -30.692 1.00 93.38 551 ASP A O 1
ATOM 4282 N N . ARG A 1 552 ? 6.582 -2.950 -28.691 1.00 95.12 552 ARG A N 1
ATOM 4283 C CA . ARG A 1 552 ? 7.630 -3.956 -28.908 1.00 95.12 552 ARG A CA 1
ATOM 4284 C C . ARG A 1 552 ? 7.664 -4.953 -27.755 1.00 95.12 552 ARG A C 1
ATOM 4286 O O . ARG A 1 552 ? 7.696 -4.528 -26.598 1.00 95.12 552 ARG A O 1
ATOM 4293 N N . PRO A 1 553 ? 7.671 -6.271 -28.018 1.00 94.31 553 PRO A N 1
ATOM 4294 C CA . PRO A 1 553 ? 7.771 -7.263 -26.956 1.00 94.31 553 PRO A CA 1
ATOM 4295 C C . PRO A 1 553 ? 9.127 -7.199 -26.241 1.00 94.31 553 PRO A C 1
ATOM 4297 O O . PRO A 1 553 ? 10.147 -6.859 -26.833 1.00 94.31 553 PRO A O 1
ATOM 4300 N N . SER A 1 554 ? 9.141 -7.607 -24.974 1.00 93.56 554 SER A N 1
ATOM 4301 C CA . SER A 1 554 ? 10.357 -7.939 -24.224 1.00 93.56 554 SER A CA 1
ATOM 4302 C C . SER A 1 554 ? 10.343 -9.430 -23.897 1.00 93.56 554 SER A C 1
ATOM 4304 O O . SER A 1 554 ? 9.293 -9.986 -23.557 1.00 93.56 554 SER A O 1
ATOM 4306 N N . TYR A 1 555 ? 11.500 -10.088 -23.981 1.00 91.75 555 TYR A N 1
ATOM 4307 C CA . TYR A 1 555 ? 11.668 -11.447 -23.456 1.00 91.75 555 TYR A CA 1
ATOM 4308 C C . TYR A 1 555 ? 11.954 -11.450 -21.946 1.00 91.75 555 TYR A C 1
ATOM 4310 O O . TYR A 1 555 ? 11.681 -12.449 -21.278 1.00 91.75 555 TYR A O 1
ATOM 4318 N N . ARG A 1 556 ? 12.441 -10.330 -21.388 1.00 86.69 556 ARG A N 1
ATOM 4319 C CA . ARG A 1 556 ? 12.679 -10.164 -19.948 1.00 86.69 556 ARG A CA 1
ATOM 4320 C C . ARG A 1 556 ? 11.369 -9.930 -19.214 1.00 86.69 556 ARG A C 1
ATOM 4322 O O . ARG A 1 556 ? 10.521 -9.154 -19.655 1.00 86.69 556 ARG A O 1
ATOM 4329 N N . ARG A 1 557 ? 11.232 -10.602 -18.072 1.00 76.94 557 ARG A N 1
ATOM 4330 C CA . ARG A 1 557 ? 10.030 -10.561 -17.223 1.00 76.94 557 ARG A CA 1
ATOM 4331 C C . ARG A 1 557 ? 10.326 -10.142 -15.787 1.00 76.94 557 ARG A C 1
ATOM 4333 O O . ARG A 1 557 ? 9.396 -9.865 -15.033 1.00 76.94 557 ARG A O 1
ATOM 4340 N N . ASP A 1 558 ? 11.602 -10.057 -15.429 1.00 73.19 558 ASP A N 1
ATOM 4341 C CA . ASP A 1 558 ? 12.037 -9.657 -14.099 1.00 73.19 558 ASP A CA 1
ATOM 4342 C C . ASP A 1 558 ? 12.005 -8.136 -13.979 1.00 73.19 558 ASP A C 1
ATOM 4344 O O . ASP A 1 558 ? 12.803 -7.427 -14.591 1.00 73.19 558 ASP A O 1
ATOM 4348 N N . LEU A 1 559 ? 11.047 -7.639 -13.195 1.00 65.62 559 LEU A N 1
ATOM 4349 C CA . LEU A 1 559 ? 10.780 -6.208 -13.028 1.00 65.62 559 LEU A CA 1
ATOM 4350 C C . LEU A 1 559 ? 11.868 -5.446 -12.278 1.00 65.62 559 LEU A C 1
ATOM 4352 O O . LEU A 1 559 ? 11.941 -4.228 -12.404 1.00 65.62 559 LEU A O 1
ATOM 4356 N N . TYR A 1 560 ? 12.688 -6.134 -11.487 1.00 73.56 560 TYR A N 1
ATOM 4357 C CA . TYR A 1 560 ? 13.657 -5.477 -10.623 1.00 73.56 560 TYR A CA 1
ATOM 4358 C C . TYR A 1 560 ? 14.837 -6.411 -10.356 1.00 73.56 560 TYR A C 1
ATOM 4360 O O . TYR A 1 560 ? 14.706 -7.362 -9.589 1.00 73.56 560 TYR A O 1
ATOM 4368 N N . ILE A 1 561 ? 15.962 -6.160 -11.028 1.00 85.19 561 ILE A N 1
ATOM 4369 C CA . ILE A 1 561 ? 17.248 -6.810 -10.759 1.00 85.19 561 ILE A CA 1
ATOM 4370 C C . ILE A 1 561 ? 18.304 -5.712 -10.632 1.00 85.19 561 ILE A C 1
ATOM 4372 O O . ILE A 1 561 ? 18.369 -4.820 -11.481 1.00 85.19 561 ILE A O 1
ATOM 4376 N N . ASP A 1 562 ? 19.105 -5.796 -9.576 1.00 89.25 562 ASP A N 1
ATOM 4377 C CA . ASP A 1 562 ? 20.174 -4.863 -9.216 1.00 89.25 562 ASP A CA 1
ATOM 4378 C C . ASP A 1 562 ? 21.369 -5.598 -8.578 1.00 89.25 562 ASP A C 1
ATOM 4380 O O . ASP A 1 562 ? 21.386 -6.827 -8.505 1.00 89.25 562 ASP A O 1
ATOM 4384 N N . ASP A 1 563 ? 22.352 -4.849 -8.078 1.00 90.50 563 ASP A N 1
ATOM 4385 C CA . ASP A 1 563 ? 23.555 -5.365 -7.417 1.00 90.50 563 ASP A CA 1
ATOM 4386 C C . ASP A 1 563 ? 23.276 -6.225 -6.170 1.00 90.50 563 ASP A C 1
ATOM 4388 O O . ASP A 1 563 ? 24.099 -7.060 -5.797 1.00 90.50 563 ASP A O 1
ATOM 4392 N N . ILE A 1 564 ? 22.108 -6.063 -5.542 1.00 87.00 564 ILE A N 1
ATOM 4393 C CA . ILE A 1 564 ? 21.713 -6.790 -4.328 1.00 87.00 564 ILE A CA 1
ATOM 4394 C C . ILE A 1 564 ? 20.962 -8.078 -4.682 1.00 87.00 564 ILE A C 1
ATOM 4396 O O . ILE A 1 564 ? 21.109 -9.106 -4.018 1.00 87.00 564 ILE A O 1
ATOM 4400 N N . THR A 1 565 ? 20.113 -8.015 -5.705 1.00 86.44 565 THR A N 1
ATOM 4401 C CA . THR A 1 565 ? 19.146 -9.065 -6.050 1.00 86.44 565 THR A CA 1
ATOM 4402 C C . THR A 1 565 ? 19.574 -9.930 -7.231 1.00 86.44 565 THR A C 1
ATOM 4404 O O . THR A 1 565 ? 18.972 -10.982 -7.463 1.00 86.44 565 THR A O 1
ATOM 4407 N N . ALA A 1 566 ? 20.612 -9.529 -7.969 1.00 89.50 566 ALA A N 1
ATOM 4408 C CA . ALA A 1 566 ? 21.114 -10.286 -9.103 1.00 89.50 566 ALA A CA 1
ATOM 4409 C C . ALA A 1 566 ? 21.607 -11.683 -8.689 1.00 89.50 566 ALA A C 1
ATOM 4411 O O . ALA A 1 566 ? 22.373 -11.832 -7.731 1.00 89.50 566 ALA A O 1
ATOM 4412 N N . PRO A 1 567 ? 21.220 -12.743 -9.425 1.00 90.31 567 PRO A N 1
ATOM 4413 C CA . PRO A 1 567 ? 21.805 -14.057 -9.218 1.00 90.31 567 PRO A CA 1
ATOM 4414 C C . PRO A 1 567 ? 23.294 -14.032 -9.588 1.00 90.31 567 PRO A C 1
ATOM 4416 O O . PRO A 1 567 ? 23.718 -13.304 -10.482 1.00 90.31 567 PRO A O 1
ATOM 4419 N N . LYS A 1 568 ? 24.101 -14.887 -8.950 1.00 92.75 568 LYS A N 1
ATOM 4420 C CA . LYS A 1 568 ? 25.560 -14.936 -9.179 1.00 92.75 568 LYS A CA 1
ATOM 4421 C C . LYS A 1 568 ? 25.954 -15.146 -10.645 1.00 92.75 568 LYS A C 1
ATOM 4423 O O . LYS A 1 568 ? 27.016 -14.708 -11.061 1.00 92.75 568 LYS A O 1
ATOM 4428 N N . ASN A 1 569 ? 25.116 -15.834 -11.415 1.00 95.06 569 ASN A N 1
ATOM 4429 C CA . ASN A 1 569 ? 25.317 -16.100 -12.837 1.00 95.06 569 ASN A CA 1
ATOM 4430 C C . ASN A 1 569 ? 24.569 -15.108 -13.746 1.00 95.06 569 ASN A C 1
ATOM 4432 O O . ASN A 1 569 ? 24.330 -15.430 -14.910 1.00 95.06 569 ASN A O 1
ATOM 4436 N N . PHE A 1 570 ? 24.181 -13.930 -13.241 1.00 94.62 570 PHE A N 1
ATOM 4437 C CA . PHE A 1 570 ? 23.412 -12.942 -13.999 1.00 94.62 570 PHE A CA 1
ATOM 4438 C C . PHE A 1 570 ? 24.059 -12.611 -15.343 1.00 94.62 570 PHE A C 1
ATOM 4440 O O . PHE A 1 570 ? 23.382 -12.723 -16.359 1.00 94.62 570 PHE A O 1
ATOM 4447 N N . ASN A 1 571 ? 25.351 -12.259 -15.366 1.00 96.75 571 ASN A N 1
ATOM 4448 C CA . ASN A 1 571 ? 26.015 -11.840 -16.605 1.00 96.75 571 ASN A CA 1
ATOM 4449 C C . ASN A 1 571 ? 25.988 -12.940 -17.669 1.00 96.75 571 ASN A C 1
ATOM 4451 O O . ASN A 1 571 ? 25.594 -12.705 -18.807 1.00 96.75 571 ASN A O 1
ATOM 4455 N N . GLN A 1 572 ? 26.311 -14.172 -17.273 1.00 97.50 572 GLN A N 1
ATOM 4456 C CA . GLN A 1 572 ? 26.276 -15.336 -18.160 1.00 97.50 572 GLN A CA 1
ATOM 4457 C C . GLN A 1 572 ? 24.867 -15.587 -18.710 1.00 97.50 572 GLN A C 1
ATOM 4459 O O . GLN A 1 572 ? 24.705 -15.857 -19.897 1.00 97.50 572 GLN A O 1
ATOM 4464 N N . ALA A 1 573 ? 23.842 -15.487 -17.858 1.00 95.25 573 ALA A N 1
ATOM 4465 C CA . ALA A 1 573 ? 22.455 -15.669 -18.268 1.00 95.25 573 ALA A CA 1
ATOM 4466 C C . ALA A 1 573 ? 21.978 -14.541 -19.198 1.00 95.25 573 ALA A C 1
ATOM 4468 O O . ALA A 1 573 ? 21.392 -14.823 -20.238 1.00 95.25 573 ALA A O 1
ATOM 4469 N N . ALA A 1 574 ? 22.267 -13.282 -18.862 1.00 95.69 574 ALA A N 1
ATOM 4470 C CA . ALA A 1 574 ? 21.861 -12.116 -19.640 1.00 95.69 574 ALA A CA 1
ATOM 4471 C C . ALA A 1 574 ? 22.530 -12.086 -21.021 1.00 95.69 574 ALA A C 1
ATOM 4473 O O . ALA A 1 574 ? 21.844 -11.875 -22.018 1.00 95.69 574 ALA A O 1
ATOM 4474 N N . ILE A 1 575 ? 23.836 -12.364 -21.099 1.00 97.94 575 ILE A N 1
ATOM 4475 C CA . ILE A 1 575 ? 24.563 -12.472 -22.373 1.00 97.94 575 ILE A CA 1
ATOM 4476 C C . ILE A 1 575 ? 23.975 -13.601 -23.220 1.00 97.94 575 ILE A C 1
ATOM 4478 O O . ILE A 1 575 ? 23.602 -13.371 -24.367 1.00 97.94 575 ILE A O 1
ATOM 4482 N N . LYS A 1 576 ? 23.786 -14.792 -22.637 1.00 97.75 576 LYS A N 1
ATOM 4483 C CA . LYS A 1 576 ? 23.178 -15.925 -23.343 1.00 97.75 576 LYS A CA 1
ATOM 4484 C C . LYS A 1 576 ? 21.776 -15.598 -23.864 1.00 97.75 576 LYS A C 1
ATOM 4486 O O . LYS A 1 576 ? 21.408 -16.028 -24.953 1.00 97.75 576 LYS A O 1
ATOM 4491 N N . GLU A 1 577 ? 20.973 -14.855 -23.108 1.00 96.44 577 GLU A N 1
ATOM 4492 C CA . GLU A 1 577 ? 19.658 -14.395 -23.560 1.00 96.44 577 GLU A CA 1
ATOM 4493 C C . GLU A 1 577 ? 19.764 -13.395 -24.718 1.00 96.44 577 GLU A C 1
ATOM 4495 O O . GLU A 1 577 ? 19.020 -13.526 -25.687 1.00 96.44 577 GLU A O 1
ATOM 4500 N N . ILE A 1 578 ? 20.693 -12.434 -24.658 1.00 98.06 578 ILE A N 1
ATOM 4501 C CA . ILE A 1 578 ? 20.947 -11.487 -25.756 1.00 98.06 578 ILE A CA 1
ATOM 4502 C C . ILE A 1 578 ? 21.364 -12.243 -27.026 1.00 98.06 578 ILE A C 1
ATOM 4504 O O . ILE A 1 578 ? 20.858 -11.944 -28.106 1.00 98.06 578 ILE A O 1
ATOM 4508 N N . GLU A 1 579 ? 22.220 -13.255 -26.895 1.00 97.88 579 GLU A N 1
ATOM 4509 C CA . GLU A 1 579 ? 22.634 -14.141 -27.989 1.00 97.88 579 GLU A CA 1
ATOM 4510 C C . GLU A 1 579 ? 21.496 -15.013 -28.512 1.00 97.88 579 GLU A C 1
ATOM 4512 O O . GLU A 1 579 ? 21.443 -15.312 -29.693 1.00 97.88 579 GLU A O 1
ATOM 4517 N N . THR A 1 580 ? 20.573 -15.437 -27.650 1.00 97.56 580 THR A N 1
ATOM 4518 C CA . THR A 1 580 ? 19.471 -16.320 -28.055 1.00 97.56 580 THR A CA 1
ATOM 4519 C C . THR A 1 580 ? 18.362 -15.547 -28.765 1.00 97.56 580 THR A C 1
ATOM 4521 O O . THR A 1 580 ? 17.815 -16.012 -29.763 1.00 97.56 580 THR A O 1
ATOM 4524 N N . TYR A 1 581 ? 17.986 -14.384 -28.228 1.00 97.56 581 TYR A N 1
ATOM 4525 C CA . TYR A 1 581 ? 16.830 -13.621 -28.699 1.00 97.56 581 TYR A CA 1
ATOM 4526 C C . TYR A 1 581 ? 17.191 -12.507 -29.681 1.00 97.56 581 TYR A C 1
ATOM 4528 O O . TYR A 1 581 ? 16.287 -11.994 -30.339 1.00 97.56 581 TYR A O 1
ATOM 4536 N N . HIS A 1 582 ? 18.473 -12.130 -29.773 1.00 97.62 582 HIS A N 1
ATOM 4537 C CA . HIS A 1 582 ? 18.990 -11.085 -30.661 1.00 97.62 582 HIS A CA 1
ATOM 4538 C C . HIS A 1 582 ? 18.089 -9.836 -30.708 1.00 97.62 582 HIS A C 1
ATOM 4540 O O . HIS A 1 582 ? 17.563 -9.511 -31.781 1.00 97.62 582 HIS A O 1
ATOM 4546 N N . PRO A 1 583 ? 17.845 -9.153 -29.569 1.00 98.12 583 PRO A N 1
ATOM 4547 C CA . PRO A 1 583 ? 16.971 -7.982 -29.537 1.00 98.12 583 PRO A CA 1
ATOM 4548 C C . PRO A 1 583 ? 17.391 -6.950 -30.586 1.00 98.12 583 PRO A C 1
ATOM 4550 O O . PRO A 1 583 ? 18.574 -6.744 -30.821 1.00 98.12 583 PRO A O 1
ATOM 4553 N N . ALA A 1 584 ? 16.424 -6.299 -31.227 1.00 98.50 584 ALA A N 1
ATOM 4554 C CA . ALA A 1 584 ? 16.714 -5.260 -32.212 1.00 98.50 584 ALA A CA 1
ATOM 4555 C C . ALA A 1 584 ? 17.318 -4.018 -31.537 1.00 98.50 584 ALA A C 1
ATOM 4557 O O . ALA A 1 584 ? 18.234 -3.397 -32.072 1.00 98.50 584 ALA A O 1
ATOM 4558 N N . VAL A 1 585 ? 16.821 -3.693 -30.337 1.00 98.56 585 VAL A N 1
ATOM 4559 C CA . VAL A 1 585 ? 17.268 -2.544 -29.544 1.00 98.56 585 VAL A CA 1
ATOM 4560 C C . VAL A 1 585 ? 17.403 -2.931 -28.072 1.00 98.56 585 VAL A C 1
ATOM 4562 O O . VAL A 1 585 ? 16.534 -3.601 -27.504 1.00 98.56 585 VAL A O 1
ATOM 4565 N N . ILE A 1 586 ? 18.488 -2.476 -27.450 1.00 98.44 586 ILE A N 1
ATOM 4566 C CA . ILE A 1 586 ? 18.759 -2.594 -26.019 1.00 98.44 586 ILE A CA 1
ATOM 4567 C C . ILE A 1 586 ? 18.806 -1.187 -25.422 1.00 98.44 586 ILE A C 1
ATOM 4569 O O . ILE A 1 586 ? 19.633 -0.368 -25.819 1.00 98.44 586 ILE A O 1
ATOM 4573 N N . VAL A 1 587 ? 17.939 -0.904 -24.449 1.00 97.94 587 VAL A N 1
ATOM 4574 C CA . VAL A 1 587 ? 17.938 0.376 -23.723 1.00 97.94 587 VAL A CA 1
ATOM 4575 C C . VAL A 1 587 ? 18.483 0.179 -22.316 1.00 97.94 587 VAL A C 1
ATOM 4577 O O . VAL A 1 587 ? 17.957 -0.616 -21.543 1.00 97.94 587 VAL A O 1
ATOM 4580 N N . ILE A 1 588 ? 19.517 0.923 -21.954 1.00 97.50 588 ILE A N 1
ATOM 4581 C CA . ILE A 1 588 ? 20.122 0.893 -20.626 1.00 97.50 588 ILE A CA 1
ATOM 4582 C C . ILE A 1 588 ? 19.820 2.213 -19.925 1.00 97.50 588 ILE A C 1
ATOM 4584 O O . ILE A 1 588 ? 20.114 3.287 -20.444 1.00 97.50 588 ILE A O 1
ATOM 4588 N N . THR A 1 589 ? 19.218 2.129 -18.742 1.00 95.31 589 THR A N 1
ATOM 4589 C CA . THR A 1 589 ? 19.074 3.251 -17.812 1.00 95.31 589 THR A CA 1
ATOM 4590 C C . THR A 1 589 ? 20.093 3.054 -16.696 1.00 95.31 589 THR A C 1
ATOM 4592 O O . THR A 1 589 ? 19.844 2.345 -15.726 1.00 95.31 589 THR A O 1
ATOM 4595 N N . ASP A 1 590 ? 21.256 3.674 -16.830 1.00 95.75 590 ASP A N 1
ATOM 4596 C CA . ASP A 1 590 ? 22.414 3.505 -15.957 1.00 95.75 590 ASP A CA 1
ATOM 4597 C C . ASP A 1 590 ? 22.363 4.401 -14.708 1.00 95.75 590 ASP A C 1
ATOM 4599 O O . ASP A 1 590 ? 23.323 5.084 -14.352 1.00 95.75 590 ASP A O 1
ATOM 4603 N N . TRP A 1 591 ? 21.204 4.468 -14.055 1.00 93.69 591 TRP A N 1
ATOM 4604 C CA . TRP A 1 591 ? 21.030 5.233 -12.821 1.00 93.69 591 TRP A CA 1
ATOM 4605 C C . TRP A 1 591 ? 21.467 4.420 -11.594 1.00 93.69 591 TRP A C 1
ATOM 4607 O O . TRP A 1 591 ? 21.369 3.192 -11.609 1.00 93.69 591 TRP A O 1
ATOM 4617 N N . PRO A 1 592 ? 21.941 5.075 -10.519 1.00 92.75 592 PRO A N 1
ATOM 4618 C CA . PRO A 1 592 ? 22.305 4.391 -9.284 1.00 92.75 592 PRO A CA 1
ATOM 4619 C C . PRO A 1 592 ? 21.028 3.955 -8.551 1.00 92.75 592 PRO A C 1
ATOM 4621 O O . PRO A 1 592 ? 20.501 4.693 -7.716 1.00 92.75 592 PRO A O 1
ATOM 4624 N N . ILE A 1 593 ? 20.501 2.777 -8.891 1.00 85.75 593 ILE A N 1
ATOM 4625 C CA . ILE A 1 593 ? 19.191 2.284 -8.431 1.00 85.75 593 ILE A CA 1
ATOM 4626 C C . ILE A 1 593 ? 19.080 2.177 -6.903 1.00 85.75 593 ILE A C 1
ATOM 4628 O O . ILE A 1 593 ? 18.011 2.423 -6.345 1.00 85.75 593 ILE A O 1
ATOM 4632 N N . ASN A 1 594 ? 20.196 1.901 -6.222 1.00 84.56 594 ASN A N 1
ATOM 4633 C CA . ASN A 1 594 ? 20.298 1.863 -4.760 1.00 84.56 594 ASN A CA 1
ATOM 4634 C C . ASN A 1 594 ? 20.983 3.114 -4.181 1.00 84.56 594 ASN A C 1
ATOM 4636 O O . ASN A 1 594 ? 21.416 3.123 -3.031 1.00 84.56 594 ASN A O 1
ATOM 4640 N N . GLY A 1 595 ? 21.093 4.189 -4.969 1.00 86.50 595 GLY A N 1
ATOM 4641 C CA . GLY A 1 595 ? 21.731 5.445 -4.570 1.00 86.50 595 GLY A CA 1
ATOM 4642 C C . GLY A 1 595 ? 23.258 5.377 -4.469 1.00 86.50 595 GLY A C 1
ATOM 4643 O O . GLY A 1 595 ? 23.880 6.349 -4.048 1.00 86.50 595 GLY A O 1
ATOM 4644 N N . THR A 1 596 ? 23.869 4.256 -4.862 1.00 90.44 596 THR A N 1
ATOM 4645 C CA . THR A 1 596 ? 25.322 4.053 -4.882 1.00 90.44 596 THR A CA 1
ATOM 4646 C C . THR A 1 596 ? 25.826 3.939 -6.314 1.00 90.44 596 THR A C 1
ATOM 4648 O O . THR A 1 596 ? 25.133 3.420 -7.188 1.00 90.44 596 THR A O 1
ATOM 4651 N N . GLU A 1 597 ? 27.060 4.370 -6.563 1.00 94.38 597 GLU A N 1
ATOM 4652 C CA . GLU A 1 597 ? 27.679 4.223 -7.886 1.00 94.38 597 GLU A CA 1
ATOM 4653 C C . GLU A 1 597 ? 27.785 2.745 -8.300 1.00 94.38 597 GLU A C 1
ATOM 4655 O O . GLU A 1 597 ? 27.511 2.403 -9.443 1.00 94.38 597 GLU A O 1
ATOM 4660 N N . GLN A 1 598 ? 28.062 1.852 -7.343 1.00 94.69 598 GLN A N 1
ATOM 4661 C CA . GLN A 1 598 ? 28.123 0.397 -7.547 1.00 94.69 598 GLN A CA 1
ATOM 4662 C C . GLN A 1 598 ? 26.803 -0.195 -8.059 1.00 94.69 598 GLN A C 1
ATOM 4664 O O . GLN A 1 598 ? 26.819 -1.176 -8.793 1.00 94.69 598 GLN A O 1
ATOM 4669 N N . SER A 1 599 ? 25.668 0.420 -7.718 1.00 93.44 599 SER A N 1
ATOM 4670 C CA . SER A 1 599 ? 24.346 -0.044 -8.146 1.00 93.44 599 SER A CA 1
ATOM 4671 C C . SER A 1 599 ? 23.983 0.332 -9.590 1.00 93.44 599 SER A C 1
ATOM 4673 O O . SER A 1 599 ? 22.930 -0.063 -10.088 1.00 93.44 599 SER A O 1
ATOM 4675 N N . ARG A 1 600 ? 24.852 1.055 -10.307 1.00 95.69 600 ARG A N 1
ATOM 4676 C CA . ARG A 1 600 ? 24.689 1.287 -11.748 1.00 95.69 600 ARG A CA 1
ATOM 4677 C C . ARG A 1 600 ? 24.889 0.005 -12.544 1.00 95.69 600 ARG A C 1
ATOM 4679 O O . ARG A 1 600 ? 25.785 -0.781 -12.241 1.00 95.69 600 ARG A O 1
ATOM 4686 N N . PHE A 1 601 ? 24.095 -0.183 -13.595 1.00 96.31 601 PHE A N 1
ATOM 4687 C CA . PHE A 1 601 ? 24.169 -1.371 -14.448 1.00 96.31 601 PHE A CA 1
ATOM 4688 C C . PHE A 1 601 ? 25.557 -1.537 -15.079 1.00 96.31 601 PHE A C 1
ATOM 4690 O O . PHE A 1 601 ? 26.082 -2.647 -15.129 1.00 96.31 601 PHE A O 1
ATOM 4697 N N . SER A 1 602 ? 26.191 -0.432 -15.473 1.00 97.12 602 SER A N 1
ATOM 4698 C CA . SER A 1 602 ? 27.564 -0.414 -15.984 1.00 97.12 602 SER A CA 1
ATOM 4699 C C . SER A 1 602 ? 28.611 -0.902 -14.975 1.00 97.12 602 SER A C 1
ATOM 4701 O O . SER A 1 602 ? 29.693 -1.312 -15.388 1.00 97.12 602 SER A O 1
ATOM 4703 N N . GLN A 1 603 ? 28.299 -0.889 -13.675 1.00 97.50 603 GLN A N 1
ATOM 4704 C CA . GLN A 1 603 ? 29.194 -1.311 -12.599 1.00 97.50 603 GLN A CA 1
ATOM 4705 C C . GLN A 1 603 ? 28.908 -2.750 -12.161 1.00 97.50 603 GLN A C 1
ATOM 4707 O O . GLN A 1 603 ? 29.771 -3.617 -12.291 1.00 97.50 603 GLN A O 1
ATOM 4712 N N . TRP A 1 604 ? 27.699 -3.049 -11.673 1.00 96.69 604 TRP A N 1
ATOM 4713 C CA . TRP A 1 604 ? 27.409 -4.387 -11.136 1.00 96.69 604 TRP A CA 1
ATOM 4714 C C . TRP A 1 604 ? 27.203 -5.451 -12.223 1.00 96.69 604 TRP A C 1
ATOM 4716 O O . TRP A 1 604 ? 27.484 -6.627 -11.993 1.00 96.69 604 TRP A O 1
ATOM 4726 N N . ALA A 1 605 ? 26.759 -5.050 -13.419 1.00 97.06 605 ALA A N 1
ATOM 4727 C CA . ALA A 1 605 ? 26.616 -5.911 -14.593 1.00 97.06 605 ALA A CA 1
ATOM 4728 C C . ALA A 1 605 ? 27.641 -5.560 -15.685 1.00 97.06 605 ALA A C 1
ATOM 4730 O O . ALA A 1 605 ? 27.349 -5.677 -16.879 1.00 97.06 605 ALA A O 1
ATOM 4731 N N . ALA A 1 606 ? 28.847 -5.136 -15.282 1.00 97.88 606 ALA A N 1
ATOM 4732 C CA . ALA A 1 606 ? 29.894 -4.645 -16.180 1.00 97.88 606 ALA A CA 1
ATOM 4733 C C . ALA A 1 606 ? 30.192 -5.593 -17.354 1.00 97.88 606 ALA A C 1
ATOM 4735 O O . ALA A 1 606 ? 30.342 -5.140 -18.484 1.00 97.88 606 ALA A O 1
ATOM 4736 N N . GLU A 1 607 ? 30.220 -6.911 -17.127 1.00 98.38 607 GLU A N 1
ATOM 4737 C CA . GLU A 1 607 ? 30.448 -7.893 -18.198 1.00 98.38 607 GLU A CA 1
ATOM 4738 C C . GLU A 1 607 ? 29.335 -7.866 -19.256 1.00 98.38 607 GLU A C 1
ATOM 4740 O O . GLU A 1 607 ? 29.621 -7.823 -20.453 1.00 98.38 607 GLU A O 1
ATOM 4745 N N . THR A 1 608 ? 28.065 -7.840 -18.832 1.00 98.19 608 THR A N 1
ATOM 4746 C CA . THR A 1 608 ? 26.921 -7.724 -19.753 1.00 98.19 608 THR A CA 1
ATOM 4747 C C . THR A 1 608 ? 26.948 -6.385 -20.482 1.00 98.19 608 THR A C 1
ATOM 4749 O O . THR A 1 608 ? 26.716 -6.326 -21.688 1.00 98.19 608 THR A O 1
ATOM 4752 N N . TYR A 1 609 ? 27.258 -5.305 -19.764 1.00 98.38 609 TYR A N 1
ATOM 4753 C CA . TYR A 1 609 ? 27.359 -3.967 -20.333 1.00 98.38 609 TYR A CA 1
ATOM 4754 C C . TYR A 1 609 ? 28.451 -3.890 -21.412 1.00 98.38 609 TYR A C 1
ATOM 4756 O O . TYR A 1 609 ? 28.180 -3.449 -22.528 1.00 98.38 609 TYR A O 1
ATOM 4764 N N . HIS A 1 610 ? 29.653 -4.402 -21.134 1.00 98.56 610 HIS A N 1
ATOM 4765 C CA . HIS A 1 610 ? 30.744 -4.478 -22.107 1.00 98.56 610 HIS A CA 1
ATOM 4766 C C . HIS A 1 610 ? 30.409 -5.367 -23.303 1.00 98.56 610 HIS A C 1
ATOM 4768 O O . HIS A 1 610 ? 30.737 -5.018 -24.436 1.00 98.56 610 HIS A O 1
ATOM 4774 N N . TYR A 1 611 ? 29.723 -6.491 -23.080 1.00 98.56 611 TYR A N 1
ATOM 4775 C CA . TYR A 1 611 ? 29.245 -7.329 -24.174 1.00 98.56 611 TYR A CA 1
ATOM 4776 C C . TYR A 1 611 ? 28.340 -6.536 -25.126 1.00 98.56 611 TYR A C 1
ATOM 4778 O O . TYR A 1 611 ? 28.563 -6.565 -26.336 1.00 98.56 611 TYR A O 1
ATOM 4786 N N . ILE A 1 612 ? 27.371 -5.788 -24.587 1.00 98.56 612 ILE A N 1
ATOM 4787 C CA . ILE A 1 612 ? 26.459 -4.948 -25.376 1.00 98.56 612 ILE A CA 1
ATOM 4788 C C . ILE A 1 612 ? 27.246 -3.889 -26.155 1.00 98.56 612 ILE A C 1
ATOM 4790 O O . ILE A 1 612 ? 27.049 -3.767 -27.358 1.00 98.56 612 ILE A O 1
ATOM 4794 N N . GLN A 1 613 ? 28.184 -3.188 -25.511 1.00 98.38 613 GLN A N 1
ATOM 4795 C CA . GLN A 1 613 ? 29.019 -2.179 -26.176 1.00 98.38 613 GLN A CA 1
ATOM 4796 C C . GLN A 1 613 ? 29.843 -2.739 -27.347 1.00 98.38 613 GLN A C 1
ATOM 4798 O O . GLN A 1 613 ? 30.079 -2.025 -28.316 1.00 98.38 613 GLN A O 1
ATOM 4803 N N . ASN A 1 614 ? 30.283 -3.997 -27.260 1.00 98.56 614 ASN A N 1
ATOM 4804 C CA . ASN A 1 614 ? 31.114 -4.627 -28.288 1.00 98.56 614 ASN A CA 1
ATOM 4805 C C . ASN A 1 614 ? 30.305 -5.244 -29.441 1.00 98.56 614 ASN A C 1
ATOM 4807 O O . ASN A 1 614 ? 30.854 -5.432 -30.524 1.00 98.56 614 ASN A O 1
ATOM 4811 N N . HIS A 1 615 ? 29.031 -5.584 -29.217 1.00 98.62 615 HIS A N 1
ATOM 4812 C CA . HIS A 1 615 ? 28.199 -6.308 -30.192 1.00 98.62 615 HIS A CA 1
ATOM 4813 C C . HIS A 1 615 ? 27.038 -5.485 -30.757 1.00 98.62 615 HIS A C 1
ATOM 4815 O O . HIS A 1 615 ? 26.386 -5.933 -31.697 1.00 98.62 615 HIS A O 1
ATOM 4821 N N . TYR A 1 616 ? 26.764 -4.308 -30.197 1.00 98.62 616 TYR A N 1
ATOM 4822 C CA . TYR A 1 616 ? 25.705 -3.405 -30.634 1.00 98.62 616 TYR A CA 1
ATOM 4823 C C . TYR A 1 616 ? 26.272 -2.007 -30.885 1.00 98.62 616 TYR A C 1
ATOM 4825 O O . TYR A 1 616 ? 27.222 -1.573 -30.235 1.00 98.62 616 TYR A O 1
ATOM 4833 N N . THR A 1 617 ? 25.670 -1.278 -31.818 1.00 98.38 617 THR A N 1
ATOM 4834 C CA . THR A 1 617 ? 26.067 0.091 -32.154 1.00 98.38 617 THR A CA 1
ATOM 4835 C C . THR A 1 617 ? 25.322 1.078 -31.259 1.00 98.38 617 THR A C 1
ATOM 4837 O O . THR A 1 617 ? 24.119 0.947 -31.053 1.00 98.38 617 THR A O 1
ATOM 4840 N N . ALA A 1 618 ? 26.018 2.067 -30.699 1.00 98.06 618 ALA A N 1
ATOM 4841 C CA . ALA A 1 618 ? 25.371 3.123 -29.924 1.00 98.06 618 ALA A CA 1
ATOM 4842 C C . ALA A 1 618 ? 24.608 4.079 -30.858 1.00 98.06 618 ALA A C 1
ATOM 4844 O O . ALA A 1 618 ? 25.212 4.659 -31.758 1.00 98.06 618 ALA A O 1
ATOM 4845 N N . ASP A 1 619 ? 23.307 4.252 -30.622 1.00 98.12 619 ASP A N 1
ATOM 4846 C CA . ASP A 1 619 ? 22.430 5.143 -31.404 1.00 98.12 619 ASP A CA 1
ATOM 4847 C C . ASP A 1 619 ? 22.130 6.445 -30.646 1.00 98.12 619 ASP A C 1
ATOM 4849 O O . ASP A 1 619 ? 22.221 7.547 -31.187 1.00 98.12 619 ASP A O 1
ATOM 4853 N N . TYR A 1 620 ? 21.859 6.339 -29.341 1.00 97.56 620 TYR A N 1
ATOM 4854 C CA . TYR A 1 620 ? 21.584 7.491 -28.485 1.00 97.56 620 TYR A CA 1
ATOM 4855 C C . TYR A 1 620 ? 22.261 7.354 -27.123 1.00 97.56 620 TYR A C 1
ATOM 4857 O O . TYR A 1 620 ? 22.166 6.319 -26.464 1.00 97.56 620 TYR A O 1
ATOM 4865 N N . GLN A 1 621 ? 22.910 8.427 -26.668 1.00 97.00 621 GLN A N 1
ATOM 4866 C CA . GLN A 1 621 ? 23.497 8.505 -25.336 1.00 97.00 621 GLN A CA 1
ATOM 4867 C C . GLN A 1 621 ? 23.288 9.897 -24.738 1.00 97.00 621 GLN A C 1
ATOM 4869 O O . GLN A 1 621 ? 23.816 10.889 -25.243 1.00 97.00 621 GLN A O 1
ATOM 4874 N N . LYS A 1 622 ? 22.544 9.977 -23.631 1.00 95.94 622 LYS A N 1
ATOM 4875 C CA . LYS A 1 622 ? 22.377 11.220 -22.869 1.00 95.94 622 LYS A CA 1
ATOM 4876 C C . LYS A 1 622 ? 22.184 10.930 -21.386 1.00 95.94 622 LYS A C 1
ATOM 4878 O O . LYS A 1 622 ? 21.217 10.287 -20.986 1.00 95.94 622 LYS A O 1
ATOM 4883 N N . GLY A 1 623 ? 23.078 11.469 -20.559 1.00 94.25 623 GLY A N 1
ATOM 4884 C CA . GLY A 1 623 ? 23.016 11.291 -19.110 1.00 94.25 623 GLY A CA 1
ATOM 4885 C C . GLY A 1 623 ? 23.088 9.812 -18.731 1.00 94.25 623 GLY A C 1
ATOM 4886 O O . GLY A 1 623 ? 24.087 9.162 -19.002 1.00 94.25 623 GLY A O 1
ATOM 4887 N N . ILE A 1 624 ? 22.023 9.306 -18.112 1.00 95.38 624 ILE A N 1
ATOM 4888 C CA . ILE A 1 624 ? 21.894 7.907 -17.680 1.00 95.38 624 ILE A CA 1
ATOM 4889 C C . ILE A 1 624 ? 21.270 6.995 -18.747 1.00 95.38 624 ILE A C 1
ATOM 4891 O O . ILE A 1 624 ? 21.136 5.806 -18.499 1.00 95.38 624 ILE A O 1
ATOM 4895 N N . ILE A 1 625 ? 20.836 7.513 -19.900 1.00 97.31 625 ILE A N 1
ATOM 4896 C CA . ILE A 1 625 ? 20.164 6.710 -20.930 1.00 97.31 625 ILE A CA 1
ATOM 4897 C C . ILE A 1 625 ? 21.115 6.395 -22.068 1.00 97.31 625 ILE A C 1
ATOM 4899 O O . ILE A 1 625 ? 21.587 7.309 -22.749 1.00 97.31 625 ILE A O 1
ATOM 4903 N N . HIS A 1 626 ? 21.334 5.105 -22.308 1.00 98.12 626 HIS A N 1
ATOM 4904 C CA . HIS A 1 626 ? 22.099 4.591 -23.437 1.00 98.12 626 HIS A CA 1
ATOM 4905 C C . HIS A 1 626 ? 21.199 3.671 -24.276 1.00 98.12 626 HIS A C 1
ATOM 4907 O O . HIS A 1 626 ? 20.577 2.754 -23.742 1.00 98.12 626 HIS A O 1
ATOM 4913 N N . VAL A 1 627 ? 21.119 3.899 -25.584 1.00 98.50 627 VAL A N 1
ATOM 4914 C CA . VAL A 1 627 ? 20.361 3.071 -26.529 1.00 98.50 627 VAL A CA 1
ATOM 4915 C C . VAL A 1 627 ? 21.335 2.447 -27.515 1.00 98.50 627 VAL A C 1
ATOM 4917 O O . VAL A 1 627 ? 22.092 3.151 -28.186 1.00 98.50 627 VAL A O 1
ATOM 4920 N N . PHE A 1 628 ? 21.297 1.123 -27.591 1.00 98.69 628 PHE A N 1
ATOM 4921 C CA . PHE A 1 628 ? 22.135 0.312 -28.458 1.00 98.69 628 PHE A CA 1
ATOM 4922 C C . PHE A 1 628 ? 21.266 -0.424 -29.476 1.00 98.69 628 PHE A C 1
ATOM 4924 O O . PHE A 1 628 ? 20.240 -1.002 -29.113 1.00 98.69 628 PHE A O 1
ATOM 4931 N N . VAL A 1 629 ? 21.681 -0.419 -30.737 1.00 98.62 629 VAL A N 1
ATOM 4932 C CA . VAL A 1 629 ? 20.969 -1.032 -31.863 1.00 98.62 629 VAL A CA 1
ATOM 4933 C C . VAL A 1 629 ? 21.781 -2.182 -32.437 1.00 98.62 629 VAL A C 1
ATOM 4935 O O . VAL A 1 629 ? 23.015 -2.177 -32.402 1.00 98.62 629 VAL A O 1
ATOM 4938 N N . ARG A 1 630 ? 21.088 -3.218 -32.906 1.00 97.94 630 ARG A N 1
ATOM 4939 C CA . ARG A 1 630 ? 21.743 -4.384 -33.499 1.00 97.94 630 ARG A CA 1
ATOM 4940 C C . ARG A 1 630 ? 22.468 -3.956 -34.794 1.00 97.94 630 ARG A C 1
ATOM 4942 O O . ARG A 1 630 ? 21.874 -3.199 -35.555 1.00 97.94 630 ARG A O 1
ATOM 4949 N N . PRO A 1 631 ? 23.711 -4.399 -35.074 1.00 97.44 631 PRO A N 1
ATOM 4950 C CA . PRO A 1 631 ? 24.518 -3.835 -36.169 1.00 97.44 631 PRO A CA 1
ATOM 4951 C C . PRO A 1 631 ? 23.949 -3.986 -37.591 1.00 97.44 631 PRO A C 1
ATOM 4953 O O . PRO A 1 631 ? 24.426 -3.330 -38.510 1.00 97.44 631 PRO A O 1
ATOM 4956 N N . ASP A 1 632 ? 22.977 -4.876 -37.795 1.00 95.69 632 ASP A N 1
ATOM 4957 C CA . ASP A 1 632 ? 22.288 -5.122 -39.068 1.00 95.69 632 ASP A CA 1
ATOM 4958 C C . ASP A 1 632 ? 21.026 -4.259 -39.276 1.00 95.69 632 ASP A C 1
ATOM 4960 O O . ASP A 1 632 ? 20.319 -4.469 -40.265 1.00 95.69 632 ASP A O 1
ATOM 4964 N N . LYS A 1 633 ? 20.702 -3.355 -38.341 1.00 92.94 633 LYS A N 1
ATOM 4965 C CA . LYS A 1 633 ? 19.473 -2.545 -38.342 1.00 92.94 633 LYS A CA 1
ATOM 4966 C C . LYS A 1 633 ? 19.625 -1.138 -38.887 1.00 92.94 633 LYS A C 1
ATOM 4968 O O . LYS A 1 633 ? 20.734 -0.573 -38.805 1.00 92.94 633 LYS A O 1
#

Sequence (633 aa):
MSGQVPIIDVALNYNLLWFYPIVWLFKLFGPSYTLLRIFFFTLATITSMLSFSIVWMTTRRTWLALLTGILVLILPGQLFRNYMAFIVVLNMTTFLKAAIPPCQTEKRRLLWMTAAGLSLGLAFLVRIDLGFFLSIILLGLILIYPAAAAFPTSPLSPPTTIRSVGRITTLRKRLLKSLTFLVLVVAGVMALHLPVYYDAVKRGFAPQFLEQYKQWPKMISCQGITLLNHALKESSSLLPLNHLITPSIENSKESTPQQSSSNSACSISSLFSSSIFHLPSSTAVEASPTSHLPPPTSLWLPSSISYLPSPAATAASPAAVGVSSVAAATPTAYSVQPITSIRPVGQSVTPPPKKTTLARRSFISSDIRERMMALNLYLPIPCSLLLALLALIFLVIGSQSKQRGLILLTCLGTSLTLFPQYFFWRPDMVHLSEFMVPMTITLLIASTFALELWLCTGNLLRIFLSIFLLFAGAELLLYYINGCQSQSTGGIAISQGRNLEFKAANGVHVKLAPHELEEVQAIYQSVVTHSQPGEYVVCYPYNPEINFMTDRPSYRRDLYIDDITAPKNFNQAAIKEIETYHPAVIVITDWPINGTEQSRFSQWAAETYHYIQNHYTADYQKGIIHVFVRPDK

Secondary structure (DSSP, 8-state):
--SPPTTTSS--SS-GGGTHHHHHHHHHH-S-HHHHHHHHHHHHHHHHHHHHHHHHHHH--HHHHHHHHHHHHHSTTTTT-HHHHHHHHHHHHHHHHHHSSPPSSHHHHHHHHHHHHHHHHHHHHH-HHHHHHHHHHHHHHHHHHHHHTTS-S-TTS-------TTHHHHHHHHHHHHHHHHHHHHHHHHHHHHHHHHHHHHTT-HHHHHHHHHHHHHHHHHHHHHHHHHHHHHHHHT----SS----------------------------------PPP-----------PPPP------S----PPPP----PPPPP------------------------S-S--PPPP---------SS-HHHHHHHHHHHHHTHHHHHHHHHHHHHHHHHSHHHHHHHHHHHHHHHHHHGGGHHIIIII--SHHHHHHHHHHHHHHHHHHHHHHHHHHHHS-HHHHHHHHHHHHHHHHHHHHHHHHHHH-TTTT-GGGGTT--EEEE-TTS-EEEE-HHHHHHHHHHHHHHHHH--TTS-EEEES--HHHHHHHT---S---S---TTT--TTHHHHHHHHHHHH--SEEEEE---TTSSGGGSHHHHTHHHHHHHHHHSEEEEEETTEEEEE-TT-

Mean predicted aligned error: 11.85 Å

Solvent-accessible surface area (backbone atoms only — not comparable to full-atom values): 36713 Å² total; per-residue (Å²): 126,96,76,72,43,73,71,77,66,31,70,64,100,52,33,64,62,65,48,49,64,57,53,52,49,28,71,76,74,44,87,47,71,68,58,53,50,51,51,43,46,49,46,23,51,51,38,14,54,45,46,18,51,45,38,29,72,76,68,71,38,64,66,62,10,52,50,46,17,53,50,45,47,71,32,37,12,26,71,78,46,25,67,66,26,29,47,40,42,49,35,40,44,25,47,42,56,37,65,63,62,88,62,98,42,68,70,60,31,54,51,25,26,29,46,30,10,35,39,43,25,50,26,36,34,30,35,53,65,47,21,53,49,47,46,54,52,50,48,52,46,40,70,44,32,49,64,56,74,66,48,78,88,51,96,81,60,74,85,71,77,82,71,80,84,50,70,65,64,54,52,54,52,31,48,51,48,28,52,50,38,52,53,33,23,53,51,22,24,46,67,57,44,51,63,53,49,50,51,24,53,78,64,74,34,38,70,64,60,56,45,60,70,59,50,50,64,52,51,52,51,53,52,51,51,52,52,50,51,50,54,51,51,53,56,56,69,72,56,82,85,80,87,80,86,84,80,90,81,80,88,82,86,90,86,87,89,83,90,84,85,87,84,81,91,79,89,83,85,85,81,90,82,90,84,87,90,77,86,78,73,86,68,83,74,81,76,77,90,77,77,84,74,78,77,78,78,78,75,83,72,81,94,77,81,80,82,75,80,81,79,82,80,79,83,79,85,80,82,90,78,93,72,84,84,74,82,79,78,74,82,76,78,78,77,78,74,79,83,84,69,84,72,78,93,76,72,84,73,71,75,74,76,82,69,81,62,85,66,77,62,70,95,51,56,73,67,52,49,52,50,52,46,52,47,59,70,52,48,59,53,64,42,50,53,48,48,51,51,52,17,52,50,23,53,65,61,50,68,74,31,29,58,54,11,52,50,44,49,47,35,45,53,37,25,50,45,39,43,59,52,14,67,75,74,40,81,43,64,44,43,42,27,30,28,46,48,37,37,50,56,36,44,56,51,48,45,52,54,39,54,59,49,41,76,76,52,58,72,71,60,31,51,53,39,49,52,45,46,51,45,48,50,48,47,56,48,52,42,50,57,50,28,37,60,29,49,76,18,60,11,66,40,55,57,57,73,29,76,46,78,49,76,35,96,85,72,45,74,47,63,27,30,74,68,54,42,54,52,54,50,50,54,47,49,55,45,60,73,41,43,58,82,77,40,33,35,43,44,43,56,46,50,67,64,59,30,63,52,62,59,25,47,54,89,77,56,60,65,77,60,45,68,86,67,50,59,95,58,42,48,62,53,53,46,53,46,46,70,72,65,58,42,30,31,42,40,35,51,48,48,43,78,76,79,35,75,60,32,11,47,66,54,61,36,32,68,37,44,51,50,46,63,75,66,28,43,82,77,46,78,58,94,46,40,40,32,31,31,35,78,91,93